Protein AF-A0AA38HHZ5-F1 (afdb_monomer_lite)

Organism: NCBI:txid2755281

pLDDT: mean 73.86, std 18.07, range [32.31, 96.19]

Radius of gyration: 33.56 Å; chains: 1; bounding box: 98×45×93 Å

Structure (mmCIF, N/CA/C/O backbone):
data_AF-A0AA38HHZ5-F1
#
_entry.id   AF-A0AA38HHZ5-F1
#
loop_
_atom_site.group_PDB
_atom_site.id
_atom_site.type_symbol
_atom_site.label_atom_id
_atom_site.label_alt_id
_atom_site.label_comp_id
_atom_site.label_asym_id
_atom_site.label_entity_id
_atom_site.label_seq_id
_atom_site.pdbx_PDB_ins_code
_atom_site.Cartn_x
_atom_site.Cartn_y
_atom_site.Cartn_z
_atom_site.occupancy
_atom_site.B_iso_or_equiv
_atom_site.auth_seq_id
_atom_site.auth_comp_id
_atom_site.auth_asym_id
_atom_site.auth_atom_id
_atom_site.pdbx_PDB_model_num
ATOM 1 N N . SER A 1 1 ? -7.354 -29.522 -41.105 1.00 36.22 1 SER A N 1
ATOM 2 C CA . SER A 1 1 ? -5.878 -29.518 -41.209 1.00 36.22 1 SER A CA 1
ATOM 3 C C . SER A 1 1 ? -5.383 -28.582 -42.318 1.00 36.22 1 SER A C 1
ATOM 5 O O . SER A 1 1 ? -4.362 -28.857 -42.933 1.00 36.22 1 SER A O 1
ATOM 7 N N . SER A 1 2 ? -6.053 -27.449 -42.558 1.00 35.06 2 SER A N 1
ATOM 8 C CA . SER A 1 2 ? -5.782 -26.581 -43.718 1.00 35.06 2 SER A CA 1
ATOM 9 C C . SER A 1 2 ? -5.547 -25.103 -43.377 1.00 35.06 2 SER A C 1
ATOM 11 O O . SER A 1 2 ? -5.258 -24.337 -44.286 1.00 35.06 2 SER A O 1
ATOM 13 N N . ASP A 1 3 ? -5.562 -24.714 -42.096 1.00 34.19 3 ASP A N 1
ATOM 14 C CA . ASP A 1 3 ? -5.436 -23.300 -41.690 1.00 34.19 3 ASP A CA 1
ATOM 15 C C . ASP A 1 3 ? -4.057 -22.918 -41.111 1.00 34.19 3 ASP A C 1
ATOM 17 O O . ASP A 1 3 ? -3.836 -21.766 -40.757 1.00 34.19 3 ASP A O 1
ATOM 21 N N . ASN A 1 4 ? -3.088 -23.845 -41.071 1.00 37.09 4 ASN A N 1
ATOM 22 C CA . ASN A 1 4 ? -1.735 -23.581 -40.541 1.00 37.09 4 ASN A CA 1
ATOM 23 C C . ASN A 1 4 ? -0.704 -23.128 -41.599 1.00 37.09 4 ASN A C 1
ATOM 25 O O . ASN A 1 4 ? 0.420 -22.788 -41.242 1.00 37.09 4 ASN A O 1
ATOM 29 N N . ASN A 1 5 ? -1.051 -23.107 -42.893 1.00 39.56 5 ASN A N 1
ATOM 30 C CA . ASN A 1 5 ? -0.081 -22.812 -43.962 1.00 39.56 5 ASN A CA 1
ATOM 31 C C . ASN A 1 5 ? 0.016 -21.318 -44.333 1.00 39.56 5 ASN A C 1
ATOM 33 O O . ASN A 1 5 ? 1.016 -20.899 -44.915 1.00 39.56 5 ASN A O 1
ATOM 37 N N . SER A 1 6 ? -0.979 -20.494 -43.991 1.00 42.25 6 SER A N 1
ATOM 38 C CA . SER A 1 6 ? -1.003 -19.065 -44.353 1.00 42.25 6 SER A CA 1
ATOM 39 C C . SER A 1 6 ? -0.138 -18.191 -43.435 1.00 42.25 6 SER A C 1
ATOM 41 O O . SER A 1 6 ? 0.490 -17.244 -43.906 1.00 42.25 6 SER A O 1
ATOM 43 N N . THR A 1 7 ? -0.023 -18.536 -42.149 1.00 45.38 7 THR A N 1
ATOM 44 C CA . THR A 1 7 ? 0.907 -17.900 -41.196 1.00 45.38 7 THR A CA 1
ATOM 45 C C . THR A 1 7 ? 2.367 -18.277 -41.466 1.00 45.38 7 THR A C 1
ATOM 47 O O . THR A 1 7 ? 3.250 -17.436 -41.304 1.00 45.38 7 THR A O 1
ATOM 50 N N . SER A 1 8 ? 2.622 -19.496 -41.959 1.00 47.56 8 SER A N 1
ATOM 51 C CA . SER A 1 8 ? 3.966 -19.966 -42.332 1.00 47.56 8 SER A CA 1
ATOM 52 C C . SER A 1 8 ? 4.545 -19.184 -43.518 1.00 47.56 8 SER A C 1
ATOM 54 O O . SER A 1 8 ? 5.670 -18.695 -43.446 1.00 47.56 8 SER A O 1
ATOM 56 N N . CYS A 1 9 ? 3.761 -18.971 -44.579 1.00 42.28 9 CYS A N 1
ATOM 57 C CA . CYS A 1 9 ? 4.233 -18.287 -45.789 1.00 42.28 9 CYS A CA 1
ATOM 58 C C . CYS A 1 9 ? 4.516 -16.787 -45.563 1.00 42.28 9 CYS A C 1
ATOM 60 O O . CYS A 1 9 ? 5.459 -16.237 -46.133 1.00 42.28 9 CYS A O 1
ATOM 62 N N . ALA A 1 10 ? 3.731 -16.125 -44.702 1.00 49.78 10 ALA A N 1
ATOM 63 C CA . ALA A 1 10 ? 3.999 -14.748 -44.284 1.00 49.78 10 ALA A CA 1
ATOM 64 C C . ALA A 1 10 ? 5.288 -14.651 -43.448 1.00 49.78 10 ALA A C 1
ATOM 66 O O . ALA A 1 10 ? 6.048 -13.699 -43.603 1.00 49.78 10 ALA A O 1
ATOM 67 N N . SER A 1 11 ? 5.572 -15.656 -42.612 1.00 61.53 11 SER A N 1
ATOM 68 C CA . SER A 1 11 ? 6.805 -15.704 -41.821 1.00 61.53 11 SER A CA 1
ATOM 69 C C . SER A 1 11 ? 8.060 -15.965 -42.668 1.00 61.53 11 SER A C 1
ATOM 71 O O . SER A 1 11 ? 9.089 -15.343 -42.422 1.00 61.53 11 SER A O 1
ATOM 73 N N . GLU A 1 12 ? 7.970 -16.800 -43.710 1.00 68.25 12 GLU A N 1
ATOM 74 C CA . GLU A 1 12 ? 9.086 -17.096 -44.625 1.00 68.25 12 GLU A CA 1
ATOM 75 C C . GLU A 1 12 ? 9.486 -15.888 -45.479 1.00 68.25 12 GLU A C 1
ATOM 77 O O . GLU A 1 12 ? 10.674 -15.619 -45.655 1.00 68.25 12 GLU A O 1
ATOM 82 N N . LEU A 1 13 ? 8.509 -15.119 -45.970 1.00 74.38 13 LEU A N 1
ATOM 83 C CA . LEU A 1 13 ? 8.773 -13.901 -46.740 1.00 74.38 13 LEU A CA 1
ATOM 84 C C . LEU A 1 13 ? 9.436 -12.812 -45.879 1.00 74.38 13 LEU A C 1
ATOM 86 O O . LEU A 1 13 ? 10.320 -12.098 -46.351 1.00 74.38 13 LEU A O 1
ATOM 90 N N . GLU A 1 14 ? 9.031 -12.687 -44.615 1.00 72.88 14 GLU A N 1
ATOM 91 C CA . GLU A 1 14 ? 9.648 -11.755 -43.666 1.00 72.88 14 GLU A CA 1
ATOM 92 C C . GLU A 1 14 ? 11.069 -12.190 -43.270 1.00 72.88 14 GLU A C 1
ATOM 94 O O . GLU A 1 14 ? 11.960 -11.347 -43.169 1.00 72.88 14 GLU A O 1
ATOM 99 N N . LEU A 1 15 ? 11.322 -13.497 -43.152 1.00 74.50 15 LEU A N 1
ATOM 100 C CA . LEU A 1 15 ? 12.665 -14.059 -42.966 1.00 74.50 15 LEU A CA 1
ATOM 101 C C . LEU A 1 15 ? 13.587 -13.756 -44.156 1.00 74.50 15 LEU A C 1
ATOM 103 O O . LEU A 1 15 ? 14.708 -13.290 -43.962 1.00 74.50 15 LEU A O 1
ATOM 107 N N . GLN A 1 16 ? 13.101 -13.928 -45.388 1.00 77.00 16 GLN A N 1
ATOM 108 C CA . GLN A 1 16 ? 13.877 -13.610 -46.592 1.00 77.00 16 GLN A CA 1
ATOM 109 C C . GLN A 1 16 ? 14.206 -12.117 -46.699 1.00 77.00 16 GLN A C 1
ATOM 111 O O . GLN A 1 16 ? 15.332 -11.748 -47.037 1.00 77.00 16 GLN A O 1
ATOM 116 N N . LYS A 1 17 ? 13.249 -11.236 -46.380 1.00 78.94 17 LYS A N 1
ATOM 117 C CA . LYS A 1 17 ? 13.510 -9.790 -46.311 1.00 78.94 17 LYS A CA 1
ATOM 118 C C . LYS A 1 17 ? 14.547 -9.467 -45.235 1.00 78.94 17 LYS A C 1
ATOM 120 O O . LYS A 1 17 ? 15.439 -8.661 -45.494 1.00 78.94 17 LYS A O 1
ATOM 125 N N . ALA A 1 18 ? 14.461 -10.104 -44.066 1.00 76.44 18 ALA A N 1
ATOM 126 C CA . ALA A 1 18 ? 15.424 -9.920 -42.986 1.00 76.44 18 ALA A CA 1
ATOM 127 C C . ALA A 1 18 ? 16.846 -10.307 -43.429 1.00 76.44 18 ALA A C 1
ATOM 129 O O . ALA A 1 18 ? 17.771 -9.512 -43.253 1.00 76.44 18 ALA A O 1
ATOM 130 N N . ASP A 1 19 ? 17.018 -11.449 -44.095 1.00 77.19 19 ASP A N 1
ATOM 131 C CA . ASP A 1 19 ? 18.323 -11.896 -44.596 1.00 77.19 19 ASP A CA 1
ATOM 132 C C . ASP A 1 19 ? 18.923 -10.922 -45.622 1.00 77.19 19 ASP A C 1
ATOM 134 O O . ASP A 1 19 ? 20.089 -10.534 -45.504 1.00 77.19 19 ASP A O 1
ATOM 138 N N . ILE A 1 20 ? 18.113 -10.441 -46.572 1.00 81.62 20 ILE A N 1
ATOM 139 C CA . ILE A 1 20 ? 18.546 -9.442 -47.562 1.00 81.62 20 ILE A CA 1
ATOM 140 C C . ILE A 1 20 ? 18.937 -8.130 -46.868 1.00 81.62 20 ILE A C 1
ATOM 142 O O . ILE A 1 20 ? 19.972 -7.541 -47.184 1.00 81.62 20 ILE A O 1
ATOM 146 N N . THR A 1 21 ? 18.152 -7.668 -45.889 1.00 79.12 21 THR A N 1
ATOM 147 C CA . THR A 1 21 ? 18.485 -6.441 -45.145 1.00 79.12 21 THR A CA 1
ATOM 148 C C . THR A 1 21 ? 19.764 -6.580 -44.325 1.00 79.12 21 THR A C 1
ATOM 150 O O . THR A 1 21 ? 20.553 -5.637 -44.279 1.00 79.12 21 THR A O 1
ATOM 153 N N . LEU A 1 22 ? 20.024 -7.746 -43.725 1.00 76.62 22 LEU A N 1
ATOM 154 C CA . LEU A 1 22 ? 21.274 -8.018 -43.016 1.00 76.62 22 LEU A CA 1
ATOM 155 C C . LEU A 1 22 ? 22.472 -8.011 -43.967 1.00 76.62 22 LEU A C 1
ATOM 157 O O . LEU A 1 22 ? 23.533 -7.505 -43.600 1.00 76.62 22 LEU A O 1
ATOM 161 N N . GLN A 1 23 ? 22.308 -8.542 -45.178 1.00 78.69 23 GLN A N 1
ATOM 162 C CA . GLN A 1 23 ? 23.354 -8.533 -46.195 1.00 78.69 23 GLN A CA 1
ATOM 163 C C . GLN A 1 23 ? 23.678 -7.106 -46.657 1.00 78.69 23 GLN A C 1
ATOM 165 O O . GLN A 1 23 ? 24.837 -6.698 -46.601 1.00 78.69 23 GLN A O 1
ATOM 170 N N . LEU A 1 24 ? 22.659 -6.308 -46.987 1.00 79.88 24 LEU A N 1
ATOM 171 C CA . LEU A 1 24 ? 22.832 -4.901 -47.366 1.00 79.88 24 LEU A CA 1
ATOM 172 C C . LEU A 1 24 ? 23.448 -4.067 -46.233 1.00 79.88 24 LEU A C 1
ATOM 174 O O . LEU A 1 24 ? 24.330 -3.245 -46.470 1.00 79.88 24 LEU A O 1
ATOM 178 N N . LEU A 1 25 ? 23.029 -4.291 -44.983 1.00 76.12 25 LEU A N 1
ATOM 179 C CA . LEU A 1 25 ? 23.612 -3.615 -43.822 1.00 76.12 25 LEU A CA 1
ATOM 180 C C . LEU A 1 25 ? 25.096 -3.949 -43.653 1.00 76.12 25 LEU A C 1
ATOM 182 O O . LEU A 1 25 ? 25.878 -3.055 -43.335 1.00 76.12 25 LEU A O 1
ATOM 186 N N . ARG A 1 26 ? 25.500 -5.204 -43.885 1.00 75.44 26 ARG A N 1
ATOM 187 C CA . ARG A 1 26 ? 26.917 -5.598 -43.851 1.00 75.44 26 ARG A CA 1
ATOM 188 C C . ARG A 1 26 ? 27.717 -4.882 -44.933 1.00 75.44 26 ARG A C 1
ATOM 190 O O . ARG A 1 26 ? 28.742 -4.294 -44.607 1.00 75.44 26 ARG A O 1
ATOM 197 N N . GLU A 1 27 ? 27.220 -4.849 -46.166 1.00 78.88 27 GLU A N 1
ATOM 198 C CA . GLU A 1 27 ? 27.881 -4.160 -47.284 1.00 78.88 27 GLU A CA 1
ATOM 199 C C . GLU A 1 27 ? 28.042 -2.653 -47.014 1.00 78.88 27 GLU A C 1
ATOM 201 O O . GLU A 1 27 ? 29.122 -2.088 -47.194 1.00 78.88 27 GLU A O 1
ATOM 206 N N . ILE A 1 28 ? 27.001 -1.994 -46.493 1.00 77.12 28 ILE A N 1
ATOM 207 C CA . ILE A 1 28 ? 27.048 -0.567 -46.139 1.00 77.12 28 ILE A CA 1
ATOM 208 C C . ILE A 1 28 ? 28.062 -0.307 -45.012 1.00 77.12 28 ILE A C 1
ATOM 210 O O . ILE A 1 28 ? 28.820 0.668 -45.064 1.00 77.12 28 ILE A O 1
ATOM 214 N N . VAL A 1 29 ? 28.095 -1.165 -43.988 1.00 73.94 29 VAL A N 1
ATOM 215 C CA . VAL A 1 29 ? 29.046 -1.052 -42.870 1.00 73.94 29 VAL A CA 1
ATOM 216 C C . VAL A 1 29 ? 30.478 -1.283 -43.348 1.00 73.94 29 VAL A C 1
ATOM 218 O O . VAL A 1 29 ? 31.375 -0.553 -42.924 1.00 73.94 29 VAL A O 1
ATOM 221 N N . GLU A 1 30 ? 30.704 -2.220 -44.270 1.00 73.31 30 GLU A N 1
ATOM 222 C CA . GLU A 1 30 ? 32.009 -2.456 -44.891 1.00 73.31 30 GLU A CA 1
ATOM 223 C C . GLU A 1 30 ? 32.495 -1.226 -45.663 1.00 73.31 30 GLU A C 1
ATOM 225 O O . GLU A 1 30 ? 33.602 -0.739 -45.404 1.00 73.31 30 GLU A O 1
ATOM 230 N N . VAL A 1 31 ? 31.651 -0.649 -46.522 1.00 75.88 31 VAL A N 1
ATOM 231 C CA . VAL A 1 31 ? 31.980 0.575 -47.269 1.00 75.88 31 VAL A CA 1
ATOM 232 C C . VAL A 1 31 ? 32.294 1.724 -46.311 1.00 75.88 31 VAL A C 1
ATOM 234 O O . VAL A 1 31 ? 33.329 2.380 -46.440 1.00 75.88 31 VAL A O 1
ATOM 237 N N . LEU A 1 32 ? 31.470 1.947 -45.288 1.00 69.06 32 LEU A N 1
ATOM 238 C CA . LEU A 1 32 ? 31.688 3.036 -44.333 1.00 69.06 32 LEU A CA 1
ATOM 239 C C . LEU A 1 32 ? 32.905 2.807 -43.428 1.00 69.06 32 LEU A C 1
ATOM 241 O O . LEU A 1 32 ? 33.553 3.780 -43.024 1.00 69.06 32 LEU A O 1
ATOM 245 N N . SER A 1 33 ? 33.255 1.547 -43.145 1.00 70.81 33 SER A N 1
ATOM 246 C CA . SER A 1 33 ? 34.479 1.188 -42.419 1.00 70.81 33 SER A CA 1
ATOM 247 C C . SER A 1 33 ? 35.727 1.504 -43.241 1.00 70.81 33 SER A C 1
ATOM 249 O O . SER A 1 33 ? 36.673 2.087 -42.707 1.00 70.81 33 SER A O 1
ATOM 251 N N . SER A 1 34 ? 35.688 1.243 -44.554 1.00 73.06 34 SER A N 1
ATOM 252 C CA . SER A 1 34 ? 36.773 1.583 -45.481 1.00 73.06 34 SER A CA 1
ATOM 253 C C . SER A 1 34 ? 37.014 3.097 -45.562 1.00 73.06 34 SER A C 1
ATOM 255 O O . SER A 1 34 ? 38.155 3.543 -45.674 1.00 73.06 34 SER A O 1
ATOM 257 N N . LEU A 1 35 ? 35.952 3.892 -45.391 1.00 74.94 35 LEU A N 1
ATOM 258 C CA . LEU A 1 35 ? 35.983 5.357 -45.403 1.00 74.94 35 LEU A CA 1
ATOM 259 C C . LEU A 1 35 ? 36.285 5.986 -44.028 1.00 74.94 35 LEU A C 1
ATOM 261 O O . LEU A 1 35 ? 36.343 7.209 -43.924 1.00 74.94 35 LEU A O 1
ATOM 265 N N . ARG A 1 36 ? 36.472 5.185 -42.964 1.00 68.31 36 ARG A N 1
ATOM 266 C CA . ARG A 1 36 ? 36.654 5.643 -41.564 1.00 68.31 36 ARG A CA 1
ATOM 267 C C . ARG A 1 36 ? 35.531 6.561 -41.041 1.00 68.31 36 ARG A C 1
ATOM 269 O O . ARG A 1 36 ? 35.747 7.339 -40.113 1.00 68.31 36 ARG A O 1
ATOM 276 N N . LEU A 1 37 ? 34.323 6.464 -41.601 1.00 68.44 37 LEU A N 1
ATOM 277 C CA . LEU A 1 37 ? 33.166 7.297 -41.229 1.00 68.44 37 LEU A CA 1
ATOM 278 C C . LEU A 1 37 ? 32.173 6.590 -40.291 1.00 68.44 37 LEU A C 1
ATOM 280 O O . LEU A 1 37 ? 31.212 7.216 -39.841 1.00 68.44 37 LEU A O 1
ATOM 284 N N . THR A 1 38 ? 32.408 5.319 -39.948 1.00 66.81 38 THR A N 1
ATOM 285 C CA . THR A 1 38 ? 31.495 4.492 -39.135 1.00 66.81 38 THR A CA 1
ATOM 286 C C . THR A 1 38 ? 31.109 5.148 -37.816 1.00 66.81 38 THR A C 1
ATOM 288 O O . THR A 1 38 ? 29.927 5.302 -37.538 1.00 66.81 38 THR A O 1
ATOM 291 N N . HIS A 1 39 ? 32.075 5.622 -37.031 1.00 64.50 39 HIS A N 1
ATOM 292 C CA . HIS A 1 39 ? 31.789 6.230 -35.729 1.00 64.50 39 HIS A CA 1
ATOM 293 C C . HIS A 1 39 ? 30.960 7.524 -35.836 1.00 64.50 39 HIS A C 1
ATOM 295 O O . HIS A 1 39 ? 30.151 7.818 -34.962 1.00 64.50 39 HIS A O 1
ATOM 301 N N . ARG A 1 40 ? 31.134 8.304 -36.912 1.00 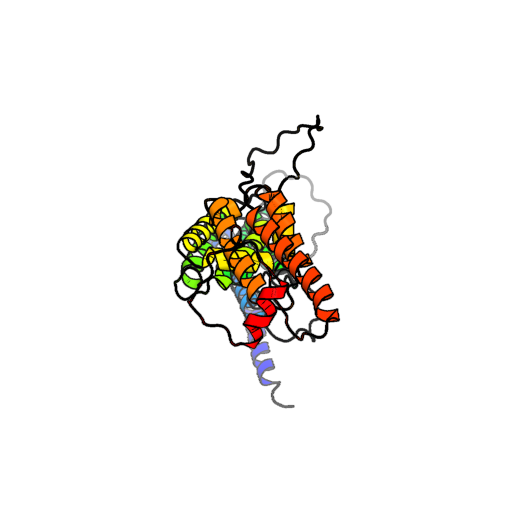66.75 40 ARG A N 1
ATOM 302 C CA . ARG A 1 40 ? 30.479 9.613 -37.074 1.00 66.75 40 ARG A CA 1
ATOM 303 C C . ARG A 1 40 ? 29.070 9.506 -37.660 1.00 66.75 40 ARG A C 1
ATOM 305 O O . ARG A 1 40 ? 28.220 10.315 -37.313 1.00 66.75 40 ARG A O 1
ATOM 312 N N . VAL A 1 41 ? 28.830 8.519 -38.526 1.00 67.38 41 VAL A N 1
ATOM 313 C CA . VAL A 1 41 ? 27.539 8.323 -39.213 1.00 67.38 41 VAL A CA 1
ATOM 314 C C . VAL A 1 41 ? 26.667 7.291 -38.490 1.00 67.38 41 VAL A C 1
ATOM 316 O O . VAL A 1 41 ? 25.480 7.527 -38.279 1.00 67.38 41 VAL A O 1
ATOM 319 N N . PHE A 1 42 ? 27.248 6.170 -38.047 1.00 69.25 42 PHE A N 1
ATOM 320 C CA . PHE A 1 42 ? 26.511 5.120 -37.338 1.00 69.25 42 PHE A CA 1
ATOM 321 C C . PHE A 1 42 ? 26.473 5.296 -35.823 1.00 69.25 42 PHE A C 1
ATOM 323 O O . PHE A 1 42 ? 25.605 4.693 -35.200 1.00 69.25 42 PHE A O 1
ATOM 330 N N . GLY A 1 43 ? 27.342 6.126 -35.235 1.00 69.81 43 GLY A N 1
ATOM 331 C CA . GLY A 1 43 ? 27.380 6.401 -33.792 1.00 69.81 43 GLY A CA 1
ATOM 332 C C . GLY A 1 43 ? 25.998 6.658 -33.193 1.00 69.81 43 GLY A C 1
ATOM 333 O O . GLY A 1 43 ? 25.491 5.878 -32.391 1.00 69.81 43 GLY A O 1
ATOM 334 N N . VAL A 1 44 ? 25.368 7.735 -33.661 1.00 73.62 44 VAL A N 1
ATOM 335 C CA . VAL A 1 44 ? 24.059 8.194 -33.178 1.00 73.62 44 VAL A CA 1
ATOM 336 C C . VAL A 1 44 ? 22.939 7.246 -33.615 1.00 73.62 44 VAL A C 1
ATOM 338 O O . VAL A 1 44 ? 22.135 6.828 -32.787 1.00 73.62 44 VAL A O 1
ATOM 341 N N . CYS A 1 45 ? 22.923 6.837 -34.888 1.00 79.06 45 CYS A N 1
ATOM 342 C CA . CYS A 1 45 ? 21.852 5.996 -35.429 1.00 79.06 45 CYS A CA 1
ATOM 343 C C . CYS A 1 45 ? 21.803 4.609 -34.768 1.00 79.06 45 CYS A C 1
ATOM 345 O O . CYS A 1 45 ? 20.731 4.115 -34.437 1.00 79.06 45 CYS A O 1
ATOM 347 N N . SER A 1 46 ? 22.955 3.966 -34.558 1.00 78.06 46 SER A N 1
ATOM 348 C CA . SER A 1 46 ? 23.011 2.637 -33.934 1.00 78.06 46 SER A CA 1
ATOM 349 C C . SER A 1 46 ? 22.668 2.678 -32.444 1.00 78.06 46 SER A C 1
ATOM 351 O O . SER A 1 46 ? 22.035 1.745 -31.953 1.00 78.06 46 SER A O 1
ATOM 353 N N . ALA A 1 47 ? 23.011 3.767 -31.743 1.00 79.81 47 ALA A N 1
ATOM 354 C CA . ALA A 1 47 ? 22.593 3.992 -30.363 1.00 79.81 47 ALA A CA 1
ATOM 355 C C . ALA A 1 47 ? 21.072 4.191 -30.263 1.00 79.81 47 ALA A C 1
ATOM 357 O O . ALA A 1 47 ? 20.431 3.555 -29.432 1.00 79.81 47 ALA A O 1
ATOM 358 N N . GLU A 1 48 ? 20.476 4.996 -31.147 1.00 84.00 48 GLU A N 1
ATOM 359 C CA . GLU A 1 48 ? 19.024 5.209 -31.182 1.00 84.00 48 GLU A CA 1
ATOM 360 C C . GLU A 1 48 ? 18.263 3.919 -31.529 1.00 84.00 48 GLU A C 1
ATOM 362 O O . GLU A 1 48 ? 17.254 3.600 -30.901 1.00 84.00 48 GLU A O 1
ATOM 367 N N . VAL A 1 49 ? 18.765 3.131 -32.487 1.00 87.25 49 VAL A N 1
ATOM 368 C CA . VAL A 1 49 ? 18.194 1.818 -32.828 1.00 87.25 49 VAL A CA 1
ATOM 369 C C . VAL A 1 49 ? 18.298 0.852 -31.646 1.00 87.25 49 VAL A C 1
ATOM 371 O O . VAL A 1 49 ? 17.318 0.176 -31.337 1.00 87.25 49 VAL A O 1
ATOM 374 N N . ALA A 1 50 ? 19.442 0.808 -30.955 1.00 86.44 50 ALA A N 1
ATOM 375 C CA . ALA A 1 50 ? 19.617 -0.011 -29.756 1.00 86.44 50 ALA A CA 1
ATOM 376 C C . ALA A 1 50 ? 18.622 0.385 -28.655 1.00 86.44 50 ALA A C 1
ATOM 378 O O . ALA A 1 50 ? 17.929 -0.477 -28.119 1.00 86.44 50 ALA A O 1
ATOM 379 N N . GLN A 1 51 ? 18.503 1.682 -28.362 1.00 89.44 51 GLN A N 1
ATOM 380 C CA . GLN A 1 51 ? 17.568 2.212 -27.369 1.00 89.44 51 GLN A CA 1
ATOM 381 C C . GLN A 1 51 ? 16.114 1.877 -27.726 1.00 89.44 51 GLN A C 1
ATOM 383 O O . GLN A 1 51 ? 15.416 1.273 -26.915 1.00 89.44 51 GLN A O 1
ATOM 388 N N . LYS A 1 52 ? 15.679 2.147 -28.965 1.00 89.44 52 LYS A N 1
ATOM 389 C CA . LYS A 1 52 ? 14.324 1.804 -29.434 1.00 89.44 52 LYS A CA 1
ATOM 390 C C . LYS A 1 52 ? 14.048 0.304 -29.387 1.00 89.44 52 LYS A C 1
ATOM 392 O O . LYS A 1 52 ? 12.941 -0.091 -29.030 1.00 89.44 52 LYS A O 1
ATOM 397 N N . ALA A 1 53 ? 15.028 -0.538 -29.717 1.00 89.19 53 ALA A N 1
ATOM 398 C CA . ALA A 1 53 ? 14.886 -1.989 -29.624 1.00 89.19 53 ALA A CA 1
ATOM 399 C C . ALA A 1 53 ? 14.710 -2.451 -28.168 1.00 89.19 53 ALA A C 1
ATOM 401 O O . ALA A 1 53 ? 13.877 -3.319 -27.898 1.00 89.19 53 ALA A O 1
ATOM 402 N N . ILE A 1 54 ? 15.447 -1.846 -27.230 1.00 90.19 54 ILE A N 1
ATOM 403 C CA . ILE A 1 54 ? 15.299 -2.094 -25.791 1.00 90.19 54 ILE A CA 1
ATOM 404 C C . ILE A 1 54 ? 13.901 -1.659 -25.326 1.00 90.19 54 ILE A C 1
ATOM 406 O O . ILE A 1 54 ? 13.185 -2.475 -24.746 1.00 90.19 54 ILE A O 1
ATOM 410 N N . SER A 1 55 ? 13.458 -0.439 -25.652 1.00 89.62 55 SER A N 1
ATOM 411 C CA . SER A 1 55 ? 12.113 0.069 -25.321 1.00 89.62 55 SER A CA 1
ATOM 412 C C . SER A 1 55 ? 10.991 -0.793 -25.893 1.00 89.62 55 SER A C 1
ATOM 414 O O . SER A 1 55 ? 10.069 -1.163 -25.172 1.00 89.62 55 SER A O 1
ATOM 416 N N . ALA A 1 56 ? 11.086 -1.184 -27.165 1.00 88.62 56 ALA A N 1
ATOM 417 C CA . ALA A 1 56 ? 10.095 -2.046 -27.800 1.00 88.62 56 ALA A CA 1
ATOM 418 C C . ALA A 1 56 ? 10.038 -3.433 -27.144 1.00 88.62 56 ALA A C 1
ATOM 420 O O . ALA A 1 56 ? 8.959 -4.002 -26.977 1.00 88.62 56 ALA A O 1
ATOM 421 N N . ARG A 1 57 ? 11.189 -3.989 -26.741 1.00 87.25 57 ARG A N 1
ATOM 422 C CA . ARG A 1 57 ? 11.227 -5.266 -26.022 1.00 87.25 57 ARG A CA 1
ATOM 423 C C . ARG A 1 57 ? 10.608 -5.151 -24.632 1.00 87.25 57 ARG A C 1
ATOM 425 O O . ARG A 1 57 ? 9.852 -6.042 -24.260 1.00 87.25 57 ARG A O 1
ATOM 432 N N . MET A 1 58 ? 10.884 -4.070 -23.903 1.00 87.00 58 MET A N 1
ATOM 433 C CA . MET A 1 58 ? 10.266 -3.793 -22.602 1.00 87.00 58 MET A CA 1
ATOM 434 C C . MET A 1 58 ? 8.740 -3.698 -22.711 1.00 87.00 58 MET A C 1
ATOM 436 O O . MET A 1 58 ? 8.035 -4.381 -21.974 1.00 87.00 58 MET A O 1
ATOM 440 N N . GLU A 1 59 ? 8.227 -2.953 -23.690 1.00 84.50 59 GLU A N 1
ATOM 441 C CA . GLU A 1 59 ? 6.783 -2.822 -23.922 1.00 84.50 59 GLU A CA 1
ATOM 442 C C . GLU A 1 59 ? 6.133 -4.154 -24.339 1.00 84.50 59 GLU A C 1
ATOM 444 O O . GLU A 1 59 ? 5.017 -4.474 -23.938 1.00 84.50 59 GLU A O 1
ATOM 449 N N . ASN A 1 60 ? 6.841 -4.988 -25.105 1.00 83.06 60 ASN A N 1
ATOM 450 C CA . ASN A 1 60 ? 6.358 -6.326 -25.447 1.00 83.06 60 ASN A CA 1
ATOM 451 C C . ASN A 1 60 ? 6.295 -7.261 -24.232 1.00 83.06 60 ASN A C 1
ATOM 453 O O . ASN A 1 60 ? 5.371 -8.068 -24.143 1.00 83.06 60 ASN A O 1
ATOM 457 N N . ILE A 1 61 ? 7.261 -7.172 -23.311 1.00 75.38 61 ILE A N 1
ATOM 458 C CA . ILE A 1 61 ? 7.233 -7.923 -22.047 1.00 75.38 61 ILE A CA 1
ATOM 459 C C . ILE A 1 61 ? 6.030 -7.463 -21.218 1.00 75.38 61 ILE A C 1
ATOM 461 O O . ILE A 1 61 ? 5.226 -8.300 -20.812 1.00 75.38 61 ILE A O 1
ATOM 465 N N . ARG A 1 62 ? 5.853 -6.145 -21.080 1.00 76.19 62 ARG A N 1
ATOM 466 C CA . ARG A 1 62 ? 4.719 -5.519 -20.390 1.00 76.19 62 ARG A CA 1
ATOM 467 C C . ARG A 1 62 ? 3.366 -5.991 -20.938 1.00 76.19 62 ARG A C 1
ATOM 469 O O . ARG A 1 62 ? 2.515 -6.446 -20.186 1.00 76.19 62 ARG A O 1
ATOM 476 N N . LYS A 1 63 ? 3.175 -5.972 -22.261 1.00 76.44 63 LYS A N 1
ATOM 477 C CA . LYS A 1 63 ? 1.921 -6.417 -22.901 1.00 76.44 63 LYS A CA 1
ATOM 478 C C . LYS A 1 63 ? 1.646 -7.911 -22.759 1.00 76.44 63 LYS A C 1
ATOM 480 O O . LYS A 1 63 ? 0.488 -8.310 -22.725 1.00 76.44 63 LYS A O 1
ATOM 485 N N . ARG A 1 64 ? 2.689 -8.747 -22.755 1.00 66.44 64 ARG A N 1
ATOM 486 C CA . ARG A 1 64 ? 2.532 -10.210 -22.725 1.00 66.44 64 ARG A CA 1
ATOM 487 C C . ARG A 1 64 ? 2.277 -10.757 -21.334 1.00 66.44 64 ARG A C 1
ATOM 489 O O . ARG A 1 64 ? 1.562 -11.745 -21.218 1.00 66.44 64 ARG A O 1
ATOM 496 N N . PHE A 1 65 ? 2.894 -10.162 -20.321 1.00 61.72 65 PHE A N 1
ATOM 497 C CA . PHE A 1 65 ? 2.853 -10.694 -18.964 1.00 61.72 65 PHE A CA 1
ATOM 498 C C . PHE A 1 65 ? 2.129 -9.783 -17.969 1.00 61.72 65 PHE A C 1
ATOM 500 O O . PHE A 1 65 ? 2.009 -10.148 -16.806 1.00 61.72 65 PHE A O 1
ATOM 507 N N . GLY A 1 66 ? 1.615 -8.638 -18.426 1.00 66.44 66 GLY A N 1
ATOM 508 C CA . GLY A 1 66 ? 0.960 -7.658 -17.572 1.00 66.44 66 GLY A CA 1
ATOM 509 C C . GLY A 1 66 ? 1.951 -6.900 -16.693 1.00 66.44 66 GLY A C 1
ATOM 510 O O . GLY A 1 66 ? 3.163 -6.893 -16.934 1.00 66.44 66 GLY A O 1
ATOM 511 N N . VAL A 1 67 ? 1.405 -6.237 -15.674 1.00 59.84 67 VAL A N 1
ATOM 512 C CA . VAL A 1 67 ? 2.180 -5.458 -14.706 1.00 59.84 67 VAL A CA 1
ATOM 513 C C . VAL A 1 67 ? 3.079 -6.418 -13.915 1.00 59.84 67 VAL A C 1
ATOM 515 O O . VAL A 1 67 ? 4.303 -6.294 -13.983 1.00 59.84 67 VAL A O 1
ATOM 518 N N . PHE A 1 68 ? 2.499 -7.473 -13.331 1.00 62.94 68 PHE A N 1
ATOM 519 C CA . PHE A 1 68 ? 3.201 -8.615 -12.725 1.00 62.94 68 PHE A CA 1
ATOM 520 C C . PHE A 1 68 ? 2.668 -9.934 -13.279 1.00 62.94 68 PHE A C 1
ATOM 522 O O . PHE A 1 68 ? 1.517 -9.971 -13.717 1.00 62.94 68 PHE A O 1
ATOM 529 N N . PRO A 1 69 ? 3.453 -11.029 -13.231 1.00 52.22 69 PRO A N 1
ATOM 530 C CA . PRO A 1 69 ? 3.118 -12.279 -13.911 1.00 52.22 69 PRO A CA 1
ATOM 531 C C . PRO A 1 69 ? 1.821 -12.987 -13.455 1.00 52.22 69 PRO A C 1
ATOM 533 O O . PRO A 1 69 ? 1.545 -14.075 -13.954 1.00 52.22 69 PRO A O 1
ATOM 536 N N . PHE A 1 70 ? 1.029 -12.433 -12.527 1.00 52.31 70 PHE A N 1
ATOM 537 C CA . PHE A 1 70 ? 0.010 -13.186 -11.782 1.00 52.31 70 PHE A CA 1
ATOM 538 C C . PHE A 1 70 ? -1.436 -12.665 -11.821 1.00 52.31 70 PHE A C 1
ATOM 540 O O . PHE A 1 70 ? -2.308 -13.277 -11.205 1.00 52.31 70 PHE A O 1
ATOM 547 N N . ALA A 1 71 ? -1.762 -11.637 -12.605 1.00 43.12 71 ALA A N 1
ATOM 548 C CA . ALA A 1 71 ? -3.138 -11.137 -12.691 1.00 43.12 71 ALA A CA 1
ATOM 549 C C . ALA A 1 71 ? -3.977 -11.834 -13.793 1.00 43.12 71 ALA A C 1
ATOM 551 O O . ALA A 1 71 ? -4.306 -11.180 -14.777 1.00 43.12 71 ALA A O 1
ATOM 552 N N . GLN A 1 72 ? -4.287 -13.146 -13.673 1.00 41.31 72 GLN A N 1
ATOM 553 C CA . GLN A 1 72 ? -5.472 -13.857 -14.251 1.00 41.31 72 GLN A CA 1
ATOM 554 C C . GLN A 1 72 ? -5.424 -15.407 -14.064 1.00 41.31 72 GLN A C 1
ATOM 556 O O . GLN A 1 72 ? -4.364 -15.953 -13.752 1.00 41.31 72 GLN A O 1
ATOM 561 N N . PRO A 1 73 ? -6.553 -16.158 -14.192 1.00 43.81 73 PRO A N 1
ATOM 562 C CA . PRO A 1 73 ? -6.813 -17.409 -13.467 1.00 43.81 73 PRO A CA 1
ATOM 563 C C . PRO A 1 73 ? -6.186 -18.641 -14.136 1.00 43.81 73 PRO A C 1
ATOM 565 O O . PRO A 1 73 ? -6.875 -19.547 -14.598 1.00 43.81 73 PRO A O 1
ATOM 568 N N . LEU A 1 74 ? -4.858 -18.707 -14.174 1.00 41.12 74 LEU A N 1
ATOM 569 C CA . LEU A 1 74 ? -4.118 -19.914 -14.551 1.00 41.12 74 LEU A CA 1
ATOM 570 C C . LEU A 1 74 ? -3.119 -20.318 -13.457 1.00 41.12 74 LEU A C 1
ATOM 572 O O . LEU A 1 74 ? -2.004 -20.744 -13.751 1.00 41.12 74 LEU A O 1
ATOM 576 N N . LYS A 1 75 ? -3.561 -20.281 -12.185 1.00 47.16 75 LYS A N 1
ATOM 577 C CA . LYS A 1 75 ? -2.832 -20.847 -11.026 1.00 47.16 75 LYS A CA 1
ATOM 578 C C . LYS A 1 75 ? -2.401 -22.315 -11.245 1.00 47.16 75 LYS A C 1
ATOM 580 O O . LYS A 1 75 ? -1.470 -22.771 -10.597 1.00 47.16 75 LYS A O 1
ATOM 585 N N . GLN A 1 76 ? -3.048 -23.066 -12.147 1.00 42.25 76 GLN A N 1
ATOM 586 C CA . GLN A 1 76 ? -2.864 -24.522 -12.261 1.00 42.25 76 GLN A CA 1
ATOM 587 C C . GLN A 1 76 ? -1.941 -25.013 -13.391 1.00 42.25 76 GLN A C 1
ATOM 589 O O . GLN A 1 76 ? -1.441 -26.128 -13.282 1.00 42.25 76 GLN A O 1
ATOM 594 N N . ILE A 1 77 ? -1.686 -24.240 -14.456 1.00 43.91 77 ILE A N 1
ATOM 595 C CA . ILE A 1 77 ? -0.924 -24.748 -15.626 1.00 43.91 77 ILE A CA 1
ATOM 596 C C . ILE A 1 77 ? 0.551 -24.304 -15.609 1.00 43.91 77 ILE A C 1
ATOM 598 O O . ILE A 1 77 ? 1.406 -24.977 -16.181 1.00 43.91 77 ILE A O 1
ATOM 602 N N . LEU A 1 78 ? 0.883 -23.213 -14.911 1.00 43.25 78 LEU A N 1
ATOM 603 C CA . LEU A 1 78 ? 2.236 -22.634 -14.893 1.00 43.25 78 LEU A CA 1
ATOM 604 C C . LEU A 1 78 ? 3.055 -22.953 -13.632 1.00 43.25 78 LEU A C 1
ATOM 606 O O . LEU A 1 78 ? 4.150 -22.425 -13.474 1.00 43.25 78 LEU A O 1
ATOM 610 N N . SER A 1 79 ? 2.604 -23.880 -12.781 1.00 42.31 79 SER A N 1
ATOM 611 C CA . SER A 1 79 ? 3.369 -24.356 -11.612 1.00 42.31 79 SER A CA 1
ATOM 612 C C . SER A 1 79 ? 4.699 -25.049 -11.966 1.00 42.31 79 SER A C 1
ATOM 614 O O . SER A 1 79 ? 5.497 -25.341 -11.079 1.00 42.31 79 SER A O 1
ATOM 616 N N . LEU A 1 80 ? 4.966 -25.288 -13.257 1.00 40.44 80 LEU A N 1
ATOM 617 C CA . LEU A 1 80 ? 6.212 -25.868 -13.772 1.00 40.44 80 LEU A CA 1
ATOM 618 C C . LEU A 1 80 ? 7.250 -24.826 -14.229 1.00 40.44 80 LEU A C 1
ATOM 620 O O . LEU A 1 80 ? 8.408 -25.185 -14.439 1.00 40.44 80 LEU A O 1
ATOM 624 N N . PHE A 1 81 ? 6.883 -23.546 -14.346 1.00 43.28 81 PHE A N 1
ATOM 625 C CA . PHE A 1 81 ? 7.819 -22.459 -14.640 1.00 43.28 81 PHE A CA 1
ATOM 626 C C . PHE A 1 81 ? 7.925 -21.543 -13.420 1.00 43.28 81 PHE A C 1
ATOM 628 O O . PHE A 1 81 ? 7.155 -20.607 -13.287 1.00 43.28 81 PHE A O 1
ATOM 635 N N . SER A 1 82 ? 8.875 -21.869 -12.536 1.00 40.59 82 SER A N 1
ATOM 636 C CA . SER A 1 82 ? 9.480 -21.020 -11.493 1.00 40.59 82 SER A CA 1
ATOM 637 C C . SER A 1 82 ? 8.601 -19.900 -10.907 1.00 40.59 82 SER A C 1
ATOM 639 O O . SER A 1 82 ? 8.390 -18.851 -11.511 1.00 40.59 82 SER A O 1
ATOM 641 N N . ALA A 1 83 ? 8.200 -20.101 -9.656 1.00 41.41 83 ALA A N 1
ATOM 642 C CA . ALA A 1 83 ? 7.392 -19.223 -8.814 1.00 41.41 83 ALA A CA 1
ATOM 643 C C . ALA A 1 83 ? 7.956 -17.804 -8.505 1.00 41.41 83 ALA A C 1
ATOM 645 O O . ALA A 1 83 ? 7.556 -17.222 -7.508 1.00 41.41 83 ALA A O 1
ATOM 646 N N . ALA A 1 84 ? 8.864 -17.217 -9.296 1.00 51.69 84 ALA A N 1
ATOM 647 C CA . ALA A 1 84 ? 9.433 -15.885 -9.022 1.00 51.69 84 ALA A CA 1
ATOM 648 C C . ALA A 1 84 ? 10.158 -15.280 -10.245 1.00 51.69 84 ALA A C 1
ATOM 650 O O . ALA A 1 84 ? 11.372 -15.075 -10.232 1.00 51.69 84 ALA A O 1
ATOM 651 N N . ALA A 1 85 ? 9.463 -15.031 -11.357 1.00 66.19 85 ALA A N 1
ATOM 652 C CA . ALA A 1 85 ? 10.134 -14.543 -12.565 1.00 66.19 85 ALA A CA 1
ATOM 653 C C . ALA A 1 85 ? 10.367 -13.019 -12.533 1.00 66.19 85 ALA A C 1
ATOM 655 O O . ALA A 1 85 ? 9.512 -12.238 -12.946 1.00 66.19 85 ALA A O 1
ATOM 656 N N . ARG A 1 86 ? 11.558 -12.604 -12.087 1.00 79.06 86 ARG A N 1
ATOM 657 C CA . ARG A 1 86 ? 12.097 -11.249 -12.296 1.00 79.06 86 ARG A CA 1
ATOM 658 C C . ARG A 1 86 ? 12.305 -10.974 -13.792 1.00 79.06 86 ARG A C 1
ATOM 660 O O . ARG A 1 86 ? 12.853 -11.818 -14.508 1.00 79.06 86 ARG A O 1
ATOM 667 N N . TYR A 1 87 ? 11.913 -9.797 -14.278 1.00 82.81 87 TYR A N 1
ATOM 668 C CA . TYR A 1 87 ? 12.014 -9.435 -15.702 1.00 82.81 87 TYR A CA 1
ATOM 669 C C . TYR A 1 87 ? 13.327 -8.743 -16.055 1.00 82.81 87 TYR A C 1
ATOM 671 O O . TYR A 1 87 ? 13.787 -8.836 -17.200 1.00 82.81 87 TYR A O 1
ATOM 679 N N . LEU A 1 88 ? 13.937 -8.062 -15.086 1.00 86.56 88 LEU A N 1
ATOM 680 C CA . LEU A 1 88 ? 15.157 -7.294 -15.300 1.00 86.56 88 LEU A CA 1
ATOM 681 C C . LEU A 1 88 ? 16.372 -8.175 -15.663 1.00 86.56 88 LEU A C 1
ATOM 683 O O . LEU A 1 88 ? 17.023 -7.872 -16.668 1.00 86.56 88 LEU A O 1
ATOM 687 N N . PRO A 1 89 ? 16.664 -9.307 -14.981 1.00 87.88 89 PRO A N 1
ATOM 688 C CA . PRO A 1 89 ? 17.838 -10.117 -15.318 1.00 87.88 89 PRO A CA 1
ATOM 689 C C . PRO A 1 89 ? 17.799 -10.727 -16.736 1.00 87.88 89 PRO A C 1
ATOM 691 O O . PRO A 1 89 ? 18.794 -10.604 -17.460 1.00 87.88 89 PRO A O 1
ATOM 694 N N . PRO A 1 90 ? 16.678 -11.320 -17.213 1.00 87.56 90 PRO A N 1
ATOM 695 C CA . PRO A 1 90 ? 16.569 -11.780 -18.600 1.00 87.56 90 PRO A CA 1
ATOM 696 C C . PRO A 1 90 ? 16.714 -10.652 -19.628 1.00 87.56 90 PRO A C 1
ATOM 698 O O . PRO A 1 90 ? 17.281 -10.865 -20.705 1.00 87.56 90 PRO A O 1
ATOM 701 N N . LEU A 1 91 ? 16.220 -9.450 -19.314 1.00 87.94 91 LEU A N 1
ATOM 702 C CA . LEU A 1 91 ? 16.364 -8.280 -20.177 1.00 87.94 91 LEU A CA 1
ATOM 703 C C . LEU A 1 91 ? 17.835 -7.863 -20.292 1.00 87.94 91 LEU A C 1
ATOM 705 O O . LEU A 1 91 ? 18.328 -7.708 -21.408 1.00 87.94 91 LEU A O 1
ATOM 709 N N . LEU A 1 92 ? 18.555 -7.758 -19.174 1.00 88.75 92 LEU A N 1
ATOM 710 C CA . LEU A 1 92 ? 19.983 -7.421 -19.158 1.00 88.75 92 LEU A CA 1
ATOM 711 C C . LEU A 1 92 ? 20.828 -8.475 -19.886 1.00 88.75 92 LEU A C 1
ATOM 713 O O . LEU A 1 92 ? 21.697 -8.131 -20.692 1.00 88.75 92 LEU A O 1
ATOM 717 N N . ALA A 1 93 ? 20.527 -9.763 -19.686 1.00 87.81 93 ALA A N 1
ATOM 718 C CA . ALA A 1 93 ? 21.173 -10.854 -20.414 1.00 87.81 93 ALA A CA 1
ATOM 719 C C . ALA A 1 93 ? 20.937 -10.750 -21.930 1.00 87.81 93 ALA A C 1
ATOM 721 O O . ALA A 1 93 ? 21.851 -10.987 -22.727 1.00 87.81 93 ALA A O 1
ATOM 722 N N . TRP A 1 94 ? 19.734 -10.348 -22.350 1.00 91.44 94 TRP A N 1
ATOM 723 C CA . TRP A 1 94 ? 19.431 -10.097 -23.756 1.00 91.44 94 TRP A CA 1
ATOM 724 C C . TRP A 1 94 ? 20.166 -8.867 -24.308 1.00 91.44 94 TRP A C 1
ATOM 726 O O . TRP A 1 94 ? 20.746 -8.948 -25.393 1.00 91.44 94 TRP A O 1
ATOM 736 N N . VAL A 1 95 ? 20.209 -7.754 -23.566 1.00 88.75 95 VAL A N 1
ATOM 737 C CA . VAL A 1 95 ? 20.960 -6.550 -23.964 1.00 88.75 95 VAL A CA 1
ATOM 738 C C . VAL A 1 95 ? 22.430 -6.899 -24.179 1.00 88.75 95 VAL A C 1
ATOM 740 O O . VAL A 1 95 ? 22.997 -6.568 -25.219 1.00 88.75 95 VAL A O 1
ATOM 743 N N . ARG A 1 96 ? 23.027 -7.655 -23.256 1.00 86.75 96 ARG A N 1
ATOM 744 C CA . ARG A 1 96 ? 24.415 -8.110 -23.361 1.00 86.75 96 ARG A CA 1
ATOM 745 C C . ARG A 1 96 ? 24.648 -9.038 -24.551 1.00 86.75 96 ARG A C 1
ATOM 747 O O . ARG A 1 96 ? 25.539 -8.809 -25.361 1.00 86.75 96 ARG A O 1
ATOM 754 N N . SER A 1 97 ? 23.851 -10.098 -24.663 1.00 86.50 97 SER A N 1
ATOM 755 C CA . SER A 1 97 ? 24.065 -11.145 -25.670 1.00 86.50 97 SER A CA 1
ATOM 756 C C . SER A 1 97 ? 23.717 -10.701 -27.086 1.00 86.50 97 SER A C 1
ATOM 758 O O . SER A 1 97 ? 24.372 -11.138 -28.028 1.00 86.50 97 SER A O 1
ATOM 760 N N . THR A 1 98 ? 22.716 -9.834 -27.247 1.00 86.69 98 THR A N 1
ATOM 761 C CA . THR A 1 98 ? 22.182 -9.450 -28.559 1.00 86.69 98 THR A CA 1
ATOM 762 C C . THR A 1 98 ? 22.601 -8.037 -28.943 1.00 86.69 98 THR A C 1
ATOM 764 O O . THR A 1 98 ? 23.239 -7.859 -29.976 1.00 86.69 98 THR A O 1
ATOM 767 N N . VAL A 1 99 ? 22.284 -7.030 -28.122 1.00 86.12 99 VAL A N 1
ATOM 768 C CA . VAL A 1 99 ? 22.475 -5.613 -28.485 1.00 86.12 99 VAL A CA 1
ATOM 769 C C . VAL A 1 99 ? 23.952 -5.223 -28.440 1.00 86.12 99 VAL A C 1
ATOM 771 O O . VAL A 1 99 ? 24.476 -4.685 -29.415 1.00 86.12 99 VAL A O 1
ATOM 774 N N . VAL A 1 100 ? 24.650 -5.541 -27.346 1.00 83.06 100 VAL A N 1
ATOM 775 C CA . VAL A 1 100 ? 26.088 -5.258 -27.207 1.00 83.06 100 VAL A CA 1
ATOM 776 C C . VAL A 1 100 ? 26.894 -6.070 -28.221 1.00 83.06 100 VAL A C 1
ATOM 778 O O . VAL A 1 100 ? 27.785 -5.516 -28.867 1.00 83.06 100 VAL A O 1
ATOM 781 N N . SER A 1 101 ? 26.561 -7.347 -28.434 1.00 82.31 101 SER A N 1
ATOM 782 C CA . SER A 1 101 ? 27.197 -8.172 -29.472 1.00 82.31 101 SER A CA 1
ATOM 783 C C . SER A 1 101 ? 26.987 -7.596 -30.871 1.00 82.31 101 SER A C 1
ATOM 785 O O . SER A 1 101 ? 27.947 -7.476 -31.629 1.00 82.31 101 SER A O 1
ATOM 787 N N . TRP A 1 102 ? 25.763 -7.179 -31.210 1.00 84.44 102 TRP A N 1
ATOM 788 C CA . TRP A 1 102 ? 25.449 -6.547 -32.493 1.00 84.44 102 TRP A CA 1
ATOM 789 C C . TRP A 1 102 ? 26.262 -5.268 -32.713 1.00 84.44 102 TRP A C 1
ATOM 791 O O . TRP A 1 102 ? 26.945 -5.150 -33.730 1.00 84.44 102 TRP A O 1
ATOM 801 N N . LEU A 1 103 ? 26.285 -4.355 -31.737 1.00 79.75 103 LEU A N 1
ATOM 802 C CA . LEU A 1 103 ? 27.097 -3.137 -31.818 1.00 79.75 103 LEU A CA 1
ATOM 803 C C . LEU A 1 103 ? 28.591 -3.464 -31.914 1.00 79.75 103 LEU A C 1
ATOM 805 O O . LEU A 1 103 ? 29.309 -2.864 -32.708 1.00 79.75 103 LEU A O 1
ATOM 809 N N . THR A 1 104 ? 29.066 -4.459 -31.167 1.00 77.25 104 THR A N 1
ATOM 810 C CA . THR A 1 104 ? 30.464 -4.906 -31.229 1.00 77.25 104 THR A CA 1
ATOM 811 C C . THR A 1 104 ? 30.821 -5.416 -32.622 1.00 77.25 104 THR A C 1
ATOM 813 O O . THR A 1 104 ? 31.892 -5.087 -33.130 1.00 77.25 104 THR A O 1
ATOM 816 N N . HIS A 1 105 ? 29.931 -6.174 -33.266 1.00 74.75 105 HIS A N 1
ATOM 817 C CA . HIS A 1 105 ? 30.113 -6.627 -34.643 1.00 74.75 105 HIS A CA 1
ATOM 818 C C . HIS A 1 105 ? 30.098 -5.468 -35.645 1.00 74.75 105 HIS A C 1
ATOM 820 O O . HIS A 1 105 ? 30.935 -5.450 -36.547 1.00 74.75 105 HIS A O 1
ATOM 826 N N . LEU A 1 106 ? 29.215 -4.482 -35.461 1.00 73.50 106 LEU A N 1
ATOM 827 C CA . LEU A 1 106 ? 29.152 -3.292 -36.312 1.00 73.50 106 LEU A CA 1
ATOM 828 C C . LEU A 1 106 ? 30.409 -2.418 -36.208 1.00 73.50 106 LEU A C 1
ATOM 830 O O . LEU A 1 106 ? 30.913 -1.942 -37.223 1.00 73.50 106 LEU A O 1
ATOM 834 N N . TYR A 1 107 ? 30.939 -2.218 -34.999 1.00 68.94 107 TYR A N 1
ATOM 835 C CA . TYR A 1 107 ? 32.087 -1.336 -34.772 1.00 68.94 107 TYR A CA 1
ATOM 836 C C . TYR A 1 107 ? 33.450 -2.007 -34.976 1.00 68.94 107 TYR A C 1
ATOM 838 O O . TYR A 1 107 ? 34.417 -1.306 -35.270 1.00 68.94 107 TYR A O 1
ATOM 846 N N . ARG A 1 108 ? 33.567 -3.339 -34.835 1.00 65.94 108 ARG A N 1
ATOM 847 C CA . ARG A 1 108 ? 34.858 -4.042 -34.986 1.00 65.94 108 ARG A CA 1
ATOM 848 C C . ARG A 1 108 ? 35.284 -4.319 -36.422 1.00 65.94 108 ARG A C 1
ATOM 850 O O . ARG A 1 108 ? 36.447 -4.656 -36.603 1.00 65.94 108 ARG A O 1
ATOM 857 N N . GLY A 1 109 ? 34.403 -4.194 -37.417 1.00 57.34 109 GLY A N 1
ATOM 858 C CA . GLY A 1 109 ? 34.780 -4.264 -38.834 1.00 57.34 109 GLY A CA 1
ATOM 859 C C . GLY A 1 109 ? 35.788 -5.373 -39.189 1.00 57.34 109 GLY A C 1
ATOM 860 O O . GLY A 1 109 ? 36.825 -5.067 -39.767 1.00 57.34 109 GLY A O 1
ATOM 861 N N . ARG A 1 110 ? 35.535 -6.633 -38.788 1.00 41.38 110 ARG A N 1
ATOM 862 C CA . ARG A 1 110 ? 36.074 -7.877 -39.392 1.00 41.38 110 ARG A CA 1
ATOM 863 C C . ARG A 1 110 ? 35.599 -9.133 -38.643 1.00 41.38 110 ARG A C 1
ATOM 865 O O . ARG A 1 110 ? 35.680 -9.196 -37.422 1.00 41.38 110 ARG A O 1
ATOM 872 N N . ASN A 1 111 ? 35.145 -10.113 -39.428 1.00 38.75 111 ASN A N 1
ATOM 873 C CA . ASN A 1 111 ? 35.006 -11.562 -39.208 1.00 38.75 111 ASN A CA 1
ATOM 874 C C . ASN A 1 111 ? 34.876 -12.118 -37.770 1.00 38.75 111 ASN A C 1
ATOM 876 O O . ASN A 1 111 ? 35.850 -12.116 -37.016 1.00 38.75 111 ASN A O 1
ATOM 880 N N . PRO A 1 112 ? 33.761 -12.802 -37.439 1.00 41.28 112 PRO A N 1
ATOM 881 C CA . PRO A 1 112 ? 33.742 -13.791 -36.372 1.00 41.28 112 PRO A CA 1
ATOM 882 C C . PRO A 1 112 ? 34.375 -15.094 -36.886 1.00 41.28 112 PRO A C 1
ATOM 884 O O . PRO A 1 112 ? 33.678 -16.002 -37.318 1.00 41.28 112 PRO A O 1
ATOM 887 N N . CYS A 1 113 ? 35.703 -15.197 -36.887 1.00 33.47 113 CYS A N 1
ATOM 888 C CA . CYS A 1 113 ? 36.381 -16.492 -37.001 1.00 33.47 113 CYS A CA 1
ATOM 889 C C . CYS A 1 113 ? 37.733 -16.445 -36.288 1.00 33.47 113 CYS A C 1
ATOM 891 O O . CYS A 1 113 ? 38.628 -15.705 -36.683 1.00 33.47 113 CYS A O 1
ATOM 893 N N . SER A 1 114 ? 37.832 -17.244 -35.221 1.00 38.34 114 SER A N 1
ATOM 894 C CA . SER A 1 114 ? 39.064 -17.803 -34.652 1.00 38.34 114 SER A CA 1
ATOM 895 C C . SER A 1 114 ? 40.300 -16.893 -34.652 1.00 38.34 114 SER A C 1
ATOM 897 O O . SER A 1 114 ? 41.195 -17.049 -35.481 1.00 38.34 114 SER A O 1
ATOM 899 N N . VAL A 1 115 ? 40.429 -16.029 -33.647 1.00 32.78 115 VAL A N 1
ATOM 900 C CA . VAL A 1 115 ? 41.764 -15.623 -33.191 1.00 32.78 115 VAL A CA 1
ATOM 901 C C . VAL A 1 115 ? 42.008 -16.357 -31.887 1.00 32.78 115 VAL A C 1
ATOM 903 O O . VAL A 1 115 ? 41.480 -15.995 -30.837 1.00 32.78 115 VAL A O 1
ATOM 906 N N . GLN A 1 116 ? 42.751 -17.457 -31.983 1.00 33.06 116 GLN A N 1
ATOM 907 C CA . GLN A 1 116 ? 43.318 -18.106 -30.815 1.00 33.06 116 GLN A CA 1
ATOM 908 C C . GLN A 1 116 ? 44.120 -17.063 -30.032 1.00 33.06 116 GLN A C 1
ATOM 910 O O . GLN A 1 116 ? 45.029 -16.425 -30.561 1.00 33.06 116 GLN A O 1
ATOM 915 N N . LEU A 1 117 ? 43.771 -16.914 -28.756 1.00 39.12 117 LEU A N 1
ATOM 916 C CA . LEU A 1 117 ? 44.614 -16.315 -27.732 1.00 39.12 117 LEU A CA 1
ATOM 917 C C . LEU A 1 117 ? 45.943 -17.075 -27.690 1.00 39.12 117 LEU A C 1
ATOM 919 O O . LEU A 1 117 ? 46.043 -18.078 -26.988 1.00 39.12 117 LEU A O 1
ATOM 923 N N . LYS A 1 118 ? 46.942 -16.630 -28.454 1.00 36.34 118 LYS A N 1
ATOM 924 C CA . LYS A 1 118 ? 48.368 -16.833 -28.178 1.00 36.34 118 LYS A CA 1
ATOM 925 C C . LYS A 1 118 ? 49.203 -15.947 -29.106 1.00 36.34 118 LYS A C 1
ATOM 927 O O . LYS A 1 118 ? 49.060 -15.985 -30.319 1.00 36.34 118 LYS A O 1
ATOM 932 N N . SER A 1 119 ? 50.064 -15.164 -28.459 1.00 39.53 119 SER A N 1
ATOM 933 C CA . SER A 1 119 ? 51.165 -14.353 -28.992 1.00 39.53 119 SER A CA 1
ATOM 934 C C . SER A 1 119 ? 50.825 -13.227 -29.973 1.00 39.53 119 SER A C 1
ATOM 936 O O . SER A 1 119 ? 50.862 -13.422 -31.183 1.00 39.53 119 SER A O 1
ATOM 938 N N . LEU A 1 120 ? 50.706 -12.003 -29.447 1.00 32.31 120 LEU A N 1
ATOM 939 C CA . LEU A 1 120 ? 51.408 -10.864 -30.045 1.00 32.31 120 LEU A CA 1
ATOM 940 C C . LEU A 1 120 ? 52.136 -10.059 -28.952 1.00 32.31 120 LEU A C 1
ATOM 942 O O . LEU A 1 120 ? 51.570 -9.878 -27.871 1.00 32.31 120 LEU A O 1
ATOM 946 N N . PRO A 1 121 ? 53.385 -9.616 -29.196 1.00 34.78 121 PRO A N 1
ATOM 947 C CA . PRO A 1 121 ? 54.181 -8.875 -28.229 1.00 34.78 121 PRO A CA 1
ATOM 948 C C . PRO A 1 121 ? 53.727 -7.417 -28.140 1.00 34.78 121 PRO A C 1
ATOM 950 O O . PRO A 1 121 ? 53.319 -6.811 -29.127 1.00 34.78 121 PRO A O 1
ATOM 953 N N . PHE A 1 122 ? 53.864 -6.886 -26.930 1.00 41.72 122 PHE A N 1
ATOM 954 C CA . PHE A 1 122 ? 53.905 -5.479 -26.544 1.00 41.72 122 PHE A CA 1
ATOM 955 C C . PHE A 1 122 ? 54.172 -4.495 -27.705 1.00 41.72 122 PHE A C 1
ATOM 957 O O . PHE A 1 122 ? 55.311 -4.304 -28.127 1.00 41.72 122 PHE A O 1
ATOM 964 N N . ALA A 1 123 ? 53.114 -3.832 -28.178 1.00 33.50 123 ALA A N 1
ATOM 965 C CA . ALA A 1 123 ? 53.198 -2.598 -28.950 1.00 33.50 123 ALA A CA 1
ATOM 966 C C . ALA A 1 123 ? 52.309 -1.557 -28.266 1.00 33.50 123 ALA A C 1
ATOM 968 O O . ALA A 1 123 ? 51.081 -1.631 -28.256 1.00 33.50 123 ALA A O 1
ATOM 969 N N . GLN A 1 124 ? 52.988 -0.627 -27.614 1.00 37.88 124 GLN A N 1
ATOM 970 C CA . GLN A 1 124 ? 52.453 0.498 -26.877 1.00 37.88 124 GLN A CA 1
ATOM 971 C C . GLN A 1 124 ? 51.823 1.516 -27.836 1.00 37.88 124 GLN A C 1
ATOM 973 O O . GLN A 1 124 ? 52.466 1.931 -28.797 1.00 37.88 124 GLN A O 1
ATOM 978 N N . GLY A 1 125 ? 50.587 1.941 -27.547 1.00 34.38 125 GLY A N 1
ATOM 979 C CA . GLY A 1 125 ? 49.972 3.115 -28.176 1.00 34.38 125 GLY A CA 1
ATOM 980 C C . GLY A 1 125 ? 48.526 2.927 -28.639 1.00 34.38 125 GLY A C 1
ATOM 981 O O . GLY A 1 125 ? 48.281 2.789 -29.828 1.00 34.38 125 GLY A O 1
ATOM 982 N N . TYR A 1 126 ? 47.586 2.980 -27.688 1.00 43.97 126 TYR A N 1
ATOM 983 C CA . TYR A 1 126 ? 46.169 3.337 -27.867 1.00 43.97 126 TYR A CA 1
ATOM 984 C C . TYR A 1 126 ? 45.381 2.645 -29.003 1.00 43.97 126 TYR A C 1
ATOM 986 O O . TYR A 1 126 ? 45.137 3.221 -30.060 1.00 43.97 126 TYR A O 1
ATOM 994 N N . LEU A 1 127 ? 44.830 1.461 -28.711 1.00 35.91 127 LEU A N 1
ATOM 995 C CA . LEU A 1 127 ? 43.564 0.988 -29.292 1.00 35.91 127 LEU A CA 1
ATOM 996 C C . LEU A 1 127 ? 42.629 0.545 -28.146 1.00 35.91 127 LEU A C 1
ATOM 998 O O . LEU A 1 127 ? 43.113 0.054 -27.130 1.00 35.91 127 LEU A O 1
ATOM 1002 N N . PRO A 1 128 ? 41.316 0.808 -28.247 1.00 44.00 128 PRO A N 1
ATOM 1003 C CA . PRO A 1 128 ? 40.622 1.601 -27.233 1.00 44.00 128 PRO A CA 1
ATOM 1004 C C . PRO A 1 128 ? 39.804 0.764 -26.231 1.00 44.00 128 PRO A C 1
ATOM 1006 O O . PRO A 1 128 ? 39.468 -0.391 -26.485 1.00 44.00 128 PRO A O 1
ATOM 1009 N N . GLU A 1 129 ? 39.393 1.410 -25.135 1.00 47.22 129 GLU A N 1
ATOM 1010 C CA . GLU A 1 129 ? 38.480 0.942 -24.074 1.00 47.22 129 GLU A CA 1
ATOM 1011 C C . GLU A 1 129 ? 36.954 1.225 -24.320 1.00 47.22 129 GLU A C 1
ATOM 1013 O O . GLU A 1 129 ? 36.265 1.625 -23.377 1.00 47.22 129 GLU A O 1
ATOM 1018 N N . PRO A 1 130 ? 36.330 1.115 -25.521 1.00 52.00 130 PRO A N 1
ATOM 1019 C CA . PRO A 1 130 ? 34.939 1.543 -25.708 1.00 52.00 130 PRO A CA 1
ATOM 1020 C C . PRO A 1 130 ? 33.918 0.457 -25.346 1.00 52.00 130 PRO A C 1
ATOM 1022 O O . PRO A 1 130 ? 32.757 0.778 -25.123 1.00 52.00 130 PRO A O 1
ATOM 1025 N N . LEU A 1 131 ? 34.320 -0.819 -25.281 1.00 54.94 131 LEU A N 1
ATOM 1026 C CA . LEU A 1 131 ? 33.399 -1.934 -25.024 1.00 54.94 131 LEU A CA 1
ATOM 1027 C C . LEU A 1 131 ? 32.773 -1.883 -23.622 1.00 54.94 131 LEU A C 1
ATOM 1029 O O . LEU A 1 131 ? 31.547 -1.947 -23.550 1.00 54.94 131 LEU A O 1
ATOM 1033 N N . PRO A 1 132 ? 33.545 -1.663 -22.536 1.00 63.66 132 PRO A N 1
ATOM 1034 C CA . PRO A 1 132 ? 32.957 -1.506 -21.208 1.00 63.66 132 PRO A CA 1
ATOM 1035 C C . PRO A 1 132 ? 32.060 -0.268 -21.135 1.00 63.66 132 PRO A C 1
ATOM 1037 O O . PRO A 1 132 ? 30.999 -0.308 -20.528 1.00 63.66 132 PRO A O 1
ATOM 1040 N N . ARG A 1 133 ? 32.446 0.835 -21.794 1.00 74.06 133 ARG A N 1
ATOM 1041 C CA . ARG A 1 133 ? 31.684 2.094 -21.757 1.00 74.06 133 ARG A CA 1
ATOM 1042 C C . ARG A 1 133 ? 30.341 1.996 -22.484 1.00 74.06 133 ARG A C 1
ATOM 1044 O O . ARG A 1 133 ? 29.353 2.526 -21.987 1.00 74.06 133 ARG A O 1
ATOM 1051 N N . LEU A 1 134 ? 30.293 1.318 -23.634 1.00 76.31 134 LEU A N 1
ATOM 1052 C CA . LEU A 1 134 ? 29.050 1.073 -24.375 1.00 76.31 134 LEU A CA 1
ATOM 1053 C C . LEU A 1 134 ? 28.110 0.138 -23.605 1.00 76.31 134 LEU A C 1
ATOM 1055 O O . LEU A 1 134 ? 26.922 0.429 -23.505 1.00 76.31 134 LEU A O 1
ATOM 1059 N N . GLU A 1 135 ? 28.636 -0.949 -23.034 1.00 81.31 135 GLU A N 1
ATOM 1060 C CA . GLU A 1 135 ? 27.857 -1.879 -22.205 1.00 81.31 135 GLU A CA 1
ATOM 1061 C C . GLU A 1 135 ? 27.276 -1.166 -20.974 1.00 81.31 135 GLU A C 1
ATOM 1063 O O . GLU A 1 135 ? 26.071 -1.233 -20.742 1.00 81.31 135 GLU A O 1
ATOM 1068 N N . LEU A 1 136 ? 28.092 -0.381 -20.261 1.00 84.12 136 LEU A N 1
ATOM 1069 C CA . LEU A 1 136 ? 27.645 0.429 -19.123 1.00 84.12 136 LEU A CA 1
ATOM 1070 C C . LEU A 1 136 ? 26.585 1.466 -19.518 1.00 84.12 136 LEU A C 1
ATOM 1072 O O . LEU A 1 136 ? 25.597 1.628 -18.806 1.00 84.12 136 LEU A O 1
ATOM 1076 N N . SER A 1 137 ? 26.753 2.148 -20.655 1.00 87.06 137 SER A N 1
ATOM 1077 C CA . SER A 1 137 ? 25.780 3.137 -21.138 1.00 87.06 137 SER A CA 1
ATOM 1078 C C . SER A 1 137 ? 24.434 2.498 -21.490 1.00 87.06 137 SER A C 1
ATOM 1080 O O . SER A 1 137 ? 23.387 3.048 -21.149 1.00 87.06 137 SER A O 1
ATOM 1082 N N . LEU A 1 138 ? 24.441 1.320 -22.119 1.00 88.12 138 LEU A N 1
ATOM 1083 C CA . LEU A 1 138 ? 23.217 0.594 -22.460 1.00 88.12 138 LEU A CA 1
ATOM 1084 C C . LEU A 1 138 ? 22.539 -0.009 -21.233 1.00 88.12 138 LEU A C 1
ATOM 1086 O O . LEU A 1 138 ? 21.313 0.023 -21.151 1.00 88.12 138 LEU A O 1
ATOM 1090 N N . PHE A 1 139 ? 23.302 -0.524 -20.270 1.00 90.19 139 PHE A N 1
ATOM 1091 C CA . PHE A 1 139 ? 22.742 -0.981 -19.000 1.00 90.19 139 PHE A CA 1
ATOM 1092 C C . PHE A 1 139 ? 22.147 0.178 -18.211 1.00 90.19 139 PHE A C 1
ATOM 1094 O O . PHE A 1 139 ? 21.001 0.071 -17.794 1.00 90.19 139 PHE A O 1
ATOM 1101 N N . SER A 1 140 ? 22.843 1.312 -18.100 1.00 90.44 140 SER A N 1
ATOM 1102 C CA . SER A 1 140 ? 22.301 2.522 -17.469 1.00 90.44 140 SER A CA 1
ATOM 1103 C C . SER A 1 140 ? 20.997 2.977 -18.137 1.00 90.44 140 SER A C 1
ATOM 1105 O O . SER A 1 140 ? 20.005 3.201 -17.447 1.00 90.44 140 SER A O 1
ATOM 1107 N N . TYR A 1 141 ? 20.942 3.004 -19.476 1.00 91.00 141 TYR A N 1
ATOM 1108 C CA . TYR A 1 141 ? 19.706 3.297 -20.211 1.00 91.00 141 TYR A CA 1
ATOM 1109 C C . TYR A 1 141 ? 18.593 2.277 -19.932 1.00 91.00 141 TYR A C 1
ATOM 1111 O O . TYR A 1 141 ? 17.428 2.655 -19.802 1.00 91.00 141 TYR A O 1
ATOM 1119 N N . THR A 1 142 ? 18.944 0.992 -19.835 1.00 91.00 142 THR A N 1
ATOM 1120 C CA . THR A 1 142 ? 17.994 -0.094 -19.562 1.00 91.00 142 THR A CA 1
ATOM 1121 C C . THR A 1 142 ? 17.419 0.031 -18.153 1.00 91.00 142 THR A C 1
ATOM 1123 O O . THR A 1 142 ? 16.201 0.050 -18.018 1.00 91.00 142 THR A O 1
ATOM 1126 N N . TYR A 1 143 ? 18.263 0.198 -17.128 1.00 92.81 143 TYR A N 1
ATOM 1127 C CA . TYR A 1 143 ? 17.833 0.432 -15.746 1.00 92.81 143 TYR A CA 1
ATOM 1128 C C . TYR A 1 143 ? 16.966 1.690 -15.632 1.00 92.81 143 TYR A C 1
ATOM 1130 O O . TYR A 1 143 ? 15.918 1.656 -14.996 1.00 92.81 143 TYR A O 1
ATOM 1138 N N . HIS A 1 144 ? 17.356 2.784 -16.294 1.00 93.44 144 HIS A N 1
ATOM 1139 C CA . HIS A 1 144 ? 16.593 4.031 -16.276 1.00 93.44 144 HIS A CA 1
ATOM 1140 C C . HIS A 1 144 ? 15.215 3.872 -16.929 1.00 93.44 144 HIS A C 1
ATOM 1142 O O . HIS A 1 144 ? 14.192 4.188 -16.328 1.00 93.44 144 HIS A O 1
ATOM 1148 N N . SER A 1 145 ? 15.171 3.334 -18.147 1.00 91.69 145 SER A N 1
ATOM 1149 C CA . SER A 1 145 ? 13.922 3.182 -18.898 1.00 91.69 145 SER A CA 1
ATOM 1150 C C . SER A 1 145 ? 12.981 2.158 -18.257 1.00 91.69 145 SER A C 1
ATOM 1152 O O . SER A 1 145 ? 11.771 2.373 -18.218 1.00 91.69 145 SER A O 1
ATOM 1154 N N . PHE A 1 146 ? 13.524 1.054 -17.735 1.00 91.06 146 PHE A N 1
ATOM 1155 C CA . PHE A 1 146 ? 12.745 0.048 -17.017 1.00 91.06 146 PHE A CA 1
ATOM 1156 C C . PHE A 1 146 ? 12.234 0.592 -15.679 1.00 91.06 146 PHE A C 1
ATOM 1158 O O . PHE A 1 146 ? 11.065 0.402 -15.351 1.00 91.06 146 PHE A O 1
ATOM 1165 N N . GLY A 1 147 ? 13.078 1.319 -14.940 1.00 92.12 147 GLY A N 1
ATOM 1166 C CA . GLY A 1 147 ? 12.697 1.993 -13.702 1.00 92.12 147 GLY A CA 1
ATOM 1167 C C . GLY A 1 147 ? 11.538 2.964 -13.914 1.00 92.12 147 GLY A C 1
ATOM 1168 O O . GLY A 1 147 ? 10.550 2.879 -13.195 1.00 92.12 147 GLY A O 1
ATOM 1169 N N . LEU A 1 148 ? 11.598 3.815 -14.945 1.00 93.44 148 LEU A N 1
ATOM 1170 C CA . LEU A 1 148 ? 10.492 4.715 -15.296 1.00 93.44 148 LEU A CA 1
ATOM 1171 C C . LEU A 1 148 ? 9.201 3.958 -15.622 1.00 93.44 148 LEU A C 1
ATOM 1173 O O . LEU A 1 148 ? 8.142 4.319 -15.121 1.00 93.44 148 LEU A O 1
ATOM 1177 N N . MET A 1 149 ? 9.279 2.880 -16.407 1.00 89.62 149 MET A N 1
ATOM 1178 C CA . MET A 1 149 ? 8.109 2.050 -16.709 1.00 89.62 149 MET A CA 1
ATOM 1179 C C . MET A 1 149 ? 7.482 1.455 -15.439 1.00 89.62 149 MET A C 1
ATOM 1181 O O . MET A 1 149 ? 6.263 1.468 -15.306 1.00 89.62 149 MET A O 1
ATOM 1185 N N . ARG A 1 150 ? 8.295 0.996 -14.479 1.00 89.75 150 ARG A N 1
ATOM 1186 C CA . ARG A 1 150 ? 7.799 0.476 -13.194 1.00 89.75 150 ARG A CA 1
ATOM 1187 C C . ARG A 1 150 ? 7.259 1.563 -12.275 1.00 89.75 150 ARG A C 1
ATOM 1189 O O . ARG A 1 150 ? 6.297 1.318 -11.559 1.00 89.75 150 ARG A O 1
ATOM 1196 N N . ILE A 1 151 ? 7.835 2.761 -12.321 1.00 93.25 151 ILE A N 1
ATOM 1197 C CA . ILE A 1 151 ? 7.329 3.931 -11.594 1.00 93.25 151 ILE A CA 1
ATOM 1198 C C . ILE A 1 151 ? 5.945 4.338 -12.108 1.00 93.25 151 ILE A C 1
ATOM 1200 O O . ILE A 1 151 ? 5.101 4.727 -11.314 1.00 93.25 151 ILE A O 1
ATOM 1204 N N . GLU A 1 152 ? 5.667 4.211 -13.406 1.00 91.81 152 GLU A N 1
ATOM 1205 C CA . GLU A 1 152 ? 4.328 4.479 -13.952 1.00 91.81 152 GLU A CA 1
ATOM 1206 C C . GLU A 1 152 ? 3.254 3.524 -13.418 1.00 91.81 152 GLU A C 1
ATOM 1208 O O . GLU A 1 152 ? 2.082 3.881 -13.326 1.00 91.81 152 GLU A O 1
ATOM 1213 N N . GLU A 1 153 ? 3.656 2.317 -13.045 1.00 89.44 153 GLU A N 1
ATOM 1214 C CA . GLU A 1 153 ? 2.771 1.256 -12.574 1.00 89.44 153 GLU A CA 1
ATOM 1215 C C . GLU A 1 153 ? 2.765 1.119 -11.050 1.00 89.44 153 GLU A C 1
ATOM 1217 O O . GLU A 1 153 ? 2.052 0.268 -10.524 1.00 89.44 153 GLU A O 1
ATOM 1222 N N . ILE A 1 154 ? 3.554 1.944 -10.346 1.00 91.38 154 ILE A N 1
ATOM 1223 C CA . ILE A 1 154 ? 3.909 1.759 -8.935 1.00 91.38 154 ILE A CA 1
ATOM 1224 C C . ILE A 1 154 ? 2.695 1.563 -8.026 1.00 91.38 154 ILE A C 1
ATOM 1226 O O . ILE A 1 154 ? 2.732 0.721 -7.132 1.00 91.38 154 ILE A O 1
ATOM 1230 N N . PHE A 1 155 ? 1.619 2.314 -8.265 1.00 91.56 155 PHE A N 1
ATOM 1231 C CA . PHE A 1 155 ? 0.403 2.222 -7.468 1.00 91.56 155 PHE A CA 1
ATOM 1232 C C . PHE A 1 155 ? -0.201 0.816 -7.519 1.00 91.56 155 PHE A C 1
ATOM 1234 O O . PHE A 1 155 ? -0.516 0.259 -6.475 1.00 91.56 155 PHE A O 1
ATOM 1241 N N . ASP A 1 156 ? -0.301 0.217 -8.707 1.00 88.38 156 ASP A N 1
ATOM 1242 C CA . ASP A 1 156 ? -0.874 -1.123 -8.864 1.00 88.38 156 ASP A CA 1
ATOM 1243 C C . ASP A 1 156 ? 0.057 -2.192 -8.261 1.00 88.38 156 ASP A C 1
ATOM 1245 O O . ASP A 1 156 ? -0.412 -3.135 -7.634 1.00 88.38 156 ASP A O 1
ATOM 1249 N N . ILE A 1 157 ? 1.384 -2.000 -8.346 1.00 88.50 157 ILE A N 1
ATOM 1250 C CA . ILE A 1 157 ? 2.373 -2.875 -7.674 1.00 88.50 157 ILE A CA 1
ATOM 1251 C C . ILE A 1 157 ? 2.156 -2.907 -6.166 1.00 88.50 157 ILE A C 1
ATOM 1253 O O . ILE A 1 157 ? 2.274 -3.963 -5.545 1.00 88.50 157 ILE A O 1
ATOM 1257 N N . ILE A 1 158 ? 1.901 -1.733 -5.588 1.00 90.00 158 ILE A N 1
ATOM 1258 C CA . ILE A 1 158 ? 1.700 -1.569 -4.152 1.00 90.00 158 ILE A CA 1
ATOM 1259 C C . ILE A 1 158 ? 0.370 -2.191 -3.732 1.00 90.00 158 ILE A C 1
ATOM 1261 O O . ILE A 1 158 ? 0.359 -2.915 -2.746 1.00 90.00 158 ILE A O 1
ATOM 1265 N N . VAL A 1 159 ? -0.713 -1.961 -4.479 1.00 87.69 159 VAL A N 1
ATOM 1266 C CA . VAL A 1 159 ? -2.031 -2.541 -4.168 1.00 87.69 159 VAL A CA 1
ATOM 1267 C C . VAL A 1 159 ? -1.991 -4.071 -4.167 1.00 87.69 159 VAL A C 1
ATOM 1269 O O . VAL A 1 159 ? -2.594 -4.691 -3.301 1.00 87.69 159 VAL A O 1
ATOM 1272 N N . ASP A 1 160 ? -1.234 -4.681 -5.081 1.00 84.19 160 ASP A N 1
ATOM 1273 C CA . ASP A 1 160 ? -1.063 -6.140 -5.148 1.00 84.19 160 ASP A CA 1
ATOM 1274 C C . ASP A 1 160 ? 0.018 -6.675 -4.177 1.00 84.19 160 ASP A C 1
ATOM 1276 O O . ASP A 1 160 ? 0.346 -7.869 -4.190 1.00 84.19 160 ASP A O 1
ATOM 1280 N N . TYR A 1 161 ? 0.631 -5.812 -3.355 1.00 83.38 161 TYR A N 1
ATOM 1281 C CA . TYR A 1 161 ? 1.626 -6.208 -2.354 1.00 83.38 161 TYR A CA 1
ATOM 1282 C C . TYR A 1 161 ? 0.941 -6.725 -1.084 1.00 83.38 161 TYR A C 1
ATOM 1284 O O . TYR A 1 161 ? 1.024 -6.127 -0.011 1.00 83.38 161 TYR A O 1
ATOM 1292 N N . ASP A 1 162 ? 0.264 -7.863 -1.216 1.00 70.75 162 ASP A N 1
ATOM 1293 C CA . ASP A 1 162 ? -0.339 -8.554 -0.080 1.00 70.75 162 ASP A CA 1
ATOM 1294 C C . ASP A 1 162 ? 0.707 -9.334 0.726 1.00 70.75 162 ASP A C 1
ATOM 1296 O O . ASP A 1 162 ? 1.715 -9.825 0.197 1.00 70.75 162 ASP A O 1
ATOM 1300 N N . SER A 1 163 ? 0.462 -9.452 2.034 1.00 60.59 163 SER A N 1
ATOM 1301 C CA . SER A 1 163 ? 1.377 -10.070 2.999 1.00 60.59 163 SER A CA 1
ATOM 1302 C C . SER A 1 163 ? 1.511 -11.587 2.859 1.00 60.59 163 SER A C 1
ATOM 1304 O O . SER A 1 163 ? 2.510 -12.132 3.315 1.00 60.59 163 SER A O 1
ATOM 1306 N N . GLU A 1 164 ? 0.538 -12.268 2.248 1.00 60.34 164 GLU A N 1
ATOM 1307 C CA . GLU A 1 164 ? 0.517 -13.738 2.175 1.00 60.34 164 GLU A CA 1
ATOM 1308 C C . GLU A 1 164 ? 1.022 -14.288 0.832 1.00 60.34 164 GLU A C 1
ATOM 1310 O O . GLU A 1 164 ? 1.811 -15.231 0.816 1.00 60.34 164 GLU A O 1
ATOM 1315 N N . ASP A 1 165 ? 0.620 -13.677 -0.289 1.00 60.78 165 ASP A N 1
ATOM 1316 C CA . ASP A 1 165 ? 0.913 -14.196 -1.635 1.00 60.78 165 ASP A CA 1
ATOM 1317 C C . ASP A 1 165 ? 2.090 -13.474 -2.328 1.00 60.78 165 ASP A C 1
ATOM 1319 O O . ASP A 1 165 ? 2.612 -13.992 -3.318 1.00 60.78 165 ASP A O 1
ATOM 1323 N N . HIS A 1 166 ? 2.529 -12.305 -1.825 1.00 67.69 166 HIS A N 1
ATOM 1324 C CA . HIS A 1 166 ? 3.681 -11.519 -2.313 1.00 67.69 166 HIS A CA 1
ATOM 1325 C C . HIS A 1 166 ? 3.829 -11.471 -3.852 1.00 67.69 166 HIS A C 1
ATOM 1327 O O . HIS A 1 166 ? 4.940 -11.445 -4.392 1.00 67.69 166 HIS A O 1
ATOM 1333 N N . ALA A 1 167 ? 2.714 -11.446 -4.586 1.00 70.88 167 ALA A N 1
ATOM 1334 C CA . ALA A 1 167 ? 2.709 -11.642 -6.036 1.00 70.88 167 ALA A CA 1
ATOM 1335 C C . ALA A 1 167 ? 3.469 -10.531 -6.784 1.00 70.88 167 ALA A C 1
ATOM 1337 O O . ALA A 1 167 ? 4.084 -10.781 -7.826 1.00 70.88 167 ALA A O 1
ATOM 1338 N N . SER A 1 168 ? 3.474 -9.314 -6.231 1.00 81.50 168 SER A N 1
ATOM 1339 C CA . SER A 1 168 ? 4.181 -8.151 -6.774 1.00 81.50 168 SER A CA 1
ATOM 1340 C C . SER A 1 168 ? 5.641 -8.015 -6.297 1.00 81.50 168 SER A C 1
ATOM 1342 O O . SER A 1 168 ? 6.379 -7.161 -6.801 1.00 81.50 168 SER A O 1
ATOM 1344 N N . HIS A 1 169 ? 6.118 -8.887 -5.395 1.00 84.06 169 HIS A N 1
ATOM 1345 C CA . HIS A 1 169 ? 7.473 -8.826 -4.826 1.00 84.06 169 HIS A CA 1
ATOM 1346 C C . HIS A 1 169 ? 8.607 -8.828 -5.873 1.00 84.06 169 HIS A C 1
ATOM 1348 O O . HIS A 1 169 ? 9.489 -7.969 -5.773 1.00 84.06 169 HIS A O 1
ATOM 1354 N N . PRO A 1 170 ? 8.600 -9.685 -6.920 1.00 84.94 170 PRO A N 1
ATOM 1355 C CA . PRO A 1 170 ? 9.686 -9.714 -7.908 1.00 84.94 170 PRO A CA 1
ATOM 1356 C C . PRO A 1 170 ? 9.881 -8.387 -8.648 1.00 84.94 170 PRO A C 1
ATOM 1358 O O . PRO A 1 170 ? 10.982 -8.062 -9.090 1.00 84.94 170 PRO A O 1
ATOM 1361 N N . ALA A 1 171 ? 8.823 -7.594 -8.791 1.00 86.19 171 ALA A N 1
ATOM 1362 C CA . ALA A 1 171 ? 8.929 -6.311 -9.460 1.00 86.19 171 ALA A CA 1
ATOM 1363 C C . ALA A 1 171 ? 9.317 -5.160 -8.556 1.00 86.19 171 ALA A C 1
ATOM 1365 O O . ALA A 1 171 ? 9.974 -4.231 -9.025 1.00 86.19 171 ALA A O 1
ATOM 1366 N N . LEU A 1 172 ? 8.959 -5.228 -7.276 1.00 89.69 172 LEU A N 1
ATOM 1367 C CA . LEU A 1 172 ? 9.569 -4.355 -6.285 1.00 89.69 172 LEU A CA 1
ATOM 1368 C C . LEU A 1 172 ? 11.072 -4.626 -6.203 1.00 89.69 172 LEU A C 1
ATOM 1370 O O . LEU A 1 172 ? 11.845 -3.685 -6.065 1.00 89.69 17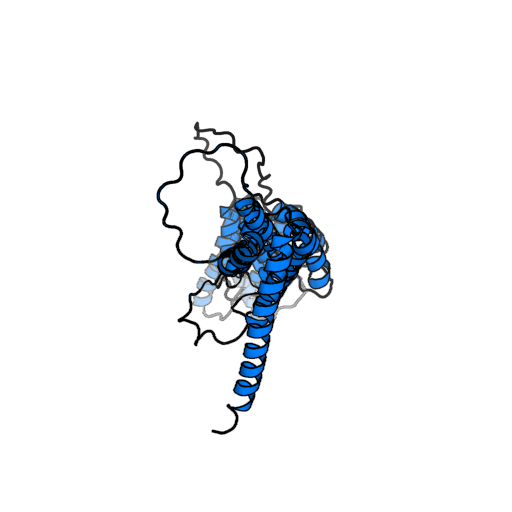2 LEU A O 1
ATOM 1374 N N . GLU A 1 173 ? 11.501 -5.883 -6.351 1.00 89.94 173 GLU A N 1
ATOM 1375 C CA . GLU A 1 173 ? 12.918 -6.249 -6.398 1.00 89.94 173 GLU A CA 1
ATOM 1376 C C . GLU A 1 173 ? 13.611 -5.692 -7.652 1.00 89.94 173 GLU A C 1
ATOM 1378 O O . GLU A 1 173 ? 14.692 -5.108 -7.559 1.00 89.94 173 GLU A O 1
ATOM 1383 N N . ASP A 1 174 ? 12.966 -5.785 -8.818 1.00 90.19 174 ASP A N 1
ATOM 1384 C CA . ASP A 1 174 ? 13.485 -5.187 -10.052 1.00 90.19 174 ASP A CA 1
ATOM 1385 C C . ASP A 1 174 ? 13.537 -3.652 -9.981 1.00 90.19 174 ASP A C 1
ATOM 1387 O O . ASP A 1 174 ? 14.528 -3.045 -10.397 1.00 90.19 174 ASP A O 1
ATOM 1391 N N . LEU A 1 175 ? 12.505 -3.006 -9.431 1.00 91.75 175 LEU A N 1
ATOM 1392 C CA . LEU A 1 175 ? 12.491 -1.558 -9.224 1.00 91.75 175 LEU A CA 1
ATOM 1393 C C . LEU A 1 175 ? 13.563 -1.137 -8.215 1.00 91.75 175 LEU A C 1
ATOM 1395 O O . LEU A 1 175 ? 14.269 -0.156 -8.448 1.00 91.75 175 LEU A O 1
ATOM 1399 N N . LYS A 1 176 ? 13.735 -1.903 -7.134 1.00 92.31 176 LYS A N 1
ATOM 1400 C CA . LYS A 1 176 ? 14.808 -1.707 -6.161 1.00 92.31 176 LYS A CA 1
ATOM 1401 C C . LYS A 1 176 ? 16.160 -1.737 -6.857 1.00 92.31 176 LYS A C 1
ATOM 1403 O O . LYS A 1 176 ? 16.913 -0.781 -6.707 1.00 92.31 176 LYS A O 1
ATOM 1408 N N . GLU A 1 177 ? 16.461 -2.757 -7.656 1.00 91.62 177 GLU A N 1
ATOM 1409 C CA . GLU A 1 177 ? 17.726 -2.819 -8.400 1.00 91.62 177 GLU A CA 1
ATOM 1410 C C . GLU A 1 177 ? 17.894 -1.620 -9.351 1.00 91.62 177 GLU A C 1
ATOM 1412 O O . GLU A 1 177 ? 18.952 -0.991 -9.369 1.00 91.62 177 GLU A O 1
ATOM 1417 N N . CYS A 1 178 ? 16.840 -1.220 -10.071 1.00 92.19 178 CYS A N 1
ATOM 1418 C CA . CYS A 1 178 ? 16.888 -0.040 -10.941 1.00 92.19 178 CYS A CA 1
ATOM 1419 C C . CYS A 1 178 ? 17.215 1.246 -10.169 1.00 92.19 178 CYS A C 1
ATOM 1421 O O . CYS A 1 178 ? 18.026 2.047 -10.632 1.00 92.19 178 CYS A O 1
ATOM 1423 N N . LEU A 1 179 ? 16.634 1.439 -8.984 1.00 91.25 179 LEU A N 1
ATOM 1424 C CA . LEU A 1 179 ? 16.880 2.607 -8.132 1.00 91.25 179 LEU A CA 1
ATOM 1425 C C . LEU A 1 179 ? 18.285 2.623 -7.515 1.00 91.25 179 LEU A C 1
ATOM 1427 O O . LEU A 1 179 ? 18.782 3.695 -7.193 1.00 91.25 179 LEU A O 1
ATOM 1431 N N . HIS A 1 180 ? 18.947 1.471 -7.365 1.00 90.12 180 HIS A N 1
ATOM 1432 C CA . HIS A 1 180 ? 20.350 1.432 -6.926 1.00 90.12 180 HIS A CA 1
ATOM 1433 C C . HIS A 1 180 ? 21.313 1.915 -8.021 1.00 90.12 180 HIS A C 1
ATOM 1435 O O . HIS A 1 180 ? 22.399 2.402 -7.716 1.00 90.12 180 HIS A O 1
ATOM 1441 N N . HIS A 1 181 ? 20.919 1.790 -9.290 1.00 87.25 181 HIS A N 1
ATOM 1442 C CA . HIS A 1 181 ? 21.737 2.157 -10.446 1.00 87.25 181 HIS A CA 1
ATOM 1443 C C . HIS A 1 181 ? 21.339 3.491 -11.097 1.00 87.25 181 HIS A C 1
ATOM 1445 O O . HIS A 1 181 ? 21.963 3.890 -12.083 1.00 87.25 181 HIS A O 1
ATOM 1451 N N . THR A 1 182 ? 20.304 4.175 -10.594 1.00 91.62 182 THR A N 1
ATOM 1452 C CA . THR A 1 182 ? 19.738 5.378 -11.222 1.00 91.62 182 THR A CA 1
ATOM 1453 C C . THR A 1 182 ? 19.269 6.417 -10.205 1.00 91.62 182 THR A C 1
ATOM 1455 O O . THR A 1 182 ? 18.855 6.083 -9.099 1.00 91.62 182 THR A O 1
ATOM 1458 N N . ASP A 1 183 ? 19.224 7.682 -10.622 1.00 91.06 183 ASP A N 1
ATOM 1459 C CA . ASP A 1 183 ? 18.729 8.804 -9.809 1.00 91.06 183 ASP A CA 1
ATOM 1460 C C . ASP A 1 183 ? 17.205 9.002 -9.961 1.00 91.06 183 ASP A C 1
ATOM 1462 O O . ASP A 1 183 ? 16.709 10.100 -10.207 1.00 91.06 183 ASP A O 1
ATOM 1466 N N . LEU A 1 184 ? 16.427 7.915 -9.878 1.00 93.19 184 LEU A N 1
ATOM 1467 C CA . LEU A 1 184 ? 14.976 7.937 -10.123 1.00 93.19 184 LEU A CA 1
ATOM 1468 C C . LEU A 1 184 ? 14.110 8.117 -8.862 1.00 93.19 184 LEU A C 1
ATOM 1470 O O . LEU A 1 184 ? 12.884 8.149 -8.973 1.00 93.19 184 LEU A O 1
ATOM 1474 N N . LYS A 1 185 ? 14.709 8.277 -7.674 1.00 92.94 185 LYS A N 1
ATOM 1475 C CA . LYS A 1 185 ? 13.967 8.392 -6.401 1.00 92.94 185 LYS A CA 1
ATOM 1476 C C . LYS A 1 185 ? 12.971 9.561 -6.389 1.00 92.94 185 LYS A C 1
ATOM 1478 O O . LYS A 1 185 ? 11.837 9.379 -5.957 1.00 92.94 185 LYS A O 1
ATOM 1483 N N . ASP A 1 186 ? 13.346 10.722 -6.923 1.00 93.69 186 ASP A N 1
ATOM 1484 C CA . ASP A 1 186 ? 12.452 11.890 -6.970 1.00 93.69 186 ASP A CA 1
ATOM 1485 C C . ASP A 1 186 ? 11.284 11.691 -7.946 1.00 93.69 186 ASP A C 1
ATOM 1487 O O . ASP A 1 186 ? 10.151 12.073 -7.652 1.00 93.69 186 ASP A O 1
ATOM 1491 N N . ASN A 1 187 ? 11.536 11.023 -9.079 1.00 95.50 187 ASN A N 1
ATOM 1492 C CA . ASN A 1 187 ? 10.491 10.660 -10.040 1.00 95.50 187 ASN A CA 1
ATOM 1493 C C . ASN A 1 187 ? 9.483 9.689 -9.414 1.00 95.50 187 ASN A C 1
ATOM 1495 O O . ASN A 1 187 ? 8.278 9.865 -9.586 1.00 95.50 187 ASN A O 1
ATOM 1499 N N . LEU A 1 188 ? 9.969 8.709 -8.644 1.00 94.75 188 LEU A N 1
ATOM 1500 C CA . LEU A 1 188 ? 9.129 7.788 -7.880 1.00 94.75 188 LEU A CA 1
ATOM 1501 C C . LEU A 1 188 ? 8.236 8.542 -6.885 1.00 94.75 188 LEU A C 1
ATOM 1503 O O . LEU A 1 188 ? 7.029 8.317 -6.870 1.00 94.75 188 LEU A O 1
ATOM 1507 N N . ILE A 1 189 ? 8.805 9.456 -6.088 1.00 94.81 189 ILE A N 1
ATOM 1508 C CA . ILE A 1 189 ? 8.046 10.247 -5.105 1.00 94.81 189 ILE A CA 1
ATOM 1509 C C . ILE A 1 189 ? 6.970 11.082 -5.802 1.00 94.81 189 ILE A C 1
ATOM 1511 O O . ILE A 1 189 ? 5.805 11.028 -5.411 1.00 94.81 189 ILE A O 1
ATOM 1515 N N . HIS A 1 190 ? 7.342 11.841 -6.835 1.00 95.88 190 HIS A N 1
ATOM 1516 C CA . HIS A 1 190 ? 6.411 12.711 -7.550 1.00 95.88 190 HIS A CA 1
ATOM 1517 C C . HIS A 1 190 ? 5.276 11.912 -8.202 1.00 95.88 190 HIS A C 1
ATOM 1519 O O . HIS A 1 190 ? 4.106 12.271 -8.066 1.00 95.88 190 HIS A O 1
ATOM 1525 N N . ARG A 1 191 ? 5.605 10.809 -8.889 1.00 96.06 191 ARG A N 1
ATOM 1526 C CA . ARG A 1 191 ? 4.602 9.984 -9.570 1.00 96.06 191 ARG A CA 1
ATOM 1527 C C . ARG A 1 191 ? 3.659 9.310 -8.583 1.00 96.06 191 ARG A C 1
ATOM 1529 O O . ARG A 1 191 ? 2.452 9.358 -8.794 1.00 96.06 191 ARG A O 1
ATOM 1536 N N . LEU A 1 192 ? 4.187 8.744 -7.498 1.00 95.06 192 LEU A N 1
ATOM 1537 C CA . LEU A 1 192 ? 3.372 8.079 -6.484 1.00 95.06 192 LEU A CA 1
ATOM 1538 C C . LEU A 1 192 ? 2.453 9.070 -5.750 1.00 95.06 192 LEU A C 1
ATOM 1540 O O . LEU A 1 192 ? 1.295 8.744 -5.508 1.00 95.06 192 LEU A O 1
ATOM 1544 N N . LYS A 1 193 ? 2.919 10.295 -5.455 1.00 95.38 193 LYS A N 1
ATOM 1545 C CA . LYS A 1 193 ? 2.061 11.367 -4.912 1.00 95.38 193 LYS A CA 1
ATOM 1546 C C . LYS A 1 193 ? 0.907 11.707 -5.857 1.00 95.38 193 LYS A C 1
ATOM 1548 O O . LYS A 1 193 ? -0.242 11.645 -5.437 1.00 95.38 193 LYS A O 1
ATOM 1553 N N . SER A 1 194 ? 1.204 11.975 -7.132 1.00 96.19 194 SER A N 1
ATOM 1554 C CA . SER A 1 194 ? 0.185 12.258 -8.158 1.00 96.19 194 SER A CA 1
ATOM 1555 C C . SER A 1 194 ? -0.827 11.113 -8.288 1.00 96.19 194 SER A C 1
ATOM 1557 O O . SER A 1 194 ? -2.029 11.359 -8.292 1.00 96.19 194 SER A O 1
ATOM 1559 N N . GLN A 1 195 ? -0.375 9.855 -8.303 1.00 94.69 195 GLN A N 1
ATOM 1560 C CA . GLN A 1 195 ? -1.280 8.703 -8.375 1.00 94.69 195 GLN A CA 1
ATOM 1561 C C . GLN A 1 195 ? -2.145 8.544 -7.119 1.00 94.69 195 GLN A C 1
ATOM 1563 O O . GLN A 1 195 ? -3.325 8.218 -7.239 1.00 94.69 195 GLN A O 1
ATOM 1568 N N . ASN A 1 196 ? -1.596 8.799 -5.928 1.00 94.31 196 ASN A N 1
ATOM 1569 C CA . ASN A 1 196 ? -2.372 8.777 -4.690 1.00 94.31 196 ASN A CA 1
ATOM 1570 C C . ASN A 1 196 ? -3.446 9.877 -4.685 1.00 94.31 196 ASN A C 1
ATOM 1572 O O . ASN A 1 196 ? -4.585 9.603 -4.320 1.00 94.31 196 ASN A O 1
ATOM 1576 N N . GLU A 1 197 ? -3.120 11.097 -5.116 1.00 94.12 197 GLU A N 1
ATOM 1577 C CA . GLU A 1 197 ? -4.082 12.204 -5.217 1.00 94.12 197 GLU A CA 1
ATOM 1578 C C . GLU A 1 197 ? -5.214 11.909 -6.210 1.00 94.12 197 GLU A C 1
ATOM 1580 O O . GLU A 1 197 ? -6.384 12.125 -5.899 1.00 94.12 197 GLU A O 1
ATOM 1585 N N . GLU A 1 198 ? -4.877 11.372 -7.383 1.00 93.31 198 GLU A N 1
ATOM 1586 C CA . GLU A 1 198 ? -5.842 11.093 -8.450 1.00 93.31 198 GLU A CA 1
ATOM 1587 C C . GLU A 1 198 ? -6.763 9.905 -8.139 1.00 93.31 198 GLU A C 1
ATOM 1589 O O . GLU A 1 198 ? -7.937 9.932 -8.510 1.00 93.31 198 GLU A O 1
ATOM 1594 N N . ARG A 1 199 ? -6.242 8.855 -7.489 1.00 93.44 199 ARG A N 1
ATOM 1595 C CA . ARG A 1 199 ? -6.931 7.556 -7.367 1.00 93.44 199 ARG A CA 1
ATOM 1596 C C . ARG A 1 199 ? -7.448 7.228 -5.970 1.00 93.44 199 ARG A C 1
ATOM 1598 O O . ARG A 1 199 ? -8.297 6.352 -5.853 1.00 93.44 199 ARG A O 1
ATOM 1605 N N . LEU A 1 200 ? -6.901 7.851 -4.923 1.00 93.12 200 LEU A N 1
ATOM 1606 C CA . LEU A 1 200 ? -7.146 7.432 -3.539 1.00 93.12 200 LEU A CA 1
ATOM 1607 C C . LEU A 1 200 ? -7.564 8.587 -2.623 1.00 93.12 200 LEU A C 1
ATOM 1609 O O . LEU A 1 200 ? -8.504 8.449 -1.844 1.00 93.12 200 LEU A O 1
ATOM 1613 N N . LEU A 1 201 ? -6.909 9.747 -2.709 1.00 92.19 201 LEU A N 1
ATOM 1614 C CA . LEU A 1 201 ? -7.134 10.882 -1.803 1.00 92.19 201 LEU A CA 1
ATOM 1615 C C . LEU A 1 201 ? -8.300 11.772 -2.254 1.00 92.19 201 LEU A C 1
ATOM 1617 O O . LEU A 1 201 ? -8.226 13.000 -2.254 1.00 92.19 201 LEU A O 1
ATOM 1621 N N . HIS A 1 202 ? -9.415 11.142 -2.608 1.00 91.50 202 HIS A N 1
ATOM 1622 C CA . HIS A 1 202 ? -10.649 11.808 -3.001 1.00 91.50 202 HIS A CA 1
ATOM 1623 C C . HIS A 1 202 ? -11.826 11.353 -2.133 1.00 91.50 202 HIS A C 1
ATOM 1625 O O . HIS A 1 202 ? -11.842 10.250 -1.586 1.00 91.50 202 HIS A O 1
ATOM 1631 N N . HIS A 1 203 ? -12.861 12.188 -2.031 1.00 87.88 203 HIS A N 1
ATOM 1632 C CA . HIS A 1 203 ? -14.023 11.939 -1.165 1.00 87.88 203 HIS A CA 1
ATOM 1633 C C . HIS A 1 203 ? -14.804 10.654 -1.499 1.00 87.88 203 HIS A C 1
ATOM 1635 O O . HIS A 1 203 ? -15.576 10.192 -0.671 1.00 87.88 203 HIS A O 1
ATOM 1641 N N . GLY A 1 204 ? -14.638 10.093 -2.702 1.00 90.06 204 GLY A N 1
ATOM 1642 C CA . GLY A 1 204 ? -15.298 8.852 -3.116 1.00 90.06 204 GLY A CA 1
ATOM 1643 C C . GLY A 1 204 ? -14.607 7.561 -2.664 1.00 90.06 204 GLY A C 1
ATOM 1644 O O . GLY A 1 204 ? -15.195 6.502 -2.833 1.00 90.06 204 GLY A O 1
ATOM 1645 N N . ALA A 1 205 ? -13.385 7.632 -2.125 1.00 92.44 205 ALA A N 1
ATOM 1646 C CA . ALA A 1 205 ? -12.665 6.456 -1.631 1.00 92.44 205 ALA A CA 1
ATOM 1647 C C . ALA A 1 205 ? -13.100 6.150 -0.198 1.00 92.44 205 ALA A C 1
ATOM 1649 O O . ALA A 1 205 ? -13.261 7.089 0.594 1.00 92.44 205 ALA A O 1
ATOM 1650 N N . ASP A 1 206 ? -13.257 4.872 0.142 1.00 92.25 206 ASP A N 1
ATOM 1651 C CA . ASP A 1 206 ? -13.544 4.481 1.517 1.00 92.25 206 ASP A CA 1
ATOM 1652 C C . ASP A 1 206 ? -12.307 4.660 2.405 1.00 92.25 206 ASP A C 1
ATOM 1654 O O . ASP A 1 206 ? -11.160 4.559 1.968 1.00 92.25 206 ASP A O 1
ATOM 1658 N N . THR A 1 207 ? -12.543 4.968 3.673 1.00 91.62 207 THR A N 1
ATOM 1659 C CA . THR A 1 207 ? -11.479 5.160 4.654 1.00 91.62 207 THR A CA 1
ATOM 1660 C C . THR A 1 207 ? -10.729 3.852 4.921 1.00 91.62 207 THR A C 1
ATOM 1662 O O . THR A 1 207 ? -9.517 3.894 5.134 1.00 91.62 207 THR A O 1
ATOM 1665 N N . SER A 1 208 ? -11.414 2.706 4.838 1.00 88.88 208 SER A N 1
ATOM 1666 C CA . SER A 1 208 ? -10.805 1.376 4.958 1.00 88.88 208 SER A CA 1
ATOM 1667 C C . SER A 1 208 ? -9.766 1.120 3.857 1.00 88.88 208 SER A C 1
ATOM 1669 O O . SER A 1 208 ? -8.615 0.821 4.169 1.00 88.88 208 SER A O 1
ATOM 1671 N N . ASP A 1 209 ? -10.117 1.374 2.593 1.00 90.62 209 ASP A N 1
ATOM 1672 C CA . ASP A 1 209 ? -9.222 1.220 1.438 1.00 90.62 209 ASP A CA 1
ATOM 1673 C C . ASP A 1 209 ? -7.969 2.103 1.550 1.00 90.62 209 ASP A C 1
ATOM 1675 O O . ASP A 1 209 ? -6.857 1.670 1.246 1.00 90.62 209 ASP A O 1
ATOM 1679 N N . ILE A 1 210 ? -8.123 3.344 2.032 1.00 91.50 210 ILE A N 1
ATOM 1680 C CA . ILE A 1 210 ? -6.992 4.265 2.240 1.00 91.50 210 ILE A CA 1
ATOM 1681 C C . ILE A 1 210 ? -6.025 3.711 3.292 1.00 91.50 210 ILE A C 1
ATOM 1683 O O . ILE A 1 210 ? -4.806 3.832 3.141 1.00 91.50 210 ILE A O 1
ATOM 1687 N N . ILE A 1 211 ? -6.555 3.115 4.361 1.00 87.50 211 ILE A N 1
ATOM 1688 C CA . ILE A 1 211 ? -5.755 2.513 5.430 1.00 87.50 211 ILE A CA 1
ATOM 1689 C C . ILE A 1 211 ? -5.043 1.263 4.916 1.00 87.50 211 ILE A C 1
ATOM 1691 O O . ILE A 1 211 ? -3.835 1.147 5.117 1.00 87.50 211 ILE A O 1
ATOM 1695 N N . THR A 1 212 ? -5.739 0.370 4.214 1.00 87.12 212 THR A N 1
ATOM 1696 C CA . THR A 1 212 ? -5.137 -0.837 3.629 1.00 87.12 212 THR A CA 1
ATOM 1697 C C . THR A 1 212 ? -4.022 -0.475 2.650 1.00 87.12 212 THR A C 1
ATOM 1699 O O . THR A 1 212 ? -2.905 -0.984 2.770 1.00 87.12 212 THR A O 1
ATOM 1702 N N . HIS A 1 213 ? -4.254 0.498 1.762 1.00 89.88 213 HIS A N 1
ATOM 1703 C CA . HIS A 1 213 ? -3.208 0.994 0.865 1.00 89.88 213 HIS A CA 1
ATOM 1704 C C . HIS A 1 213 ? -2.025 1.578 1.636 1.00 89.88 213 HIS A C 1
ATOM 1706 O O . HIS A 1 213 ? -0.878 1.337 1.278 1.00 89.88 213 HIS A O 1
ATOM 1712 N N . LEU A 1 214 ? -2.257 2.320 2.724 1.00 87.44 214 LEU A N 1
ATOM 1713 C CA . LEU A 1 214 ? -1.176 2.845 3.564 1.00 87.44 214 LEU A CA 1
ATOM 1714 C C . LEU A 1 214 ? -0.325 1.718 4.176 1.00 87.44 214 LEU A C 1
ATOM 1716 O O . LEU A 1 214 ? 0.897 1.869 4.284 1.00 87.44 214 LEU A O 1
ATOM 1720 N N . GLN A 1 215 ? -0.937 0.595 4.557 1.00 82.38 215 GLN A N 1
ATOM 1721 C CA . GLN A 1 215 ? -0.228 -0.579 5.075 1.00 82.38 215 GLN A CA 1
ATOM 1722 C C . GLN A 1 215 ? 0.648 -1.216 3.992 1.00 82.38 215 GLN A C 1
ATOM 1724 O O . GLN A 1 215 ? 1.860 -1.361 4.187 1.00 82.38 215 GLN A O 1
ATOM 1729 N N . GLN A 1 216 ? 0.059 -1.511 2.832 1.00 86.12 216 GLN A N 1
ATOM 1730 C CA . GLN A 1 216 ? 0.757 -2.089 1.682 1.00 86.12 216 GLN A CA 1
ATOM 1731 C C . GLN A 1 216 ? 1.887 -1.167 1.192 1.00 86.12 216 GLN A C 1
ATOM 1733 O O . GLN A 1 216 ? 3.024 -1.605 1.011 1.00 86.12 216 GLN A O 1
ATOM 1738 N N . LEU A 1 217 ? 1.625 0.140 1.092 1.00 89.25 217 LEU A N 1
ATOM 1739 C CA . LEU A 1 217 ? 2.598 1.175 0.729 1.00 89.25 217 LEU A CA 1
ATOM 1740 C C . LEU A 1 217 ? 3.766 1.223 1.712 1.00 89.25 217 LEU A C 1
ATOM 1742 O O . LEU A 1 217 ? 4.923 1.319 1.302 1.00 89.25 217 LEU A O 1
ATOM 1746 N N . THR A 1 218 ? 3.485 1.128 3.011 1.00 84.88 218 THR A N 1
ATOM 1747 C CA . THR A 1 218 ? 4.527 1.115 4.042 1.00 84.88 218 THR A CA 1
ATOM 1748 C C . THR A 1 218 ? 5.420 -0.112 3.910 1.00 84.88 218 THR A C 1
ATOM 1750 O O . THR A 1 218 ? 6.645 0.012 3.972 1.00 84.88 218 THR A O 1
ATOM 1753 N N . ALA A 1 219 ? 4.829 -1.287 3.704 1.00 83.81 219 ALA A N 1
ATOM 1754 C CA . ALA A 1 219 ? 5.572 -2.531 3.571 1.00 83.81 219 ALA A CA 1
ATOM 1755 C C . ALA A 1 219 ? 6.404 -2.566 2.270 1.00 83.81 219 ALA A C 1
ATOM 1757 O O . ALA A 1 219 ? 7.599 -2.869 2.313 1.00 83.81 219 ALA A O 1
ATOM 1758 N N . ALA A 1 220 ? 5.819 -2.157 1.140 1.00 88.88 220 ALA A N 1
ATOM 1759 C CA . ALA A 1 220 ? 6.491 -2.106 -0.156 1.00 88.88 220 ALA A CA 1
ATOM 1760 C C . ALA A 1 220 ? 7.640 -1.083 -0.182 1.00 88.88 220 ALA A C 1
ATOM 1762 O O . ALA A 1 220 ? 8.757 -1.404 -0.589 1.00 88.88 220 ALA A O 1
ATOM 1763 N N . LEU A 1 221 ? 7.422 0.147 0.297 1.00 88.75 221 LEU A N 1
ATOM 1764 C CA . LEU A 1 221 ? 8.460 1.185 0.262 1.00 88.75 221 LEU A CA 1
ATOM 1765 C C . LEU A 1 221 ? 9.607 0.915 1.243 1.00 88.75 221 LEU A C 1
ATOM 1767 O O . LEU A 1 221 ? 10.748 1.236 0.914 1.00 88.75 221 LEU A O 1
ATOM 1771 N N . ARG A 1 222 ? 9.348 0.286 2.401 1.00 85.75 222 ARG A N 1
ATOM 1772 C CA . ARG A 1 222 ? 10.419 -0.179 3.309 1.00 85.75 222 ARG A CA 1
ATOM 1773 C C . ARG A 1 222 ? 11.307 -1.230 2.652 1.00 85.75 222 ARG A C 1
ATOM 1775 O O . ARG A 1 222 ? 12.513 -1.246 2.887 1.00 85.75 222 ARG A O 1
ATOM 1782 N N . PHE A 1 223 ? 10.728 -2.089 1.817 1.00 86.44 223 PHE A N 1
ATOM 1783 C CA . PHE A 1 223 ? 11.491 -3.075 1.061 1.00 86.44 223 PHE A CA 1
ATOM 1784 C C . PHE A 1 223 ? 12.384 -2.425 -0.014 1.00 86.44 223 PHE A C 1
ATOM 1786 O O . PHE A 1 223 ? 13.549 -2.823 -0.166 1.00 86.44 223 PHE A O 1
ATOM 1793 N N . ILE A 1 224 ? 11.865 -1.420 -0.733 1.00 88.81 224 ILE A N 1
ATOM 1794 C CA . ILE A 1 224 ? 12.595 -0.695 -1.788 1.00 88.81 224 ILE A CA 1
ATOM 1795 C C . ILE A 1 224 ? 13.710 0.189 -1.208 1.00 88.81 224 ILE A C 1
ATOM 1797 O O . ILE A 1 224 ? 14.855 0.097 -1.654 1.00 88.81 224 ILE A O 1
ATOM 1801 N N . ASP A 1 225 ? 13.384 1.048 -0.237 1.00 85.31 225 ASP A N 1
ATOM 1802 C CA . ASP A 1 225 ? 14.287 2.042 0.354 1.00 85.31 225 ASP A CA 1
ATOM 1803 C C . ASP A 1 225 ? 14.345 1.861 1.881 1.00 85.31 225 ASP A C 1
ATOM 1805 O O . ASP A 1 225 ? 13.571 2.489 2.610 1.00 85.31 225 ASP A O 1
ATOM 1809 N N . PRO A 1 226 ? 15.293 1.049 2.394 1.00 83.81 226 PRO A N 1
ATOM 1810 C CA . PRO A 1 226 ? 15.460 0.835 3.834 1.00 83.81 226 PRO A CA 1
ATOM 1811 C C . PRO A 1 226 ? 15.747 2.121 4.622 1.00 83.81 226 PRO A C 1
ATOM 1813 O O . PRO A 1 226 ? 15.492 2.174 5.820 1.00 83.81 226 PRO A O 1
ATOM 1816 N N . SER A 1 227 ? 16.242 3.175 3.956 1.00 82.44 227 SER A N 1
ATOM 1817 C CA . SER A 1 227 ? 16.440 4.499 4.561 1.00 82.44 227 SER A CA 1
ATOM 1818 C C . SER A 1 227 ? 15.128 5.178 4.980 1.00 82.44 227 SER A C 1
ATOM 1820 O O . SER A 1 227 ? 15.171 6.125 5.763 1.00 82.44 227 SER A O 1
ATOM 1822 N N . GLY A 1 228 ? 13.980 4.772 4.423 1.00 79.81 228 GLY A N 1
ATOM 1823 C CA . GLY A 1 228 ? 12.668 5.354 4.718 1.00 79.81 228 GLY A CA 1
ATOM 1824 C C . GLY A 1 228 ? 12.450 6.778 4.186 1.00 79.81 228 GLY A C 1
ATOM 1825 O O . GLY A 1 228 ? 11.431 7.394 4.505 1.00 79.81 228 GLY A O 1
ATOM 1826 N N . ALA A 1 229 ? 13.362 7.314 3.369 1.00 85.50 229 ALA A N 1
ATOM 1827 C CA . ALA A 1 229 ? 13.282 8.690 2.878 1.00 85.50 229 ALA A CA 1
ATOM 1828 C C . ALA A 1 229 ? 12.100 8.870 1.912 1.00 85.50 229 ALA A C 1
ATOM 1830 O O . ALA A 1 229 ? 11.314 9.809 2.053 1.00 85.50 229 ALA A O 1
ATOM 1831 N N . VAL A 1 230 ? 11.933 7.921 0.983 1.00 88.56 230 VAL A N 1
ATOM 1832 C CA . VAL A 1 230 ? 10.805 7.898 0.034 1.00 88.56 230 VAL A CA 1
ATOM 1833 C C . VAL A 1 230 ? 9.477 7.742 0.777 1.00 88.56 230 VAL A C 1
ATOM 1835 O O . VAL A 1 230 ? 8.521 8.468 0.507 1.00 88.56 230 VAL A O 1
ATOM 1838 N N . LEU A 1 231 ? 9.437 6.838 1.761 1.00 88.94 231 LEU A N 1
ATOM 1839 C CA . LEU A 1 231 ? 8.250 6.580 2.572 1.00 88.94 231 LEU A CA 1
ATOM 1840 C C . LEU A 1 231 ? 7.778 7.850 3.291 1.00 88.94 231 LEU A C 1
ATOM 1842 O O . LEU A 1 231 ? 6.617 8.231 3.164 1.00 88.94 231 LEU A O 1
ATOM 1846 N N . LYS A 1 232 ? 8.688 8.544 3.985 1.00 84.38 232 LYS A N 1
ATOM 1847 C CA . LYS A 1 232 ? 8.375 9.773 4.727 1.00 84.38 232 LYS A CA 1
ATOM 1848 C C . LYS A 1 232 ? 7.852 10.883 3.813 1.00 84.38 232 LYS A C 1
ATOM 1850 O O . LYS A 1 232 ? 6.938 11.609 4.198 1.00 84.38 232 LYS A O 1
ATOM 1855 N N . ALA A 1 233 ? 8.413 11.007 2.610 1.00 88.69 233 ALA A N 1
ATOM 1856 C CA . ALA A 1 233 ? 7.992 12.020 1.649 1.00 88.69 233 ALA A CA 1
ATOM 1857 C C . ALA A 1 233 ? 6.546 11.810 1.166 1.00 88.69 233 ALA A C 1
ATOM 1859 O O . ALA A 1 233 ? 5.832 12.792 0.969 1.00 88.69 233 ALA A O 1
ATOM 1860 N N . VAL A 1 234 ? 6.117 10.557 0.983 1.00 90.62 234 VAL A N 1
ATOM 1861 C CA . VAL A 1 234 ? 4.797 10.201 0.429 1.00 90.62 234 VAL A CA 1
ATOM 1862 C C . VAL A 1 234 ? 3.727 10.050 1.517 1.00 90.62 234 VAL A C 1
ATOM 1864 O O . VAL A 1 234 ? 2.603 10.511 1.340 1.00 90.62 234 VAL A O 1
ATOM 1867 N N . GLN A 1 235 ? 4.065 9.456 2.667 1.00 85.56 235 GLN A N 1
ATOM 1868 C CA . GLN A 1 235 ? 3.116 9.225 3.766 1.00 85.56 235 GLN A CA 1
ATOM 1869 C C . GLN A 1 235 ? 2.508 10.517 4.325 1.00 85.56 235 GLN A C 1
ATOM 1871 O O . GLN A 1 235 ? 1.362 10.509 4.772 1.00 85.56 235 GLN A O 1
ATOM 1876 N N . GLY A 1 236 ? 3.252 11.630 4.299 1.00 84.38 236 GLY A N 1
ATOM 1877 C CA . GLY A 1 236 ? 2.794 12.910 4.846 1.00 84.38 236 GLY A CA 1
ATOM 1878 C C . GLY A 1 236 ? 1.460 13.390 4.262 1.00 84.38 236 GLY A C 1
ATOM 1879 O O . GLY A 1 236 ? 0.611 13.884 5.009 1.00 84.38 236 GLY A O 1
ATOM 1880 N N . ASP A 1 237 ? 1.242 13.183 2.964 1.00 88.12 237 ASP A N 1
ATOM 1881 C CA . ASP A 1 237 ? 0.029 13.633 2.272 1.00 88.12 237 ASP A CA 1
ATOM 1882 C C . ASP A 1 237 ? -1.172 12.753 2.652 1.00 88.12 237 ASP A C 1
ATOM 1884 O O . ASP A 1 237 ? -2.241 13.260 2.996 1.00 88.12 237 ASP A O 1
ATOM 1888 N N . ILE A 1 238 ? -0.965 11.431 2.715 1.00 89.81 238 ILE A N 1
ATOM 1889 C CA . ILE A 1 238 ? -1.987 10.455 3.126 1.00 89.81 238 ILE A CA 1
ATOM 1890 C C . ILE A 1 238 ? -2.406 10.700 4.580 1.00 89.81 238 ILE A C 1
ATOM 1892 O O . ILE A 1 238 ? -3.595 10.750 4.893 1.00 89.81 238 ILE A O 1
ATOM 1896 N N . HIS A 1 239 ? -1.443 10.908 5.481 1.00 85.56 239 HIS A N 1
ATOM 1897 C CA . HIS A 1 239 ? -1.731 11.201 6.885 1.00 85.56 239 HIS A CA 1
ATOM 1898 C C . HIS A 1 239 ? -2.486 12.520 7.058 1.00 85.56 239 HIS A C 1
ATOM 1900 O O . HIS A 1 239 ? -3.421 12.595 7.856 1.00 85.56 239 HIS A O 1
ATOM 1906 N N . SER A 1 240 ? -2.103 13.557 6.309 1.00 87.31 240 SER A N 1
ATOM 1907 C CA . SER A 1 240 ? -2.793 14.850 6.345 1.00 87.31 240 SER A CA 1
ATOM 1908 C C . SER A 1 240 ? -4.242 14.717 5.883 1.00 87.31 240 SER A C 1
ATOM 1910 O O . SER A 1 240 ? -5.132 15.301 6.497 1.00 87.31 240 SER A O 1
ATOM 1912 N N . TYR A 1 241 ? -4.486 13.893 4.862 1.00 89.75 241 TYR A N 1
ATOM 1913 C CA . TYR A 1 241 ? -5.827 13.595 4.376 1.00 89.75 241 TYR A CA 1
ATOM 1914 C C . TYR A 1 241 ? -6.662 12.801 5.393 1.00 89.75 241 TYR A C 1
ATOM 1916 O O . TYR A 1 241 ? -7.791 13.186 5.694 1.00 89.75 241 TYR A O 1
ATOM 1924 N N . LEU A 1 242 ? -6.102 11.745 5.995 1.00 87.94 242 LEU A N 1
ATOM 1925 C CA . LEU A 1 242 ? -6.797 10.942 7.011 1.00 87.94 242 LEU A CA 1
ATOM 1926 C C . LEU A 1 242 ? -7.182 11.762 8.250 1.00 87.94 242 LEU A C 1
ATOM 1928 O O . LEU A 1 242 ? -8.255 11.555 8.804 1.00 87.94 242 LEU A O 1
ATOM 1932 N N . ARG A 1 243 ? -6.366 12.744 8.657 1.00 85.12 243 ARG A N 1
ATOM 1933 C CA . ARG A 1 243 ? -6.699 13.649 9.775 1.00 85.12 243 ARG A CA 1
ATOM 1934 C C . ARG A 1 243 ? -7.944 14.504 9.527 1.00 85.12 243 ARG A C 1
ATOM 1936 O O . ARG A 1 243 ? -8.572 14.942 10.490 1.00 85.12 243 ARG A O 1
ATOM 1943 N N . LEU A 1 244 ? -8.279 14.781 8.265 1.00 87.75 244 LEU A N 1
ATOM 1944 C CA . LEU A 1 244 ? -9.475 15.546 7.901 1.00 87.75 244 LEU A CA 1
ATOM 1945 C C . LEU A 1 244 ? -10.748 14.697 7.987 1.00 87.75 244 LEU A C 1
ATOM 1947 O O . LEU A 1 244 ? -11.841 15.252 8.100 1.00 87.75 244 LEU A O 1
ATOM 1951 N N . ARG A 1 245 ? -10.619 13.367 7.940 1.00 88.38 245 ARG A N 1
ATOM 1952 C CA . ARG A 1 245 ? -11.748 12.441 7.983 1.00 88.38 245 ARG A CA 1
ATOM 1953 C C . ARG A 1 245 ? -12.159 12.138 9.432 1.00 88.38 245 ARG A C 1
ATOM 1955 O O . ARG A 1 245 ? -11.328 11.686 10.220 1.00 88.38 245 ARG A O 1
ATOM 1962 N N . PRO A 1 246 ? -13.427 12.377 9.818 1.00 84.44 246 PRO A N 1
ATOM 1963 C CA . PRO A 1 246 ? -13.888 12.174 11.195 1.00 84.44 246 PRO A CA 1
ATOM 1964 C C . PRO A 1 246 ? -13.982 10.693 11.600 1.00 84.44 246 PRO A C 1
ATOM 1966 O O . PRO A 1 246 ? -13.961 10.375 12.785 1.00 84.44 246 PRO A O 1
ATOM 1969 N N . ASP A 1 247 ? -14.097 9.797 10.625 1.00 86.50 247 ASP A N 1
ATOM 1970 C CA . ASP A 1 247 ? -14.240 8.344 10.749 1.00 86.50 247 ASP A CA 1
ATOM 1971 C C . ASP A 1 247 ? -12.899 7.589 10.723 1.00 86.50 247 ASP A C 1
ATOM 1973 O O . ASP A 1 247 ? -12.843 6.418 11.101 1.00 86.50 247 ASP A O 1
ATOM 1977 N N . ALA A 1 248 ? -11.805 8.259 10.346 1.00 85.00 248 ALA A N 1
ATOM 1978 C CA . ALA A 1 248 ? -10.487 7.641 10.201 1.00 85.00 248 ALA A CA 1
ATOM 1979 C C . ALA A 1 248 ? -9.967 6.988 11.480 1.00 85.00 248 ALA A C 1
ATOM 1981 O O . ALA A 1 248 ? -9.395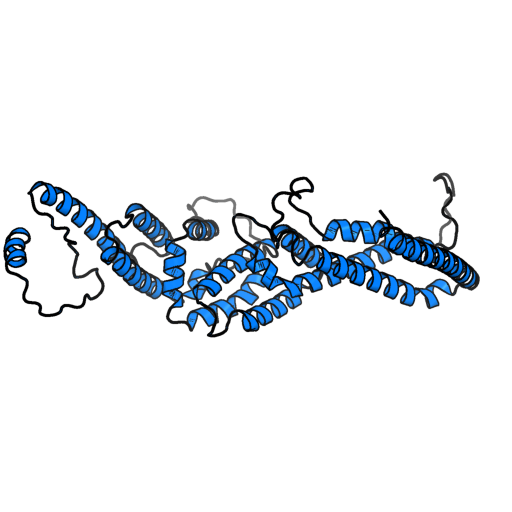 5.902 11.411 1.00 85.00 248 ALA A O 1
ATOM 1982 N N . SER A 1 249 ? -10.183 7.606 12.644 1.00 80.94 249 SER A N 1
ATOM 1983 C CA . SER A 1 249 ? -9.719 7.036 13.909 1.00 80.94 249 SER A CA 1
ATOM 1984 C C . SER A 1 249 ? -10.426 5.727 14.245 1.00 80.94 249 SER A C 1
ATOM 1986 O O . SER A 1 249 ? -9.764 4.744 14.565 1.00 80.94 249 SER A O 1
ATOM 1988 N N . ARG A 1 250 ? -11.755 5.681 14.100 1.00 82.62 250 ARG A N 1
ATOM 1989 C CA . ARG A 1 250 ? -12.550 4.464 14.317 1.00 82.62 250 ARG A CA 1
ATOM 1990 C C . ARG A 1 250 ? -12.172 3.359 13.337 1.00 82.62 250 ARG A C 1
ATOM 1992 O O . ARG A 1 250 ? -11.952 2.229 13.753 1.00 82.62 250 ARG A O 1
ATOM 1999 N N . CYS A 1 251 ? -12.054 3.688 12.050 1.00 85.06 251 CYS A N 1
ATOM 2000 C CA . CYS A 1 251 ? -11.697 2.708 11.026 1.00 85.06 251 CYS A CA 1
ATOM 2001 C C . CYS A 1 251 ? -10.305 2.111 11.276 1.00 85.06 251 CYS A C 1
ATOM 2003 O O . CYS A 1 251 ? -10.118 0.898 11.176 1.00 85.06 251 CYS A O 1
ATOM 2005 N N . LEU A 1 252 ? -9.338 2.949 11.658 1.00 81.75 252 LEU A N 1
ATOM 2006 C CA . LEU A 1 252 ? -8.016 2.483 12.057 1.00 81.75 252 LEU A CA 1
ATOM 2007 C C . LEU A 1 252 ? -8.097 1.567 13.274 1.00 81.75 252 LEU A C 1
ATOM 2009 O O . LEU A 1 252 ? -7.526 0.487 13.224 1.00 81.75 252 LEU A O 1
ATOM 2013 N N . ILE A 1 253 ? -8.800 1.968 14.340 1.00 80.88 253 ILE A N 1
ATOM 2014 C CA . ILE A 1 253 ? -8.958 1.156 15.556 1.00 80.88 253 ILE A CA 1
ATOM 2015 C C . ILE A 1 253 ? -9.539 -0.222 15.229 1.00 80.88 253 ILE A C 1
ATOM 2017 O O . ILE A 1 253 ? -8.986 -1.221 15.672 1.00 80.88 253 ILE A O 1
ATOM 2021 N N . ASN A 1 254 ? -10.584 -0.293 14.406 1.00 82.06 254 ASN A N 1
ATOM 2022 C CA . ASN A 1 254 ? -11.160 -1.575 13.994 1.00 82.06 254 ASN A CA 1
ATOM 2023 C C . ASN A 1 254 ? -10.133 -2.422 13.228 1.00 82.06 254 ASN A C 1
ATOM 2025 O O . ASN A 1 254 ? -9.934 -3.592 13.536 1.00 82.06 254 ASN A O 1
ATOM 2029 N N . THR A 1 255 ? -9.388 -1.802 12.307 1.00 79.62 255 THR A N 1
ATOM 2030 C CA . THR A 1 255 ? -8.311 -2.479 11.565 1.00 79.62 255 THR A CA 1
ATOM 2031 C C . THR A 1 255 ? -7.186 -2.968 12.492 1.00 79.62 255 THR A C 1
ATOM 2033 O O . THR A 1 255 ? -6.606 -4.025 12.244 1.00 79.62 255 THR A O 1
ATOM 2036 N N . PHE A 1 256 ? -6.875 -2.214 13.556 1.00 74.12 256 PHE A N 1
ATOM 2037 C CA . PHE A 1 256 ? -5.907 -2.577 14.598 1.00 74.12 256 PHE A CA 1
ATOM 2038 C C . PHE A 1 256 ? -6.387 -3.760 15.446 1.00 74.12 256 PHE A C 1
ATOM 2040 O O . PHE A 1 256 ? -5.586 -4.639 15.744 1.00 74.12 256 PHE A O 1
ATOM 2047 N N . VAL A 1 257 ? -7.667 -3.779 15.825 1.00 71.25 257 VAL A N 1
ATOM 2048 C CA . VAL A 1 257 ? -8.288 -4.847 16.627 1.00 71.25 257 VAL A CA 1
ATOM 2049 C C . VAL A 1 257 ? -8.422 -6.141 15.827 1.00 71.25 257 VAL A C 1
ATOM 2051 O O . VAL A 1 257 ? -8.325 -7.228 16.396 1.00 71.25 257 VAL A O 1
ATOM 2054 N N . ASP A 1 258 ? -8.629 -6.050 14.515 1.00 71.50 258 ASP A N 1
ATOM 2055 C CA . ASP A 1 258 ? -8.806 -7.219 13.654 1.00 71.50 258 ASP A CA 1
ATOM 2056 C C . ASP A 1 258 ? -7.493 -7.871 13.196 1.00 71.50 258 ASP A C 1
ATOM 2058 O O . ASP A 1 258 ? -7.496 -9.071 12.923 1.00 71.50 258 ASP A O 1
ATOM 2062 N N . ASN A 1 259 ? -6.370 -7.139 13.167 1.00 66.50 259 ASN A N 1
ATOM 2063 C CA . ASN A 1 259 ? -5.094 -7.635 12.636 1.00 66.50 259 ASN A CA 1
ATOM 2064 C C . ASN A 1 259 ? -3.946 -7.633 13.669 1.00 66.50 259 ASN A C 1
ATOM 2066 O O . ASN A 1 259 ? -3.117 -6.717 13.697 1.00 66.50 259 ASN A O 1
ATOM 2070 N N . ASP A 1 260 ? -3.803 -8.727 14.425 1.00 58.53 260 ASP A N 1
ATOM 2071 C CA . ASP A 1 260 ? -2.711 -8.957 15.398 1.00 58.53 260 ASP A CA 1
ATOM 2072 C C . ASP A 1 260 ? -1.299 -8.802 14.779 1.00 58.53 260 ASP A C 1
ATOM 2074 O O . ASP A 1 260 ? -0.347 -8.346 15.426 1.00 58.53 260 ASP A O 1
ATOM 2078 N N . GLN A 1 261 ? -1.147 -9.158 13.496 1.00 58.06 261 GLN A N 1
ATOM 2079 C CA . GLN A 1 261 ? 0.126 -9.085 12.766 1.00 58.06 261 GLN A CA 1
ATOM 2080 C C . GLN A 1 261 ? 0.564 -7.645 12.481 1.00 58.06 261 GLN A C 1
ATOM 2082 O O . GLN A 1 261 ? 1.760 -7.352 12.510 1.00 58.06 261 GLN A O 1
ATOM 2087 N N . TYR A 1 262 ? -0.387 -6.736 12.242 1.00 59.34 262 TYR A N 1
ATOM 2088 C CA . TYR A 1 262 ? -0.092 -5.320 12.037 1.00 59.34 262 TYR A CA 1
ATOM 2089 C C . TYR A 1 262 ? 0.438 -4.707 13.332 1.00 59.34 262 TYR A C 1
ATOM 2091 O O . TYR A 1 262 ? 1.489 -4.066 13.326 1.00 59.34 262 TYR A O 1
ATOM 2099 N N . MET A 1 263 ? -0.223 -5.006 14.455 1.00 53.16 263 MET A N 1
ATOM 2100 C CA . MET A 1 263 ? 0.227 -4.582 15.779 1.00 53.16 263 MET A CA 1
ATOM 2101 C C . MET A 1 263 ? 1.637 -5.102 16.071 1.00 53.16 263 MET A C 1
ATOM 2103 O O . MET A 1 263 ? 2.522 -4.329 16.427 1.00 53.16 263 MET A O 1
ATOM 2107 N N . THR A 1 264 ? 1.881 -6.390 15.821 1.00 49.84 264 THR A N 1
ATOM 2108 C CA . THR A 1 264 ? 3.180 -7.025 16.074 1.00 49.84 264 THR A CA 1
ATOM 2109 C C . THR A 1 264 ? 4.288 -6.471 15.179 1.00 49.84 264 THR A C 1
ATOM 2111 O O . THR A 1 264 ? 5.339 -6.115 15.695 1.00 49.84 264 THR A O 1
ATOM 2114 N N . GLY A 1 265 ? 4.069 -6.338 13.865 1.00 53.72 265 GLY A N 1
ATOM 2115 C CA . GLY A 1 265 ? 5.087 -5.855 12.918 1.00 53.72 265 GLY A CA 1
ATOM 2116 C C . GLY A 1 265 ? 5.489 -4.396 13.146 1.00 53.72 265 GLY A C 1
ATOM 2117 O O . GLY A 1 265 ? 6.626 -3.989 12.897 1.00 53.72 265 GLY A O 1
ATOM 2118 N N . ILE A 1 266 ? 4.562 -3.604 13.672 1.00 50.72 266 ILE A N 1
ATOM 2119 C CA . ILE A 1 266 ? 4.833 -2.257 14.151 1.00 50.72 266 ILE A CA 1
ATOM 2120 C C . ILE A 1 266 ? 5.585 -2.259 15.477 1.00 50.72 266 ILE A C 1
ATOM 2122 O O . ILE A 1 266 ? 6.542 -1.498 15.629 1.00 50.72 266 ILE A O 1
ATOM 2126 N N . LEU A 1 267 ? 5.123 -3.052 16.444 1.00 44.97 267 LEU A N 1
ATOM 2127 C CA . LEU A 1 267 ? 5.680 -3.073 17.792 1.00 44.97 267 LEU A CA 1
ATOM 2128 C C . LEU A 1 267 ? 7.099 -3.653 17.761 1.00 44.97 267 LEU A C 1
ATOM 2130 O O . LEU A 1 267 ? 7.971 -3.156 18.462 1.00 44.97 267 LEU A O 1
ATOM 2134 N N . SER A 1 268 ? 7.369 -4.611 16.868 1.00 43.75 268 SER A N 1
ATOM 2135 C CA . SER A 1 268 ? 8.701 -5.167 16.611 1.00 43.75 268 SER A CA 1
ATOM 2136 C C . SER A 1 268 ? 9.643 -4.213 15.878 1.00 43.75 268 SER A C 1
ATOM 2138 O O . SER A 1 268 ? 10.848 -4.435 15.867 1.00 43.75 268 SER A O 1
ATOM 2140 N N . ALA A 1 269 ? 9.117 -3.169 15.229 1.00 43.16 269 ALA A N 1
ATOM 2141 C CA . ALA A 1 269 ? 9.927 -2.129 14.594 1.00 43.16 269 ALA A CA 1
ATOM 2142 C C . ALA A 1 269 ? 10.359 -1.027 15.585 1.00 43.16 269 ALA A C 1
ATOM 2144 O O . ALA A 1 269 ? 11.007 -0.055 15.187 1.00 43.16 269 ALA A O 1
ATOM 2145 N N . LEU A 1 270 ? 9.995 -1.158 16.865 1.00 41.16 270 LEU A N 1
ATOM 2146 C CA . LEU A 1 270 ? 10.421 -0.288 17.956 1.00 41.16 270 LEU A CA 1
ATOM 2147 C C . LEU A 1 270 ? 11.560 -0.957 18.739 1.00 41.16 270 LEU A C 1
ATOM 2149 O O . LEU A 1 270 ? 11.576 -2.182 18.860 1.00 41.16 270 LEU A O 1
ATOM 2153 N N . PRO A 1 271 ? 12.519 -0.179 19.276 1.00 38.78 271 PRO A N 1
ATOM 2154 C CA . PRO A 1 271 ? 13.486 -0.742 20.200 1.00 38.78 271 PRO A CA 1
ATOM 2155 C C . PRO A 1 271 ? 12.706 -1.216 21.428 1.00 38.78 271 PRO A C 1
ATOM 2157 O O . PRO A 1 271 ? 11.877 -0.474 21.965 1.00 38.78 271 PRO A O 1
ATOM 2160 N N . GLN A 1 272 ? 12.939 -2.462 21.838 1.00 39.72 272 GLN A N 1
ATOM 2161 C CA . GLN A 1 272 ? 12.540 -2.908 23.168 1.00 39.72 272 GLN A CA 1
ATOM 2162 C C . GLN A 1 272 ? 13.108 -1.901 24.169 1.00 39.72 272 GLN A C 1
ATOM 2164 O O . GLN A 1 272 ? 14.201 -1.384 23.936 1.00 39.72 272 GLN A O 1
ATOM 2169 N N . ALA A 1 273 ? 12.337 -1.561 25.208 1.00 40.41 273 ALA A N 1
ATOM 2170 C CA . ALA A 1 273 ? 12.817 -0.695 26.278 1.00 40.41 273 ALA A CA 1
ATOM 2171 C C . ALA A 1 273 ? 14.209 -1.188 26.682 1.00 40.41 273 ALA A C 1
ATOM 2173 O O . ALA A 1 273 ? 14.353 -2.343 27.075 1.00 40.41 273 ALA A O 1
ATOM 2174 N N . GLU A 1 274 ? 15.219 -0.357 26.431 1.00 39.50 274 GLU A N 1
ATOM 2175 C CA . GLU A 1 274 ? 16.616 -0.696 26.654 1.00 39.50 274 GLU A CA 1
ATOM 2176 C C . GLU A 1 274 ? 16.764 -1.030 28.140 1.00 39.50 274 GLU A C 1
ATOM 2178 O O . GLU A 1 274 ? 16.656 -0.149 28.994 1.00 39.50 274 GLU A O 1
ATOM 2183 N N . ASP A 1 275 ? 16.958 -2.313 28.452 1.00 39.28 275 ASP A N 1
ATOM 2184 C CA . ASP A 1 275 ? 17.509 -2.716 29.737 1.00 39.28 275 ASP A CA 1
ATOM 2185 C C . ASP A 1 275 ? 18.843 -1.964 29.888 1.00 39.28 275 ASP A C 1
ATOM 2187 O O . ASP A 1 275 ? 19.707 -2.044 29.014 1.00 39.28 275 ASP A O 1
ATOM 2191 N N . GLU A 1 276 ? 18.992 -1.188 30.966 1.00 44.53 276 GLU A N 1
ATOM 2192 C CA . GLU A 1 276 ? 20.155 -0.338 31.270 1.00 44.53 276 GLU A CA 1
ATOM 2193 C C . GLU A 1 276 ? 21.429 -1.164 31.548 1.00 44.53 276 GLU A C 1
ATOM 2195 O O . GLU A 1 276 ? 21.965 -1.199 32.657 1.00 44.53 276 GLU A O 1
ATOM 2200 N N . SER A 1 277 ? 21.930 -1.865 30.538 1.00 52.44 277 SER A N 1
ATOM 2201 C CA . SER A 1 277 ? 23.151 -2.656 30.598 1.00 52.44 277 SER A CA 1
ATOM 2202 C C . SER A 1 277 ? 23.694 -2.870 29.187 1.00 52.44 277 SER A C 1
ATOM 2204 O O . SER A 1 277 ? 23.687 -3.993 28.687 1.00 52.44 277 SER A O 1
ATOM 2206 N N . ASP A 1 278 ? 24.224 -1.826 28.547 1.00 50.41 278 ASP A N 1
ATOM 2207 C CA . ASP A 1 278 ? 25.127 -2.064 27.421 1.00 50.41 278 ASP A CA 1
ATOM 2208 C C . ASP A 1 278 ? 26.252 -1.029 27.326 1.00 50.41 278 ASP A C 1
ATOM 2210 O O . ASP A 1 278 ? 26.049 0.161 27.089 1.00 50.41 278 ASP A O 1
ATOM 2214 N N . SER A 1 279 ? 27.474 -1.508 27.574 1.00 48.94 279 SER A N 1
ATOM 2215 C CA . SER A 1 279 ? 28.730 -0.756 27.444 1.00 48.94 279 SER A CA 1
ATOM 2216 C C . SER A 1 279 ? 29.341 -0.877 26.041 1.00 48.94 279 SER A C 1
ATOM 2218 O O . SER A 1 279 ? 30.497 -0.501 25.864 1.00 48.94 279 SER A O 1
ATOM 2220 N N . ASP A 1 280 ? 28.587 -1.364 25.053 1.00 47.59 280 ASP A N 1
ATOM 2221 C CA . ASP A 1 280 ? 29.038 -1.558 23.667 1.00 47.59 280 ASP A CA 1
ATOM 2222 C C . ASP A 1 280 ? 28.375 -0.541 22.716 1.00 47.59 280 ASP A C 1
ATOM 2224 O O . ASP A 1 280 ? 27.720 -0.857 21.725 1.00 47.59 280 ASP A O 1
ATOM 2228 N N . TRP A 1 281 ? 28.521 0.740 23.063 1.00 68.19 281 TRP A N 1
ATOM 2229 C CA . TRP A 1 281 ? 28.035 1.861 22.260 1.00 68.19 281 TRP A CA 1
ATOM 2230 C C . TRP A 1 281 ? 28.898 2.030 20.994 1.00 68.19 281 TRP A C 1
ATOM 2232 O O . TRP A 1 281 ? 29.975 2.629 21.043 1.00 68.19 281 TRP A O 1
ATOM 2242 N N . GLU A 1 282 ? 28.412 1.568 19.839 1.00 51.56 282 GLU A N 1
ATOM 2243 C CA . GLU A 1 282 ? 28.887 2.030 18.528 1.00 51.56 282 GLU A CA 1
ATOM 2244 C C . GLU A 1 282 ? 27.964 3.141 17.992 1.00 51.56 282 GLU A C 1
ATOM 2246 O O . GLU A 1 282 ? 26.741 2.999 18.016 1.00 51.56 282 GLU A O 1
ATOM 2251 N N . PRO A 1 283 ? 28.500 4.272 17.492 1.00 45.91 283 PRO A N 1
ATOM 2252 C CA . PRO A 1 283 ? 27.666 5.329 16.938 1.00 45.91 283 PRO A CA 1
ATOM 2253 C C . PRO A 1 283 ? 27.011 4.867 15.631 1.00 45.91 283 PRO A C 1
ATOM 2255 O O . PRO A 1 283 ? 27.688 4.649 14.623 1.00 45.91 283 PRO A O 1
ATOM 2258 N N . GLU A 1 284 ? 25.680 4.775 15.640 1.00 40.75 284 GLU A N 1
ATOM 2259 C CA . GLU A 1 284 ? 24.884 4.500 14.444 1.00 40.75 284 GLU A CA 1
ATOM 2260 C C . GLU A 1 284 ? 25.190 5.517 13.315 1.00 40.75 284 GLU A C 1
ATOM 2262 O O . GLU A 1 284 ? 25.461 6.699 13.575 1.00 40.75 284 GLU A O 1
ATOM 2267 N N . PRO A 1 285 ? 25.152 5.098 12.033 1.00 39.38 285 PRO A N 1
ATOM 2268 C CA . PRO A 1 285 ? 25.369 5.993 10.901 1.00 39.38 285 PRO A CA 1
ATOM 2269 C C . PRO A 1 285 ? 24.400 7.189 10.925 1.00 39.38 285 PRO A C 1
ATOM 2271 O O . PRO A 1 285 ? 23.228 7.056 11.256 1.00 39.38 285 PRO A O 1
ATOM 2274 N N . ARG A 1 286 ? 24.907 8.364 10.514 1.00 42.56 286 ARG A N 1
ATOM 2275 C CA . ARG A 1 286 ? 24.337 9.732 10.632 1.00 42.56 286 ARG A CA 1
ATOM 2276 C C . ARG A 1 286 ? 22.901 9.982 10.140 1.00 42.56 286 A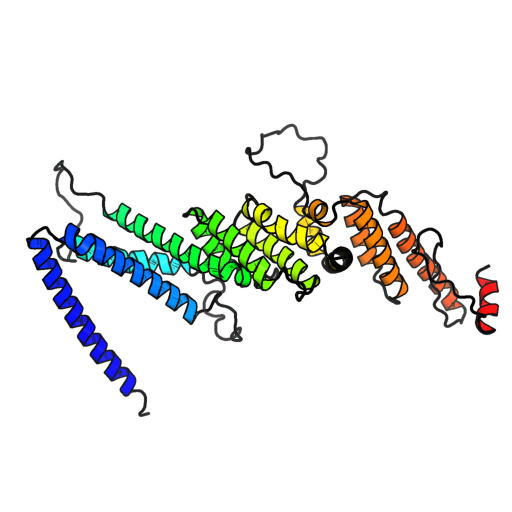RG A C 1
ATOM 2278 O O . ARG A 1 286 ? 22.446 11.121 10.210 1.00 42.56 286 ARG A O 1
ATOM 2285 N N . VAL A 1 287 ? 22.192 8.981 9.641 1.00 36.97 287 VAL A N 1
ATOM 2286 C CA . VAL A 1 287 ? 20.775 9.094 9.289 1.00 36.97 287 VAL A CA 1
ATOM 2287 C C . VAL A 1 287 ? 19.983 8.300 10.320 1.00 36.97 287 VAL A C 1
ATOM 2289 O O . VAL A 1 287 ? 19.360 7.291 10.001 1.00 36.97 287 VAL A O 1
ATOM 2292 N N . SER A 1 288 ? 20.054 8.741 11.581 1.00 34.84 288 SER A N 1
ATOM 2293 C CA . SER A 1 288 ? 19.137 8.261 12.603 1.00 34.84 288 SER A CA 1
ATOM 2294 C C . SER A 1 288 ? 17.738 8.661 12.155 1.00 34.84 288 SER A C 1
ATOM 2296 O O . SER A 1 288 ? 17.339 9.827 12.124 1.00 34.84 288 SER A O 1
ATOM 2298 N N . TYR A 1 289 ? 17.009 7.656 11.701 1.00 45.19 289 TYR A N 1
ATOM 2299 C CA . TYR A 1 289 ? 15.571 7.683 11.626 1.00 45.19 289 TYR A CA 1
ATOM 2300 C C . TYR A 1 289 ? 15.107 8.180 13.002 1.00 45.19 289 TYR A C 1
ATOM 2302 O O . TYR A 1 289 ? 15.316 7.537 14.029 1.00 45.19 289 TYR A O 1
ATOM 2310 N N . GLU A 1 290 ? 14.525 9.374 13.069 1.00 39.12 290 GLU A N 1
ATOM 2311 C CA . GLU A 1 290 ? 13.663 9.662 14.203 1.00 39.12 290 GLU A CA 1
ATOM 2312 C C . GLU A 1 290 ? 12.610 8.556 14.169 1.00 39.12 290 GLU A C 1
ATOM 2314 O O . GLU A 1 290 ? 11.779 8.508 13.258 1.00 39.12 290 GLU A O 1
ATOM 2319 N N . LYS A 1 291 ? 12.733 7.630 15.128 1.00 45.81 291 LYS A N 1
ATOM 2320 C CA . LYS A 1 291 ? 11.855 6.515 15.519 1.00 45.81 291 LYS A CA 1
ATOM 2321 C C . LYS A 1 291 ? 10.456 7.043 15.905 1.00 45.81 291 LYS A C 1
ATOM 2323 O O . LYS A 1 291 ? 9.834 6.591 16.859 1.00 45.81 291 LYS A O 1
ATOM 2328 N N . ASN A 1 292 ? 9.941 8.033 15.179 1.00 42.25 292 ASN A N 1
ATOM 2329 C CA . ASN A 1 292 ? 8.607 8.574 15.324 1.00 42.25 292 ASN A CA 1
ATOM 2330 C C . ASN A 1 292 ? 7.666 7.549 14.715 1.00 42.25 292 ASN A C 1
ATOM 2332 O O . ASN A 1 292 ? 7.393 7.528 13.517 1.00 42.25 292 ASN A O 1
ATOM 2336 N N . SER A 1 293 ? 7.249 6.637 15.586 1.00 49.03 293 SER A N 1
ATOM 2337 C CA . SER A 1 293 ? 6.252 5.621 15.333 1.00 49.03 293 SER A CA 1
ATOM 2338 C C . SER A 1 293 ? 5.055 6.256 14.620 1.00 49.03 293 SER A C 1
ATOM 2340 O O . SER A 1 293 ? 4.360 7.094 15.191 1.00 49.03 293 SER A O 1
ATOM 2342 N N . TYR A 1 294 ? 4.875 5.873 13.359 1.00 51.06 294 TYR A N 1
ATOM 2343 C CA . TYR A 1 294 ? 3.806 6.173 12.401 1.00 51.06 294 TYR A CA 1
ATOM 2344 C C . TYR A 1 294 ? 2.401 6.512 12.977 1.00 51.06 294 TYR A C 1
ATOM 2346 O O . TYR A 1 294 ? 1.657 7.277 12.365 1.00 51.06 294 TYR A O 1
ATOM 2354 N N . GLU A 1 295 ? 2.028 6.037 14.171 1.00 45.91 295 GLU A N 1
ATOM 2355 C CA . GLU A 1 295 ? 0.747 6.365 14.830 1.00 45.91 295 GLU A CA 1
ATOM 2356 C C . GLU A 1 295 ? 0.734 7.741 15.511 1.00 45.91 295 GLU A C 1
ATOM 2358 O O . GLU A 1 295 ? -0.306 8.397 15.535 1.00 45.91 295 GLU A O 1
ATOM 2363 N N . ALA A 1 296 ? 1.875 8.231 16.014 1.00 46.06 296 ALA A N 1
ATOM 2364 C CA . ALA A 1 296 ? 1.964 9.592 16.554 1.00 46.06 296 ALA A CA 1
ATOM 2365 C C . ALA A 1 296 ? 1.680 10.638 15.459 1.00 46.06 296 ALA A C 1
ATOM 2367 O O . ALA A 1 296 ? 1.211 11.743 15.735 1.00 46.06 296 ALA A O 1
ATOM 2368 N N . THR A 1 297 ? 1.906 10.266 14.195 1.00 51.84 297 THR A N 1
ATOM 2369 C CA . THR A 1 297 ? 1.662 11.116 13.033 1.00 51.84 297 THR A CA 1
ATOM 2370 C C . THR A 1 297 ? 0.198 11.104 12.584 1.00 51.84 297 THR A C 1
ATOM 2372 O O . THR A 1 297 ? -0.261 12.130 12.098 1.00 51.84 297 THR A O 1
ATOM 2375 N N . ILE A 1 298 ? -0.593 10.045 12.775 1.00 58.38 298 ILE A N 1
ATOM 2376 C CA . ILE A 1 298 ? -2.011 10.083 12.359 1.00 58.38 298 ILE A CA 1
ATOM 2377 C C . ILE A 1 298 ? -2.883 10.772 13.410 1.00 58.38 298 ILE A C 1
ATOM 2379 O O . ILE A 1 298 ? -3.653 11.668 13.072 1.00 58.38 298 ILE A O 1
ATOM 2383 N N . TYR A 1 299 ? -2.730 10.407 14.683 1.00 61.88 299 TYR A N 1
ATOM 2384 C CA . TYR A 1 299 ? -3.672 10.817 15.730 1.00 61.88 299 TYR A CA 1
ATOM 2385 C C . TYR A 1 299 ? -3.370 12.182 16.351 1.00 61.88 299 TYR A C 1
ATOM 2387 O O . TYR A 1 299 ? -4.264 12.817 16.911 1.00 61.88 299 TYR A O 1
ATOM 2395 N N . GLY A 1 300 ? -2.122 12.653 16.266 1.00 62.88 300 GLY A N 1
ATOM 2396 C CA . GLY A 1 300 ? -1.668 13.910 16.869 1.00 62.88 300 GLY A CA 1
ATOM 2397 C C . GLY A 1 300 ? -1.590 13.895 18.405 1.00 62.88 300 GLY A C 1
ATOM 2398 O O . GLY A 1 300 ? -0.682 14.506 18.956 1.00 62.88 300 GLY A O 1
ATOM 2399 N N . SER A 1 301 ? -2.486 13.178 19.096 1.00 75.12 301 SER A N 1
ATOM 2400 C CA . SER A 1 301 ? -2.529 13.008 20.557 1.00 75.12 301 SER A CA 1
ATOM 2401 C C . SER A 1 301 ? -2.909 11.569 20.931 1.00 75.12 301 SER A C 1
ATOM 2403 O O . SER A 1 301 ? -3.779 10.957 20.305 1.00 75.12 301 SER A O 1
ATOM 2405 N N . LYS A 1 302 ? -2.253 11.037 21.970 1.00 78.81 302 LYS A N 1
ATOM 2406 C CA . LYS A 1 302 ? -2.500 9.689 22.511 1.00 78.81 302 LYS A CA 1
ATOM 2407 C C . LYS A 1 302 ? -3.859 9.609 23.214 1.00 78.81 302 LYS A C 1
ATOM 2409 O O . LYS A 1 302 ? -4.535 8.588 23.162 1.00 78.81 302 LYS A O 1
ATOM 2414 N N . GLU A 1 303 ? -4.283 10.711 23.822 1.00 81.81 303 GLU A N 1
ATOM 2415 C CA . GLU A 1 303 ? -5.539 10.843 24.558 1.00 81.81 303 GLU A CA 1
ATOM 2416 C C . GLU A 1 303 ? -6.751 10.718 23.630 1.00 81.81 303 GLU A C 1
ATOM 2418 O O . GLU A 1 303 ? -7.738 10.075 23.985 1.00 81.81 303 GLU A O 1
ATOM 2423 N N . ARG A 1 304 ? -6.669 11.290 22.420 1.00 81.88 304 ARG A N 1
ATOM 2424 C CA . ARG A 1 304 ? -7.737 11.169 21.419 1.00 81.88 304 ARG A CA 1
ATOM 2425 C C . ARG A 1 304 ? -7.919 9.723 20.964 1.00 81.88 304 ARG A C 1
ATOM 2427 O O . ARG A 1 304 ? -9.047 9.255 20.880 1.00 81.88 304 ARG A O 1
ATOM 2434 N N . PHE A 1 305 ? -6.814 9.017 20.727 1.00 82.62 305 PHE A N 1
ATOM 2435 C CA . PHE A 1 305 ? -6.849 7.597 20.388 1.00 82.62 305 PHE A CA 1
ATOM 2436 C C . PHE A 1 305 ? -7.486 6.764 21.508 1.00 82.62 305 PHE A C 1
ATOM 2438 O O . PHE A 1 305 ? -8.385 5.975 21.242 1.00 82.62 305 PHE A O 1
ATOM 2445 N N . ALA A 1 306 ? -7.074 6.978 22.762 1.00 86.12 306 ALA A N 1
ATOM 2446 C CA . ALA A 1 306 ? -7.630 6.255 23.905 1.00 86.12 306 ALA A CA 1
ATOM 2447 C C . ALA A 1 306 ? -9.137 6.513 24.090 1.00 86.12 306 ALA A C 1
ATOM 2449 O O . ALA A 1 306 ? -9.879 5.593 24.425 1.00 86.12 306 ALA A O 1
ATOM 2450 N N . ALA A 1 307 ? -9.604 7.741 23.839 1.00 87.62 307 ALA A N 1
ATOM 2451 C CA . ALA A 1 307 ? -11.026 8.081 23.890 1.00 87.62 307 ALA A CA 1
ATOM 2452 C C . ALA A 1 307 ? -11.839 7.415 22.765 1.00 87.62 307 ALA A C 1
ATOM 2454 O O . ALA A 1 307 ? -12.930 6.906 23.018 1.00 87.62 307 ALA A O 1
ATOM 2455 N N . ASP A 1 308 ? -11.309 7.384 21.540 1.00 86.50 308 ASP A N 1
ATOM 2456 C CA . ASP A 1 308 ? -11.970 6.715 20.416 1.00 86.50 308 ASP A CA 1
ATOM 2457 C C . ASP A 1 308 ? -11.980 5.187 20.612 1.00 86.50 308 ASP A C 1
ATOM 2459 O O . ASP A 1 308 ? -13.005 4.548 20.380 1.00 86.50 308 ASP A O 1
ATOM 2463 N N . TYR A 1 309 ? -10.886 4.606 21.121 1.00 87.94 309 TYR A N 1
ATOM 2464 C CA . TYR A 1 309 ? -10.808 3.182 21.466 1.00 87.94 309 TYR A CA 1
ATOM 2465 C C . TYR A 1 309 ? -11.801 2.816 22.571 1.00 87.94 309 TYR A C 1
ATOM 2467 O O . TYR A 1 309 ? -12.501 1.815 22.468 1.00 87.94 309 TYR A O 1
ATOM 2475 N N . HIS A 1 310 ? -11.917 3.659 23.600 1.00 90.44 310 HIS A N 1
ATOM 2476 C CA . HIS A 1 310 ? -12.898 3.505 24.676 1.00 90.44 310 HIS A CA 1
ATOM 2477 C C . HIS A 1 310 ? -14.338 3.437 24.151 1.00 90.44 310 HIS A C 1
ATOM 2479 O O . HIS A 1 310 ? -15.102 2.568 24.571 1.00 90.44 310 HIS A O 1
ATOM 2485 N N . ALA A 1 311 ? -14.694 4.308 23.204 1.00 89.62 311 ALA A N 1
ATOM 2486 C CA . ALA A 1 311 ? -16.012 4.297 22.577 1.00 89.62 311 ALA A CA 1
ATOM 2487 C C . ALA A 1 311 ? -16.245 3.032 21.733 1.00 89.62 311 ALA A C 1
ATOM 2489 O O . ALA A 1 311 ? -17.284 2.392 21.880 1.00 89.62 311 ALA A O 1
ATOM 2490 N N . VAL A 1 312 ? -15.269 2.644 20.903 1.00 88.38 312 VAL A N 1
ATOM 2491 C CA . VAL A 1 312 ? -15.356 1.434 20.066 1.00 88.38 312 VAL A CA 1
ATOM 2492 C C . VAL A 1 312 ? -15.478 0.178 20.929 1.00 88.38 312 VAL A C 1
ATOM 2494 O O . VAL A 1 312 ? -16.369 -0.633 20.704 1.00 88.38 312 VAL A O 1
ATOM 2497 N N . LEU A 1 313 ? -14.645 0.040 21.964 1.00 89.19 313 LEU A N 1
ATOM 2498 C CA . LEU A 1 313 ? -14.695 -1.098 22.880 1.00 89.19 313 LEU A CA 1
ATOM 2499 C C . LEU A 1 313 ? -16.055 -1.187 23.584 1.00 89.19 313 LEU A C 1
ATOM 2501 O O . LEU A 1 313 ? -16.604 -2.277 23.722 1.00 89.19 313 LEU A O 1
ATOM 2505 N N . ALA A 1 314 ? -16.628 -0.054 24.001 1.00 90.12 314 ALA A N 1
ATOM 2506 C CA . ALA A 1 314 ? -17.949 -0.037 24.624 1.00 90.12 314 ALA A CA 1
ATOM 2507 C C . ALA A 1 314 ? -19.032 -0.545 23.671 1.00 90.12 314 ALA A C 1
ATOM 2509 O O . ALA A 1 314 ? -19.825 -1.402 24.051 1.00 90.12 314 ALA A O 1
ATOM 2510 N N . GLU A 1 315 ? -19.056 -0.044 22.435 1.00 87.62 315 GLU A N 1
ATOM 2511 C CA . GLU A 1 315 ? -20.011 -0.480 21.414 1.00 87.62 315 GLU A CA 1
ATOM 2512 C C . GLU A 1 315 ? -19.864 -1.980 21.127 1.00 87.62 315 GLU A C 1
ATOM 2514 O O . GLU A 1 315 ? -20.859 -2.708 21.148 1.00 87.62 315 GLU A O 1
ATOM 2519 N N . THR A 1 316 ? -18.631 -2.466 20.963 1.00 86.44 316 THR A N 1
ATOM 2520 C CA . THR A 1 316 ? -18.345 -3.888 20.737 1.00 86.44 316 THR A CA 1
ATOM 2521 C C . THR A 1 316 ? -18.842 -4.751 21.895 1.00 86.44 316 THR A C 1
ATOM 2523 O O . THR A 1 316 ? -19.552 -5.729 21.661 1.00 86.44 316 THR A O 1
ATOM 2526 N N . LEU A 1 317 ? -18.535 -4.392 23.146 1.00 87.88 317 LEU A N 1
ATOM 2527 C CA . LEU A 1 317 ? -18.935 -5.169 24.327 1.00 87.88 317 LEU A CA 1
ATOM 2528 C C . LEU A 1 317 ? -20.451 -5.159 24.577 1.00 87.88 317 LEU A C 1
ATOM 2530 O O . LEU A 1 317 ? -20.980 -6.138 25.100 1.00 87.88 317 LEU A O 1
ATOM 2534 N N . LEU A 1 318 ? -21.153 -4.078 24.217 1.00 86.75 318 LEU A N 1
ATOM 2535 C CA . LEU A 1 318 ? -22.612 -3.985 24.360 1.00 86.75 318 LEU A CA 1
ATOM 2536 C C . LEU A 1 318 ? -23.359 -4.770 23.279 1.00 86.75 318 LEU A C 1
ATOM 2538 O O . LEU A 1 318 ? -24.419 -5.326 23.557 1.00 86.75 318 LEU A O 1
ATOM 2542 N N . LEU A 1 319 ? -22.836 -4.789 22.050 1.00 83.56 319 LEU A N 1
ATOM 2543 C CA . LEU A 1 319 ? -23.498 -5.417 20.904 1.00 83.56 319 LEU A CA 1
ATOM 2544 C C . LEU A 1 319 ? -23.183 -6.912 20.765 1.00 83.56 319 LEU A C 1
ATOM 2546 O O . LEU A 1 319 ? -23.974 -7.643 20.168 1.00 83.56 319 LEU A O 1
ATOM 2550 N N . SER A 1 320 ? -22.046 -7.384 21.284 1.00 77.38 320 SER A N 1
ATOM 2551 C CA . SER A 1 320 ? -21.609 -8.773 21.103 1.00 77.38 320 SER A CA 1
ATOM 2552 C C . SER A 1 320 ? -21.928 -9.663 22.312 1.00 77.38 320 SER A C 1
ATOM 2554 O O . SER A 1 320 ? -21.242 -9.660 23.331 1.00 77.38 320 SER A O 1
ATOM 2556 N N . GLU A 1 321 ? -22.944 -10.523 22.168 1.00 66.25 321 GLU A N 1
ATOM 2557 C CA . GLU A 1 321 ? -23.291 -11.541 23.179 1.00 66.25 321 GLU A CA 1
ATOM 2558 C C . GLU A 1 321 ? -22.151 -12.555 23.421 1.00 66.25 321 GLU A C 1
ATOM 2560 O O . GLU A 1 321 ? -22.018 -13.093 24.518 1.00 66.25 321 GLU A O 1
ATOM 2565 N N . ASN A 1 322 ? -21.282 -12.771 22.423 1.00 65.69 322 ASN A N 1
ATOM 2566 C CA . ASN A 1 322 ? -20.157 -13.714 22.461 1.00 65.69 322 ASN A CA 1
ATOM 2567 C C . ASN A 1 322 ? -18.808 -13.029 22.174 1.00 65.69 322 ASN A C 1
ATOM 2569 O O . ASN A 1 322 ? -18.035 -13.513 21.350 1.00 65.69 322 ASN A O 1
ATOM 2573 N N . CYS A 1 323 ? -18.523 -11.892 22.819 1.00 69.75 323 CYS A N 1
ATOM 2574 C CA . CYS A 1 323 ? -17.209 -11.253 22.689 1.00 69.75 323 CYS A CA 1
ATOM 2575 C C . CYS A 1 323 ? -16.080 -12.200 23.145 1.00 69.75 323 CYS A C 1
ATOM 2577 O O . CYS A 1 323 ? -16.146 -12.743 24.259 1.00 69.75 323 CYS A O 1
ATOM 2579 N N . ASP A 1 324 ? -15.045 -12.359 22.322 1.00 81.94 324 ASP A N 1
ATOM 2580 C CA . ASP A 1 324 ? -13.788 -12.992 22.719 1.00 81.94 324 ASP A CA 1
ATOM 2581 C C . ASP A 1 324 ? -13.009 -12.020 23.619 1.00 81.94 324 ASP A C 1
ATOM 2583 O O . ASP A 1 324 ? -12.259 -11.163 23.152 1.00 81.94 324 ASP A O 1
ATOM 2587 N N . LEU A 1 325 ? -13.228 -12.139 24.933 1.00 83.81 325 LEU A N 1
ATOM 2588 C CA . LEU A 1 325 ? -12.552 -11.298 25.923 1.00 83.81 325 LEU A CA 1
ATOM 2589 C C . LEU A 1 325 ? -11.038 -11.497 25.896 1.00 83.81 325 LEU A C 1
ATOM 2591 O O . LEU A 1 325 ? -10.315 -10.551 26.192 1.00 83.81 325 LEU A O 1
ATOM 2595 N N . ASP A 1 326 ? -10.557 -12.686 25.529 1.00 85.00 326 ASP A N 1
ATOM 2596 C CA . ASP A 1 326 ? -9.125 -12.959 25.489 1.00 85.00 326 ASP A CA 1
ATOM 2597 C C . ASP A 1 326 ? -8.471 -12.179 24.342 1.00 85.00 326 ASP A C 1
ATOM 2599 O O . ASP A 1 326 ? -7.361 -11.671 24.502 1.00 85.00 326 ASP A O 1
ATOM 2603 N N . LYS A 1 327 ? -9.151 -12.042 23.193 1.00 84.75 327 LYS A N 1
ATOM 2604 C CA . LYS A 1 327 ? -8.691 -11.189 22.083 1.00 84.75 327 LYS A CA 1
ATOM 2605 C C . LYS A 1 327 ? -8.627 -9.717 22.494 1.00 84.75 327 LYS A C 1
ATOM 2607 O O . LYS A 1 327 ? -7.584 -9.088 22.331 1.00 84.75 327 LYS A O 1
ATOM 2612 N N . GLU A 1 328 ? -9.702 -9.185 23.071 1.00 85.81 328 GLU A N 1
ATOM 2613 C CA . GLU A 1 328 ? -9.752 -7.776 23.491 1.00 85.81 328 GLU A CA 1
ATOM 2614 C C . GLU A 1 328 ? -8.746 -7.456 24.607 1.00 85.81 328 GLU A C 1
ATOM 2616 O O . GLU A 1 328 ? -8.156 -6.374 24.629 1.00 85.81 328 GLU A O 1
ATOM 2621 N N . LEU A 1 329 ? -8.493 -8.408 25.509 1.00 87.75 329 LEU A N 1
ATOM 2622 C CA . LEU A 1 329 ? -7.493 -8.271 26.564 1.00 87.75 329 LEU A CA 1
ATOM 2623 C C . LEU A 1 329 ? -6.070 -8.248 25.994 1.00 87.75 329 LEU A C 1
ATOM 2625 O O . LEU A 1 329 ? -5.307 -7.350 26.348 1.00 87.75 329 LEU A O 1
ATOM 2629 N N . ARG A 1 330 ? -5.730 -9.148 25.058 1.00 85.44 330 ARG A N 1
ATOM 2630 C CA . ARG A 1 330 ? -4.430 -9.113 24.355 1.00 85.44 330 ARG A CA 1
ATOM 2631 C C . ARG A 1 330 ? -4.220 -7.784 23.631 1.00 85.44 330 ARG A C 1
ATOM 2633 O O . ARG A 1 330 ? -3.158 -7.177 23.749 1.00 85.44 330 ARG A O 1
ATOM 2640 N N . ASN A 1 331 ? -5.244 -7.303 22.928 1.00 83.88 331 ASN A N 1
ATOM 2641 C CA . ASN A 1 331 ? -5.195 -6.013 22.241 1.00 83.88 331 ASN A CA 1
ATOM 2642 C C . ASN A 1 331 ? -4.949 -4.864 23.226 1.00 83.88 331 ASN A C 1
ATOM 2644 O O . ASN A 1 331 ? -4.101 -4.003 22.986 1.00 83.88 331 ASN A O 1
ATOM 2648 N N . LEU A 1 332 ? -5.631 -4.876 24.372 1.00 86.56 332 LEU A N 1
ATOM 2649 C CA . LEU A 1 332 ? -5.441 -3.876 25.415 1.00 86.56 332 LEU A CA 1
ATOM 2650 C C . LEU A 1 332 ? -4.029 -3.914 26.021 1.00 86.56 332 LEU A C 1
ATOM 2652 O O . LEU A 1 332 ? -3.453 -2.857 26.270 1.00 86.56 332 LEU A O 1
ATOM 2656 N N . GLU A 1 333 ? -3.457 -5.094 26.261 1.00 86.12 333 GLU A N 1
ATOM 2657 C CA . GLU A 1 333 ? -2.094 -5.246 26.793 1.00 86.12 333 GLU A CA 1
ATOM 2658 C C . GLU A 1 333 ? -1.040 -4.664 25.846 1.00 86.12 333 GLU A C 1
ATOM 2660 O O . GLU A 1 333 ? -0.155 -3.921 26.278 1.00 86.12 333 GLU A O 1
ATOM 2665 N N . LEU A 1 334 ? -1.177 -4.921 24.545 1.00 79.69 334 LEU A N 1
ATOM 2666 C CA . LEU A 1 334 ? -0.297 -4.354 23.523 1.00 79.69 334 LEU A CA 1
ATOM 2667 C C . LEU A 1 334 ? -0.401 -2.822 23.477 1.00 79.69 334 LEU A C 1
ATOM 2669 O O . LEU A 1 334 ? 0.609 -2.117 23.381 1.00 79.69 334 LEU A O 1
ATOM 2673 N N . LEU A 1 335 ? -1.616 -2.286 23.613 1.00 80.56 335 LEU A N 1
ATOM 2674 C CA . LEU A 1 335 ? -1.842 -0.844 23.686 1.00 80.56 335 LEU A CA 1
ATOM 2675 C C . LEU A 1 335 ? -1.255 -0.226 24.966 1.00 80.56 335 LEU A C 1
ATOM 2677 O O . LEU A 1 335 ? -0.611 0.826 24.894 1.00 80.56 335 LEU A O 1
ATOM 2681 N N . LYS A 1 336 ? -1.410 -0.882 26.120 1.00 85.00 336 LYS A N 1
ATOM 2682 C CA . LYS A 1 336 ? -0.814 -0.456 27.398 1.00 85.00 336 LYS A CA 1
ATOM 2683 C C . LYS A 1 336 ? 0.707 -0.409 27.326 1.00 85.00 336 LYS A C 1
ATOM 2685 O O . LYS A 1 336 ? 1.292 0.592 27.735 1.00 85.00 336 LYS A O 1
ATOM 2690 N N . ALA A 1 337 ? 1.332 -1.430 26.737 1.00 80.75 337 ALA A N 1
ATOM 2691 C CA . ALA A 1 337 ? 2.780 -1.478 26.549 1.00 80.75 337 ALA A CA 1
ATOM 2692 C C . ALA A 1 337 ? 3.301 -0.280 25.731 1.00 80.75 337 ALA A C 1
ATOM 2694 O O . ALA A 1 337 ? 4.395 0.222 25.982 1.00 80.75 337 ALA A O 1
ATOM 2695 N N . ARG A 1 338 ? 2.509 0.214 24.771 1.00 72.69 338 ARG A N 1
ATOM 2696 C CA . ARG A 1 338 ? 2.912 1.294 23.861 1.00 72.69 338 ARG A CA 1
ATOM 2697 C C . ARG A 1 338 ? 2.610 2.704 24.368 1.00 72.69 338 ARG A C 1
ATOM 2699 O O . ARG A 1 338 ? 3.431 3.611 24.210 1.00 72.69 338 ARG A O 1
ATOM 2706 N N . PHE A 1 339 ? 1.403 2.941 24.876 1.00 74.69 339 PHE A N 1
ATOM 2707 C CA . PHE A 1 339 ? 0.959 4.292 25.242 1.00 74.69 339 PHE A CA 1
ATOM 2708 C C . PHE A 1 339 ? 1.029 4.574 26.745 1.00 74.69 339 PHE A C 1
ATOM 2710 O O . PHE A 1 339 ? 0.927 5.743 27.120 1.00 74.69 339 PHE A O 1
ATOM 2717 N N . GLY A 1 340 ? 1.255 3.545 27.567 1.00 80.50 340 GLY A N 1
ATOM 2718 C CA . GLY A 1 340 ? 1.203 3.607 29.024 1.00 80.50 340 GLY A CA 1
ATOM 2719 C C . GLY A 1 340 ? -0.151 3.155 29.575 1.00 80.50 340 GLY A C 1
ATOM 2720 O O . GLY A 1 340 ? -1.181 3.236 28.903 1.00 80.50 340 GLY A O 1
ATOM 2721 N N . GLU A 1 341 ? -0.149 2.676 30.816 1.00 84.31 341 GLU A N 1
ATOM 2722 C CA . GLU A 1 341 ? -1.328 2.073 31.450 1.00 84.31 341 GLU A CA 1
ATOM 2723 C C . GLU A 1 341 ? -2.418 3.096 31.807 1.00 84.31 341 GLU A C 1
ATOM 2725 O O . GLU A 1 341 ? -3.609 2.805 31.668 1.00 84.31 341 GLU A O 1
ATOM 2730 N N . ASP A 1 342 ? -2.026 4.314 32.194 1.00 86.12 342 ASP A N 1
ATOM 2731 C CA . ASP A 1 342 ? -2.928 5.333 32.749 1.00 86.12 342 ASP A CA 1
ATOM 2732 C C . ASP A 1 342 ? -4.059 5.739 31.790 1.00 86.12 342 ASP A C 1
ATOM 2734 O O . ASP A 1 342 ? -5.201 5.951 32.204 1.00 86.12 342 ASP A O 1
ATOM 2738 N N . LEU A 1 343 ? -3.764 5.816 30.487 1.00 85.56 343 LEU A N 1
ATOM 2739 C CA . LEU A 1 343 ? -4.736 6.216 29.463 1.00 85.56 343 LEU A CA 1
ATOM 2740 C C . LEU A 1 343 ? -5.828 5.158 29.241 1.00 85.56 343 LEU A C 1
ATOM 2742 O O . LEU A 1 343 ? -6.934 5.491 28.813 1.00 85.56 343 LEU A O 1
ATOM 2746 N N . PHE A 1 344 ? -5.538 3.894 29.559 1.00 88.56 344 PHE A N 1
ATOM 2747 C CA . PHE A 1 344 ? -6.408 2.749 29.294 1.00 88.56 344 PHE A CA 1
ATOM 2748 C C . PHE A 1 344 ? -7.100 2.194 30.541 1.00 88.56 344 PHE A C 1
ATOM 2750 O O . PHE A 1 344 ? -7.764 1.154 30.467 1.00 88.56 344 PHE A O 1
ATOM 2757 N N . LEU A 1 345 ? -7.021 2.897 31.675 1.00 90.44 345 LEU A N 1
ATOM 2758 C CA . LEU A 1 345 ? -7.698 2.497 32.910 1.00 90.44 345 LEU A CA 1
ATOM 2759 C C . LEU A 1 345 ? -9.199 2.251 32.685 1.00 90.44 345 LEU A C 1
ATOM 2761 O O . LEU A 1 345 ? -9.717 1.212 33.080 1.00 90.44 345 LEU A O 1
ATOM 2765 N N . LYS A 1 346 ? -9.887 3.157 31.972 1.00 90.62 346 LYS A N 1
ATOM 2766 C CA . LYS A 1 346 ? -11.325 3.017 31.674 1.00 90.62 346 LYS A CA 1
ATOM 2767 C C . LYS A 1 346 ? -11.640 1.745 30.889 1.00 90.62 346 LYS A C 1
ATOM 2769 O O . LYS A 1 346 ? -12.579 1.038 31.225 1.00 90.62 346 LYS A O 1
ATOM 2774 N N . CYS A 1 347 ? -10.825 1.437 29.883 1.00 90.94 347 CYS A N 1
ATOM 2775 C CA . CYS A 1 347 ? -10.996 0.246 29.053 1.00 90.94 347 CYS A CA 1
ATOM 2776 C C . CYS A 1 347 ? -10.717 -1.043 29.840 1.00 90.94 347 CYS A C 1
ATOM 2778 O O . CYS A 1 347 ? -11.390 -2.045 29.634 1.00 90.94 347 CYS A O 1
ATOM 2780 N N . THR A 1 348 ? -9.764 -0.999 30.778 1.00 91.56 348 THR A N 1
ATOM 2781 C CA . THR A 1 348 ? -9.448 -2.131 31.666 1.00 91.56 348 THR A CA 1
ATOM 2782 C C . THR A 1 348 ? -10.639 -2.474 32.553 1.00 91.56 348 THR A C 1
ATOM 2784 O O . THR A 1 348 ? -11.082 -3.618 32.565 1.00 91.56 348 THR A O 1
ATOM 2787 N N . VAL A 1 349 ? -11.211 -1.465 33.218 1.00 92.56 349 VAL A N 1
ATOM 2788 C CA . VAL A 1 349 ? -12.381 -1.652 34.087 1.00 92.56 349 VAL A CA 1
ATOM 2789 C C . VAL A 1 349 ? -13.585 -2.165 33.293 1.00 92.56 349 VAL A C 1
ATOM 2791 O O . VAL A 1 349 ? -14.305 -3.030 33.771 1.00 92.56 349 VAL A O 1
ATOM 2794 N N . MET A 1 350 ? -13.788 -1.702 32.054 1.00 91.56 350 MET A N 1
ATOM 2795 C CA . MET A 1 350 ? -14.869 -2.217 31.204 1.00 91.56 350 MET A CA 1
ATOM 2796 C C . MET A 1 350 ? -14.728 -3.711 30.887 1.00 91.56 350 MET A C 1
ATOM 2798 O O . MET A 1 350 ? -15.728 -4.425 30.893 1.00 91.56 350 MET A O 1
ATOM 2802 N N . LEU A 1 351 ? -13.513 -4.203 30.620 1.00 91.12 351 LEU A N 1
ATOM 2803 C CA . LEU A 1 351 ? -13.287 -5.636 30.398 1.00 91.12 351 LEU A CA 1
ATOM 2804 C C . LEU A 1 351 ? -13.507 -6.450 31.679 1.00 91.12 351 LEU A C 1
ATOM 2806 O O . LEU A 1 351 ? -14.125 -7.515 31.626 1.00 91.12 351 LEU A O 1
ATOM 2810 N N . GLU A 1 352 ? -13.055 -5.936 32.825 1.00 90.62 352 GLU A N 1
ATOM 2811 C CA . GLU A 1 352 ? -13.293 -6.548 34.137 1.00 90.62 352 GLU A CA 1
ATOM 2812 C C . GLU A 1 352 ? -14.791 -6.617 34.470 1.00 90.62 352 GLU A C 1
ATOM 2814 O O . GLU A 1 352 ? -15.274 -7.669 34.890 1.00 90.62 352 GLU A O 1
ATOM 2819 N N . ASP A 1 353 ? -15.548 -5.547 34.204 1.00 90.62 353 ASP A N 1
ATOM 2820 C CA . ASP A 1 353 ? -17.003 -5.504 34.384 1.00 90.62 353 ASP A CA 1
ATOM 2821 C C . ASP A 1 353 ? -17.696 -6.612 33.579 1.00 90.62 353 ASP A C 1
ATOM 2823 O O . ASP A 1 353 ? -18.553 -7.330 34.099 1.00 90.62 353 ASP A O 1
ATOM 2827 N N . VAL A 1 354 ? -17.315 -6.795 32.308 1.00 89.81 354 VAL A N 1
ATOM 2828 C CA . VAL A 1 354 ? -17.906 -7.838 31.454 1.00 89.81 354 VAL A CA 1
ATOM 2829 C C . VAL A 1 354 ? -17.518 -9.237 31.934 1.00 89.81 354 VAL A C 1
ATOM 2831 O O . VAL A 1 354 ? -18.371 -10.130 31.949 1.00 89.81 354 VAL A O 1
ATOM 2834 N N . ALA A 1 355 ? -16.270 -9.444 32.361 1.00 89.00 355 ALA A N 1
ATOM 2835 C CA . ALA A 1 355 ? -15.818 -10.718 32.916 1.00 89.00 355 ALA A CA 1
ATOM 2836 C C . ALA A 1 355 ? -16.577 -11.081 34.207 1.00 89.00 355 ALA A C 1
ATOM 2838 O O . ALA A 1 355 ? -17.105 -12.193 34.331 1.00 89.00 355 ALA A O 1
ATOM 2839 N N . GLU A 1 356 ? -16.718 -10.131 35.133 1.00 88.69 356 GLU A N 1
ATOM 2840 C CA . GLU A 1 356 ? -17.479 -10.317 36.370 1.00 88.69 356 GLU A CA 1
ATOM 2841 C C . GLU A 1 356 ? -18.973 -10.509 36.097 1.00 88.69 356 GLU A C 1
ATOM 2843 O O . GLU A 1 356 ? -19.602 -11.395 36.677 1.00 88.69 356 GLU A O 1
ATOM 2848 N N . SER A 1 357 ? -19.542 -9.766 35.148 1.00 88.69 357 SER A N 1
ATOM 2849 C CA . SER A 1 357 ? -20.926 -9.939 34.708 1.00 88.69 357 SER A CA 1
ATOM 2850 C C . SER A 1 357 ? -21.179 -11.349 34.156 1.00 88.69 357 SER A C 1
ATOM 2852 O O . SER A 1 357 ? -22.161 -11.998 34.525 1.00 88.69 357 SER A O 1
ATOM 2854 N N . ARG A 1 358 ? -20.261 -11.899 33.344 1.00 87.00 358 ARG A N 1
ATOM 2855 C CA . ARG A 1 358 ? -20.338 -13.295 32.866 1.00 87.00 358 ARG A CA 1
ATOM 2856 C C . ARG A 1 358 ? -20.278 -14.295 34.017 1.00 87.00 358 ARG A C 1
ATOM 2858 O O . ARG A 1 358 ? -21.069 -15.240 34.048 1.00 87.00 358 ARG A O 1
ATOM 2865 N N . ARG A 1 359 ? -19.384 -14.074 34.984 1.00 86.06 359 ARG A N 1
ATOM 2866 C CA . ARG A 1 359 ? -19.262 -14.912 36.185 1.00 86.06 359 ARG A CA 1
ATOM 2867 C C . ARG A 1 359 ? -20.551 -14.897 37.013 1.00 86.06 359 ARG A C 1
ATOM 2869 O O . ARG A 1 359 ? -21.014 -15.951 37.448 1.00 86.06 359 ARG A O 1
ATOM 2876 N N . LEU A 1 360 ? -21.160 -13.726 37.197 1.00 84.31 360 LEU A N 1
ATOM 2877 C CA . LEU A 1 360 ? -22.425 -13.564 37.918 1.00 84.31 360 LEU A CA 1
ATOM 2878 C C . LEU A 1 360 ? -23.597 -14.209 37.171 1.00 84.31 360 LEU A C 1
ATOM 2880 O O . LEU A 1 360 ? -24.372 -14.948 37.780 1.00 84.31 360 LEU A O 1
ATOM 2884 N N . ASN A 1 361 ? -23.684 -14.022 35.854 1.00 84.12 361 ASN A N 1
ATOM 2885 C CA . ASN A 1 361 ? -24.687 -14.685 35.021 1.00 84.12 361 ASN A CA 1
ATOM 2886 C C . ASN A 1 361 ? -24.571 -16.214 35.086 1.00 84.12 361 ASN A C 1
ATOM 2888 O O . ASN A 1 361 ? -25.594 -16.889 35.146 1.00 84.12 361 ASN A O 1
ATOM 2892 N N . ALA A 1 362 ? -23.360 -16.777 35.144 1.00 83.38 362 ALA A N 1
ATOM 2893 C CA . ALA A 1 362 ? -23.167 -18.222 35.294 1.00 83.38 362 ALA A CA 1
ATOM 2894 C C . ALA A 1 362 ? -23.718 -18.755 36.631 1.00 83.38 362 ALA A C 1
ATOM 2896 O O . ALA A 1 362 ? -24.313 -19.832 36.675 1.00 83.38 362 ALA A O 1
ATOM 2897 N N . ILE A 1 363 ? -23.571 -17.988 37.715 1.00 81.69 363 ILE A N 1
ATOM 2898 C CA . ILE A 1 363 ? -24.125 -18.329 39.036 1.00 81.69 363 ILE A CA 1
ATOM 2899 C C . ILE A 1 363 ? -25.658 -18.212 39.032 1.00 81.69 363 ILE A C 1
ATOM 2901 O O . ILE A 1 363 ? -26.351 -19.053 39.606 1.00 81.69 363 ILE A O 1
ATOM 2905 N N . LEU A 1 364 ? -26.202 -17.177 38.389 1.00 76.25 364 LEU A N 1
ATOM 2906 C CA . LEU A 1 364 ? -27.644 -16.922 38.333 1.00 76.25 364 LEU A CA 1
ATOM 2907 C C . LEU A 1 364 ? -28.378 -17.852 37.357 1.00 76.25 364 LEU A C 1
ATOM 2909 O O . LEU A 1 364 ? -29.510 -18.245 37.634 1.00 76.25 364 LEU A O 1
ATOM 2913 N N . GLY A 1 365 ? -27.727 -18.278 36.274 1.00 69.81 365 GLY A N 1
ATOM 2914 C CA . GLY A 1 365 ? -28.264 -19.238 35.307 1.00 69.81 365 GLY A CA 1
ATOM 2915 C C . GLY A 1 365 ? -28.537 -20.621 35.908 1.00 69.81 365 GLY A C 1
ATOM 2916 O O . GLY A 1 365 ? -29.428 -21.329 35.447 1.00 69.81 365 GLY A O 1
ATOM 2917 N N . GLN A 1 366 ? -27.860 -20.981 37.005 1.00 63.56 366 GLN A N 1
ATOM 2918 C CA . GLN A 1 366 ? -28.167 -22.193 37.779 1.00 63.56 366 GLN A CA 1
ATOM 2919 C C . GLN A 1 366 ? -29.505 -22.109 38.538 1.00 63.56 366 GLN A C 1
ATOM 2921 O O . GLN A 1 366 ? -29.976 -23.119 39.054 1.00 63.56 366 GLN A O 1
ATOM 2926 N N . ARG A 1 367 ? -30.123 -20.921 38.627 1.00 62.28 367 ARG A N 1
ATOM 2927 C CA . ARG A 1 367 ? -31.335 -20.644 39.420 1.00 62.28 367 ARG A CA 1
ATOM 2928 C C . ARG A 1 367 ? -32.613 -20.476 38.577 1.00 62.28 367 ARG A C 1
ATOM 2930 O O . ARG A 1 367 ? -33.541 -19.807 39.018 1.00 62.28 367 ARG A O 1
ATOM 2937 N N . GLU A 1 368 ? -32.670 -21.105 37.399 1.00 58.12 368 GLU A N 1
ATOM 2938 C CA . GLU A 1 368 ? -33.873 -21.255 36.543 1.00 58.12 368 GLU A CA 1
ATOM 2939 C C . GLU A 1 368 ? -34.438 -19.974 35.889 1.00 58.12 368 GLU A C 1
ATOM 2941 O O . GLU A 1 368 ? -35.612 -19.919 35.519 1.00 58.12 368 GLU A O 1
ATOM 2946 N N . LEU A 1 369 ? -33.619 -18.940 35.677 1.00 59.78 369 LEU A N 1
ATOM 2947 C CA . LEU A 1 369 ? -34.034 -17.730 34.959 1.00 59.78 369 LEU A CA 1
ATOM 2948 C C . LEU A 1 369 ? -33.335 -17.625 33.588 1.00 59.78 369 LEU A C 1
ATOM 2950 O O . LEU A 1 369 ? -32.109 -17.537 33.555 1.00 59.78 369 LEU A O 1
ATOM 2954 N N . PRO A 1 370 ? -34.068 -17.585 32.452 1.00 67.56 370 PRO A N 1
ATOM 2955 C CA . PRO A 1 370 ? -33.492 -17.391 31.118 1.00 67.56 370 PRO A CA 1
ATOM 2956 C C . PRO A 1 370 ? -33.196 -15.903 30.870 1.00 67.56 370 PRO A C 1
ATOM 2958 O O . PRO A 1 370 ? -33.764 -15.280 29.976 1.00 67.56 370 PRO A O 1
ATOM 2961 N N . LEU A 1 371 ? -32.372 -15.300 31.725 1.00 68.44 371 LEU A N 1
ATOM 2962 C CA . LEU A 1 371 ? -32.019 -13.885 31.668 1.00 68.44 371 LEU A CA 1
ATOM 2963 C C . LEU A 1 371 ? -30.507 -13.753 31.549 1.00 68.44 371 LEU A C 1
ATOM 2965 O O . LEU A 1 371 ? -29.770 -14.217 32.415 1.00 68.44 371 LEU A O 1
ATOM 2969 N N . GLN A 1 372 ? -30.063 -13.101 30.480 1.00 72.88 372 GLN A N 1
ATOM 2970 C CA . GLN A 1 372 ? -28.695 -12.626 30.337 1.00 72.88 372 GLN A CA 1
ATOM 2971 C C . GLN A 1 372 ? -28.704 -11.127 30.621 1.00 72.88 372 GLN A C 1
ATOM 2973 O O . GLN A 1 372 ? -29.408 -10.366 29.960 1.00 72.88 372 GLN A O 1
ATOM 2978 N N . THR A 1 373 ? -27.976 -10.714 31.652 1.00 78.38 373 THR A N 1
ATOM 2979 C CA . THR A 1 373 ? -27.892 -9.311 32.072 1.00 78.38 373 THR A CA 1
ATOM 2980 C C . THR A 1 373 ? -26.448 -8.858 32.054 1.00 78.38 373 THR A C 1
ATOM 2982 O O . THR A 1 373 ? -25.582 -9.574 32.541 1.00 78.38 373 THR A O 1
ATOM 2985 N N . LEU A 1 374 ? -26.173 -7.673 31.519 1.00 83.44 374 LEU A N 1
ATOM 2986 C CA . LEU A 1 374 ? -24.839 -7.086 31.556 1.00 83.44 374 LEU A CA 1
ATOM 2987 C C . LEU A 1 374 ? -24.765 -6.078 32.711 1.00 83.44 374 LEU A C 1
ATOM 2989 O O . LEU A 1 374 ? -25.453 -5.059 32.686 1.00 83.44 374 LEU A O 1
ATOM 2993 N N . ILE A 1 375 ? -23.969 -6.381 33.738 1.00 85.75 375 ILE A N 1
ATOM 2994 C CA . ILE A 1 375 ? -23.720 -5.480 34.871 1.00 85.75 375 ILE A CA 1
ATOM 2995 C C . ILE A 1 375 ? -22.478 -4.649 34.551 1.00 85.75 375 ILE A C 1
ATOM 2997 O O . ILE A 1 375 ? -21.437 -5.214 34.232 1.00 85.75 375 ILE A O 1
ATOM 3001 N N . ILE A 1 376 ? -22.595 -3.322 34.630 1.00 87.94 376 ILE A N 1
ATOM 3002 C CA . ILE A 1 376 ? -21.539 -2.384 34.224 1.00 87.94 376 ILE A CA 1
ATOM 3003 C C . ILE A 1 376 ? -21.345 -1.255 35.232 1.00 87.94 376 ILE A C 1
ATOM 3005 O O . ILE A 1 376 ? -22.288 -0.825 35.904 1.00 87.94 376 ILE A O 1
ATOM 3009 N N . SER A 1 377 ? -20.125 -0.728 35.308 1.00 89.44 377 SER A N 1
ATOM 3010 C CA . SER A 1 377 ? -19.790 0.416 36.152 1.00 89.44 377 SER A CA 1
ATOM 3011 C C . SER A 1 377 ? -20.143 1.753 35.475 1.00 89.44 377 SER A C 1
ATOM 3013 O O . SER A 1 377 ? -19.582 2.157 34.462 1.00 89.44 377 SER A O 1
ATOM 3015 N N . LYS A 1 378 ? -21.062 2.529 36.060 1.00 85.25 378 LYS A N 1
ATOM 3016 C CA . LYS A 1 378 ? -21.562 3.773 35.429 1.00 85.25 378 LYS A CA 1
ATOM 3017 C C . LYS A 1 378 ? -20.476 4.820 35.113 1.00 85.25 378 LYS A C 1
ATOM 3019 O O . LYS A 1 378 ? -20.646 5.611 34.194 1.00 85.25 378 LYS A O 1
ATOM 3024 N N . LEU A 1 379 ? -19.385 4.861 35.881 1.00 87.44 379 LEU A N 1
ATOM 3025 C CA . LEU A 1 379 ? -18.349 5.899 35.764 1.00 87.44 379 LEU A CA 1
ATOM 3026 C C . LEU A 1 379 ? -17.336 5.647 34.639 1.00 87.44 379 LEU A C 1
ATOM 3028 O O . LEU A 1 379 ? -16.693 6.595 34.185 1.00 87.44 379 LEU A O 1
ATOM 3032 N N . PHE A 1 380 ? -17.167 4.391 34.221 1.00 88.56 380 PHE A N 1
ATOM 3033 C CA . PHE A 1 380 ? -16.119 3.998 33.277 1.00 88.56 380 PHE A CA 1
ATOM 3034 C C . PHE A 1 380 ? -16.651 3.708 31.877 1.00 88.56 380 PHE A C 1
ATOM 3036 O O . PHE A 1 380 ? -15.853 3.611 30.953 1.00 88.56 380 PHE A O 1
ATOM 3043 N N . TRP A 1 381 ? -17.968 3.640 31.695 1.00 90.44 381 TRP A N 1
ATOM 3044 C CA . TRP A 1 381 ? -18.610 3.437 30.398 1.00 90.44 381 TRP A CA 1
ATOM 3045 C C . TRP A 1 381 ? -19.017 4.774 29.751 1.00 90.44 381 TRP A C 1
ATOM 3047 O O . TRP A 1 381 ? -19.230 5.763 30.461 1.00 90.44 381 TRP A O 1
ATOM 3057 N N . PRO A 1 382 ? -19.124 4.848 28.410 1.00 87.62 382 PRO A N 1
ATOM 3058 C CA . PRO A 1 382 ? -19.706 6.004 27.736 1.00 87.62 382 PRO A CA 1
ATOM 3059 C C . PRO A 1 382 ? -21.140 6.266 28.201 1.00 87.62 382 PRO A C 1
ATOM 3061 O O . PRO A 1 382 ? -21.830 5.372 28.690 1.00 87.62 382 PRO A O 1
ATOM 3064 N N . SER A 1 383 ? -21.611 7.500 28.027 1.00 81.56 383 SER A N 1
ATOM 3065 C CA . SER A 1 383 ? -22.974 7.872 28.402 1.00 81.56 383 SER A CA 1
ATOM 3066 C C . SER A 1 383 ? -23.997 7.073 27.594 1.00 81.56 383 SER A C 1
ATOM 3068 O O . SER A 1 383 ? -24.166 7.313 26.399 1.00 81.56 383 SER A O 1
ATOM 3070 N N . LEU A 1 384 ? -24.689 6.150 28.258 1.00 78.88 384 LEU A N 1
ATOM 3071 C CA . LE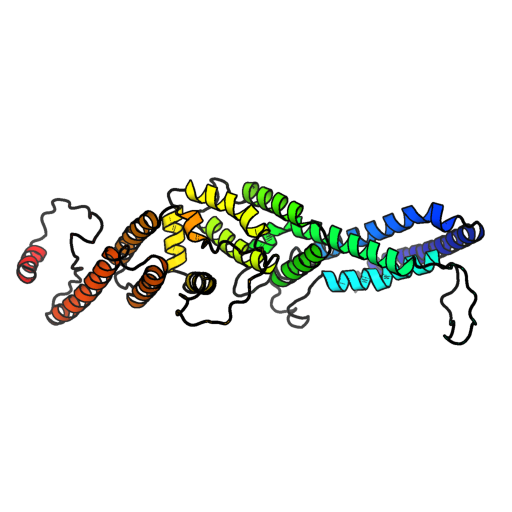U A 1 384 ? -25.806 5.414 27.679 1.00 78.88 384 LEU A CA 1
ATOM 3072 C C . LEU A 1 384 ? -27.062 6.293 27.679 1.00 78.88 384 LEU A C 1
ATOM 3074 O O . LEU A 1 384 ? -27.277 7.094 28.591 1.00 78.88 384 LEU A O 1
ATOM 3078 N N . HIS A 1 385 ? -27.903 6.144 26.657 1.00 73.06 385 HIS A N 1
ATOM 3079 C CA . HIS A 1 385 ? -29.180 6.847 26.587 1.00 73.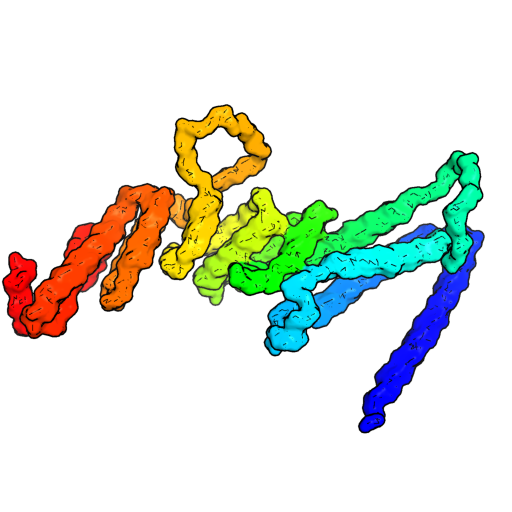06 385 HIS A CA 1
ATOM 3080 C C . HIS A 1 385 ? -30.157 6.274 27.628 1.00 73.06 385 HIS A C 1
ATOM 3082 O O . HIS A 1 385 ? -30.707 5.190 27.453 1.00 73.06 385 HIS A O 1
ATOM 3088 N N . GLU A 1 386 ? -30.362 7.002 28.728 1.00 71.88 386 GLU A N 1
ATOM 3089 C CA . GLU A 1 386 ? -31.344 6.673 29.768 1.00 71.88 386 GLU A CA 1
ATOM 3090 C C . GLU A 1 386 ? -32.705 7.296 29.404 1.00 71.88 386 GLU A C 1
ATOM 3092 O O . GLU A 1 386 ? -32.958 8.472 29.667 1.00 71.88 386 GLU A O 1
ATOM 3097 N N . GLU A 1 387 ? -33.598 6.521 28.786 1.00 73.25 387 GLU A N 1
ATOM 3098 C CA . GLU A 1 387 ? -35.003 6.915 28.636 1.00 73.25 387 GLU A CA 1
ATOM 3099 C C . GLU A 1 387 ? -35.829 6.431 29.835 1.00 73.25 387 GLU A C 1
ATOM 3101 O O . GLU A 1 387 ? -35.650 5.319 30.337 1.00 73.25 387 GLU A O 1
ATOM 3106 N N . LEU A 1 388 ? -36.763 7.269 30.301 1.00 73.38 388 LEU A N 1
ATOM 3107 C CA . LEU A 1 388 ? -37.695 6.917 31.373 1.00 73.38 388 LEU A CA 1
ATOM 3108 C C . LEU A 1 388 ? -38.692 5.873 30.861 1.00 73.38 388 LEU A C 1
ATOM 3110 O O . LEU A 1 388 ? -39.774 6.192 30.371 1.00 73.38 388 LEU A O 1
ATOM 3114 N N . PHE A 1 389 ? -38.312 4.610 30.991 1.00 74.06 389 PHE A N 1
ATOM 3115 C CA . PHE A 1 389 ? -39.136 3.464 30.650 1.00 74.06 389 PHE A CA 1
ATOM 3116 C C . PHE A 1 389 ? -39.743 2.853 31.913 1.00 74.06 389 PHE A C 1
ATOM 3118 O O . PHE A 1 389 ? -39.066 2.669 32.923 1.00 74.06 389 PHE A O 1
ATOM 3125 N N . SER A 1 390 ? -41.032 2.512 31.870 1.00 75.75 390 SER A N 1
ATOM 3126 C CA . SER A 1 390 ? -41.664 1.728 32.931 1.00 75.75 390 SER A CA 1
ATOM 3127 C C . SER A 1 390 ? -41.481 0.238 32.634 1.00 75.75 390 SER A C 1
ATOM 3129 O O . SER A 1 390 ? -42.162 -0.278 31.740 1.00 75.75 390 SER A O 1
ATOM 3131 N N . PRO A 1 391 ? -40.610 -0.478 33.365 1.00 75.50 391 PRO A N 1
ATOM 3132 C CA . PRO A 1 391 ? -40.335 -1.869 33.056 1.00 75.50 391 PRO A CA 1
ATOM 3133 C C . PRO A 1 391 ? -41.582 -2.752 33.266 1.00 75.50 391 PRO A C 1
ATOM 3135 O O . PRO A 1 391 ? -42.350 -2.524 34.216 1.00 75.50 391 PRO A O 1
ATOM 3138 N N . PRO A 1 392 ? -41.790 -3.786 32.425 1.00 79.94 392 PRO A N 1
ATOM 3139 C CA . PRO A 1 392 ? -42.815 -4.802 32.645 1.00 79.94 392 PRO A CA 1
ATOM 3140 C C . PRO A 1 392 ? -42.692 -5.439 34.037 1.00 79.94 392 PRO A C 1
ATOM 3142 O O . PRO A 1 392 ? -41.599 -5.553 34.592 1.00 79.94 392 PRO A O 1
ATOM 3145 N N . LEU A 1 393 ? -43.809 -5.916 34.600 1.00 70.25 393 LEU A N 1
ATOM 3146 C CA . LEU A 1 393 ? -43.878 -6.476 35.965 1.00 70.25 393 LEU A CA 1
ATOM 3147 C C . LEU A 1 393 ? -42.855 -7.593 36.245 1.00 70.25 393 LEU A C 1
ATOM 3149 O O . LEU A 1 393 ? -42.446 -7.780 37.390 1.00 70.25 393 LEU A O 1
ATOM 3153 N N . LEU A 1 394 ? -42.444 -8.321 35.205 1.00 67.56 394 LEU A N 1
ATOM 3154 C CA . LEU A 1 394 ? -41.450 -9.387 35.286 1.00 67.56 394 LEU A CA 1
ATOM 3155 C C . LEU A 1 394 ? -40.055 -8.842 35.636 1.00 67.56 394 LEU A C 1
ATOM 3157 O O . LEU A 1 394 ? -39.369 -9.428 36.466 1.00 67.56 394 LEU A O 1
ATOM 3161 N N . VAL A 1 395 ? -39.689 -7.672 35.106 1.00 70.44 395 VAL A N 1
ATOM 3162 C CA . VAL A 1 395 ? -38.404 -7.005 35.368 1.00 70.44 395 VAL A CA 1
ATOM 3163 C C . VAL A 1 395 ? -38.367 -6.387 36.771 1.00 70.44 395 VAL A C 1
ATOM 3165 O O . VAL A 1 395 ? -37.376 -6.531 37.478 1.00 70.44 395 VAL A O 1
ATOM 3168 N N . LYS A 1 396 ? -39.487 -5.832 37.259 1.00 69.19 396 LYS A N 1
ATOM 3169 C CA . LYS A 1 396 ? -39.596 -5.321 38.646 1.00 69.19 396 LYS A CA 1
ATOM 3170 C C . LYS A 1 396 ? -39.367 -6.388 39.722 1.00 69.19 396 LYS A C 1
ATOM 3172 O O . LYS A 1 396 ? -38.991 -6.078 40.849 1.00 69.19 396 LYS A O 1
ATOM 3177 N N . ARG A 1 397 ? -39.635 -7.661 39.413 1.00 64.06 397 ARG A N 1
ATOM 3178 C CA . ARG A 1 397 ? -39.348 -8.773 40.333 1.00 64.06 397 ARG A CA 1
ATOM 3179 C C . ARG A 1 397 ? -37.845 -9.068 40.405 1.00 64.06 397 ARG A C 1
ATOM 3181 O O . ARG A 1 397 ? -37.388 -9.525 41.447 1.00 64.06 397 ARG A O 1
ATOM 3188 N N . LEU A 1 398 ? -37.105 -8.780 39.333 1.00 63.88 398 LEU A N 1
ATOM 3189 C CA . LEU A 1 398 ? -35.662 -8.996 39.225 1.00 63.88 398 LEU A CA 1
ATOM 3190 C C . LEU A 1 398 ? -34.849 -7.904 39.922 1.00 63.88 398 LEU A C 1
ATOM 3192 O O . LEU A 1 398 ? -33.827 -8.229 40.510 1.00 63.88 398 LEU A O 1
ATOM 3196 N N . GLU A 1 399 ? -35.322 -6.651 39.944 1.00 66.25 399 GLU A N 1
ATOM 3197 C CA . GLU A 1 399 ? -34.661 -5.543 40.666 1.00 66.25 399 GLU A CA 1
ATOM 3198 C C . GLU A 1 399 ? -34.340 -5.900 42.129 1.00 66.25 399 GLU A C 1
ATOM 3200 O O . GLU A 1 399 ? -33.290 -5.531 42.647 1.00 66.25 399 GLU A O 1
ATOM 3205 N N . LYS A 1 400 ? -35.199 -6.700 42.777 1.00 65.31 400 LYS A N 1
ATOM 3206 C CA . LYS A 1 400 ? -35.002 -7.168 44.159 1.00 65.31 400 LYS A CA 1
ATOM 3207 C C . LYS A 1 400 ? -33.817 -8.116 44.361 1.00 65.31 400 LYS A C 1
ATOM 3209 O O . LYS A 1 400 ? -33.455 -8.352 45.505 1.00 65.31 400 LYS A O 1
ATOM 3214 N N . TYR A 1 401 ? -33.285 -8.716 43.298 1.00 63.41 401 TYR A N 1
ATOM 3215 C CA . TYR A 1 401 ? -32.154 -9.646 43.376 1.00 63.41 401 TYR A CA 1
ATOM 3216 C C . TYR A 1 401 ? -30.800 -8.960 43.162 1.00 63.41 401 TYR A C 1
ATOM 3218 O O . TYR A 1 401 ? -29.779 -9.559 43.491 1.00 63.41 401 TYR A O 1
ATOM 3226 N N . PHE A 1 402 ? -30.797 -7.743 42.608 1.00 61.31 402 PHE A N 1
ATOM 3227 C CA . PHE A 1 402 ? -29.587 -6.981 42.281 1.00 61.31 402 PHE A CA 1
ATOM 3228 C C . PHE A 1 402 ? -29.395 -5.718 43.144 1.00 61.31 402 PHE A C 1
ATOM 3230 O O . PHE A 1 402 ? -28.322 -5.122 43.085 1.00 61.31 402 PHE A O 1
ATOM 3237 N N . SER A 1 403 ? -30.409 -5.308 43.924 1.00 52.53 403 SER A N 1
ATOM 3238 C CA . SER A 1 403 ? -30.256 -4.382 45.068 1.00 52.53 403 SER A CA 1
ATOM 3239 C C . SER A 1 403 ? -29.787 -5.133 46.303 1.00 52.53 403 SER A C 1
ATOM 3241 O O . SER A 1 403 ? -28.996 -4.542 47.070 1.00 52.53 403 SER A O 1
#

InterPro domains:
  IPR016158 Cullin homology domain [PS50069] (301-403)
  IPR036317 Cullin homology domain superfamily [SSF75632] (298-402)
  IPR044554 Anaphase-promoting complex subunit 2 [PTHR45957] (19-401)
  IPR057975 Anaphase-promoting complex subunit 2, TPR repeats [PF25773] (138-245)

Secondary structure (DSSP, 8-state):
--SSHHHHHHHHHHHHHHHHHHHHHHHHHHHHHHTT-HHHHHHHHHHHHHHHHHHHHHHHHHHHH-SSTTSSS-TTT-TTS-S---SHHHHHHHIIIIIIHHHHHHHH-S-SS---S-------S----HHHHHHHHHHHHHHHHHHHHHHHTHHHHHHT--TTT-TTHHHHHHHHHHHHSSS-HHHHHHHHHHHHHHHTSSTTS-HHHHHHHHHHHHHHHHHH-TT-HHHHHHHHHHHHHHHH-TTHHHHHHHHHHH-HHHHHHHHTTSPP---S---------S-------HHHHHHS-HHHHHHHHHHHHHHHHHH-TT--HHHHHHHHHHHHHHH-SGGGHHHHHHHHHHHHHHHHHHHHHTTT---------TTTS-----------HHHHHHHHHH-

Sequence (403 aa):
SSDNNSTSCASELELQKADITLQLLREIVEVLSSLRLTHRVFGVCSAEVAQKAISARMENIRKRFGVFPFAQPLKQILSLFSAAARYLPPLLAWVRSTVVSWLTHLYRGRNPCSVQLKSLPFAQGYLPEPLPRLELSLFSYTYHSFGLMRIEEIFDIIVDYDSEDHASHPALEDLKECLHHTDLKDNLIHRLKSQNEERLLHHGADTSDIITHLQQLTAALRFIDPSGAVLKAVQGDIHSYLRLRPDASRCLINTFVDNDQYMTGILSALPQAEDESDSDWEPEPRVSYEKNSYEATIYGSKERFAADYHAVLAETLLLSENCDLDKELRNLELLKARFGEDLFLKCTVMLEDVAESRRLNAILGQRELPLQTLIISKLFWPSLHEELFSPPLLVKRLEKYFS

Foldseek 3Di:
DPPPVVVVVVVVVVVVVVVVVVVVLLVVLLVCVVVVCLCVVVVVVLVVVLLVVLLVVLVVCCVPCPLFNDPDPPPDPCPVPDPADQPLVVSLVCCVVPSLVVVCCSPVNDDPDDDPPDDDDDDDDDDDDCSVVVSLVSSLSNLVSNLLVNLLCVLVLLVPCDPPSNRSVSVLVSNLVSVVSDPCLVVSLVSLLVCCVVPPLDPPHDLLSLVSSLVSLVVSVCSSDVLCPSVVSRVLVSLVSLLVDPCNLVSVLVVLLVDPPVLVVLVVLDPDPDPPDDPPDDDDPPSPDPNPRPVCSNQVDPLSSLVSNLQNLLVCLVPDPDDPLVSVVVSLVSSCSPSNDPSCPLVVQFSVQQVVLVVVCVVCVVVPDPDRDRGHDPVSHPDDDDDPDDDDPVVVVVVVVVD